Protein AF-Q4TBR8-F1 (afdb_monomer_lite)

Radius of gyration: 23.03 Å; chains: 1; bounding box: 50×69×60 Å

Sequence (410 aa):
MCPSKKSAEATKNDPPMAAENFTAQVIILNHPGQISQGYAPVLDCHTAHIACKFSELKEKIDRRSGKKLEDNPKTLKSGDAAIITMVPGKPMCVESFSQYPPLGRFAVRDMRQTVAVGVIKSVEKKAASGGKVTKSAQNAGRMGKGSFKYAWVLDKLKAERERGITIDIALWKFETSKYYVTIIDAPGHRDFIKNMITGTSQADCAVLIVAAGVGEFEAGISKNGQTREHALLAYTLGVKQLIICVNKMDSTEPPYSEARFNEIVSEVSNFVKKIGYQTKSIPFIPISGWHGDNMLEPSGNMPWFKEWAIERKEGNASGKTLFNALDSIVPPSRPVDKPLRLPLQDVYKIGGIGTVPVGRVESGILKPGTIVTFAPVNLTTEVKSVEMHHESLAEALPGDNVGFNVKNVA

Secondary structure (DSSP, 8-state):
-PPP--------------EEEEEEEEEE-S-SS-EETT--PEEEETTEEEEEEEEEEEEEE-TTT--EEEES-SEE-TT-EEEEEEEESS------TTT-TTTSEEEEEETTEEEEEEEEEEEEEPPP--------------------SSHHHH--SHHHHHHTS--SPEEEEEE-SS-EEEEEE---SGGGHHHHHHHHTT-SEEEEEEE-STTHHHHHHSTT-HHHHHHHHHHHHT--EEEEEEE-GGGSSSTT-HHHHHHHHHHHHHHHHHHT--GGG--EEE-BTTTTBTTSS--TT-TT---EEE--TT--EEESSHHHHHHTPPPP---TTSPPB--EEEEEEETTTEEEEEEE--BS-B-TT-EEEETTTTEEEEEEEEEETTEE-S-B-TT-EEEEEESS--

pLDDT: mean 77.67, std 18.18, range [22.23, 96.44]

Foldseek 3Di:
DDDDDDDPPDFDPDAFEWFQKFKKKKAFADDPDKDFFQDWFWKDFQLDTFTKGQHFFAFWADPPPRHTDDGGDGIDDHGTITITMIGTPDTDTAAACVFFVLRQWIFTDDPLDGGMIIGTHGTDGDDDDFDDDDDDDDDDDDAADDDDPPVVVQDPDPVCVRVVWDQAWGWDWDDAPADTDTDTDQTQDSNRVSRLLNSLLLDLAEEQEAELADPRNCQQCPSPHSSLVSLLSSVRSPHQHYEYEHEPQCRYVVRVDPVSLVVSLVSVLVSNVVSPHDSQAYWYAYAYPVVGDQAPDHDPVHPVQDWTWHDDPVDIDIDHHPSRVVVVRDGDDFAQSHDWDWDFPDWDQDPPQGIKTKTFTQHHKDAQQDWHADPHNRDIWGWHFKDAPNDTDRMDTGSGTIIIGTPPDD

Structure (mmCIF, N/CA/C/O backbone):
data_AF-Q4TBR8-F1
#
_entry.id   AF-Q4TBR8-F1
#
loop_
_atom_site.group_PDB
_atom_site.id
_atom_site.type_symbol
_atom_site.label_atom_id
_atom_site.label_alt_id
_atom_site.label_comp_id
_atom_site.label_asym_id
_atom_site.label_entity_id
_atom_site.label_seq_id
_atom_site.pdbx_PDB_ins_code
_atom_site.Cartn_x
_atom_site.Cartn_y
_atom_site.Cartn_z
_atom_site.occupancy
_atom_site.B_iso_or_equiv
_atom_site.auth_seq_id
_atom_site.auth_comp_id
_atom_site.auth_asym_id
_atom_site.auth_atom_id
_atom_site.pdbx_PDB_model_num
ATOM 1 N N . MET A 1 1 ? -8.278 -42.042 -21.294 1.00 33.03 1 MET A N 1
ATOM 2 C CA . MET A 1 1 ? -8.174 -41.022 -22.360 1.00 33.03 1 MET A CA 1
ATOM 3 C C . MET A 1 1 ? -8.089 -39.659 -21.692 1.00 33.03 1 MET A C 1
ATOM 5 O O . MET A 1 1 ? -9.108 -39.112 -21.301 1.00 33.03 1 MET A O 1
ATOM 9 N N . CYS A 1 2 ? -6.871 -39.173 -21.454 1.00 25.38 2 CYS A N 1
ATOM 10 C CA . CYS A 1 2 ? -6.634 -37.848 -20.879 1.00 25.38 2 CYS A CA 1
ATOM 11 C C . CYS A 1 2 ? -6.713 -36.800 -21.997 1.00 25.38 2 CYS A C 1
ATOM 13 O O . CYS A 1 2 ? -6.077 -37.012 -23.033 1.00 25.38 2 CYS A O 1
ATOM 15 N N . PRO A 1 3 ? -7.450 -35.690 -21.832 1.00 32.31 3 PRO A N 1
ATOM 16 C CA . PRO A 1 3 ? -7.462 -34.642 -22.835 1.00 32.31 3 PRO A CA 1
ATOM 17 C C . PRO A 1 3 ? -6.104 -33.929 -22.857 1.00 32.31 3 PRO A C 1
ATOM 19 O O . PRO A 1 3 ? -5.542 -33.537 -21.836 1.00 32.31 3 PRO A O 1
ATOM 22 N N . SER A 1 4 ? -5.577 -33.833 -24.070 1.00 31.31 4 SER A N 1
ATOM 23 C CA . SER A 1 4 ? -4.297 -33.270 -24.479 1.00 31.31 4 SER A CA 1
ATOM 24 C C . SER A 1 4 ? -4.034 -31.861 -23.941 1.00 31.31 4 SER A C 1
ATOM 26 O O . SER A 1 4 ? -4.869 -30.965 -24.084 1.00 31.31 4 SER A O 1
ATOM 28 N N . LYS A 1 5 ? -2.813 -31.668 -23.425 1.00 33.28 5 LYS A N 1
ATOM 29 C CA . LYS A 1 5 ? -2.148 -30.377 -23.203 1.00 33.28 5 LYS A CA 1
ATOM 30 C C . LYS A 1 5 ? -2.352 -29.465 -24.420 1.00 33.28 5 LYS A C 1
ATOM 32 O O . LYS A 1 5 ? -1.756 -29.709 -25.467 1.00 33.28 5 LYS A O 1
ATOM 37 N N . LYS A 1 6 ? -3.160 -28.411 -24.281 1.00 28.64 6 LYS A N 1
ATOM 38 C CA . LYS A 1 6 ? -3.080 -27.258 -25.182 1.00 28.64 6 LYS A CA 1
ATOM 39 C C . LYS A 1 6 ? -1.822 -26.477 -24.820 1.00 28.64 6 LYS A C 1
ATOM 41 O O . LYS A 1 6 ? -1.645 -26.057 -23.679 1.00 28.64 6 LYS A O 1
ATOM 46 N N . SER A 1 7 ? -0.938 -26.366 -25.799 1.00 28.98 7 SER A N 1
ATOM 47 C CA . SER A 1 7 ? 0.202 -25.463 -25.844 1.00 28.98 7 SER A CA 1
ATOM 48 C C . SER A 1 7 ? -0.204 -24.053 -25.417 1.00 28.98 7 SER A C 1
ATOM 50 O O . SER A 1 7 ? -1.178 -23.504 -25.928 1.00 28.98 7 SER A O 1
ATOM 52 N N . ALA A 1 8 ? 0.558 -23.468 -24.494 1.00 31.42 8 ALA A N 1
ATOM 53 C CA . ALA A 1 8 ? 0.527 -22.039 -24.219 1.00 31.42 8 ALA A CA 1
ATOM 54 C C . ALA A 1 8 ? 1.067 -21.304 -25.458 1.00 31.42 8 ALA A C 1
ATOM 56 O O . ALA A 1 8 ? 2.273 -21.128 -25.621 1.00 31.42 8 ALA A O 1
ATOM 57 N N . GLU A 1 9 ? 0.174 -20.971 -26.386 1.00 29.67 9 GLU A N 1
ATOM 58 C CA . GLU A 1 9 ? 0.479 -20.168 -27.566 1.00 29.67 9 GLU A CA 1
ATOM 59 C C . GLU A 1 9 ? 0.687 -18.699 -27.170 1.00 29.67 9 GLU A C 1
ATOM 61 O O . GLU A 1 9 ? -0.199 -18.052 -26.618 1.00 29.67 9 GLU A O 1
ATOM 66 N N . ALA A 1 10 ? 1.893 -18.210 -27.470 1.00 31.55 10 ALA A N 1
ATOM 67 C CA . ALA A 1 10 ? 2.285 -16.817 -27.683 1.00 31.55 10 ALA A CA 1
ATOM 68 C C . ALA A 1 10 ? 1.662 -15.758 -26.751 1.00 31.55 10 ALA A C 1
ATOM 70 O O . ALA A 1 10 ? 0.772 -14.993 -27.133 1.00 31.55 10 ALA A O 1
ATOM 71 N N . THR A 1 11 ? 2.251 -15.596 -25.563 1.00 37.09 11 THR A N 1
ATOM 72 C CA . THR A 1 11 ? 2.203 -14.323 -24.833 1.00 37.09 11 THR A CA 1
ATOM 73 C C . THR A 1 11 ? 2.667 -13.219 -25.789 1.00 37.09 11 THR A C 1
ATOM 75 O O . THR A 1 11 ? 3.762 -13.313 -26.344 1.00 37.09 11 THR A O 1
ATOM 78 N N . LYS A 1 12 ? 1.832 -12.197 -26.035 1.00 42.09 12 LYS A N 1
ATOM 79 C CA . LYS A 1 12 ? 2.181 -11.057 -26.904 1.00 42.09 12 LYS A CA 1
ATOM 80 C C . LYS A 1 12 ? 3.580 -10.552 -26.534 1.00 42.09 12 LYS A C 1
ATOM 82 O O . LYS A 1 12 ? 3.813 -10.194 -25.381 1.00 42.09 12 LYS A O 1
ATOM 87 N N . ASN A 1 13 ? 4.493 -10.568 -27.503 1.00 46.19 13 ASN A N 1
ATOM 88 C CA . ASN A 1 13 ? 5.900 -10.217 -27.326 1.00 46.19 13 ASN A CA 1
ATOM 89 C C . ASN A 1 13 ? 6.031 -8.699 -27.069 1.00 46.19 13 ASN A C 1
ATOM 91 O O . ASN A 1 13 ? 6.240 -7.922 -27.996 1.00 46.19 13 ASN A O 1
ATOM 95 N N . ASP A 1 14 ? 5.809 -8.277 -25.821 1.00 58.59 14 ASP A N 1
ATOM 96 C CA . ASP A 1 14 ? 5.849 -6.883 -25.354 1.00 58.59 14 ASP A CA 1
ATOM 97 C C . ASP A 1 14 ? 6.898 -6.732 -24.236 1.00 58.59 14 ASP A C 1
ATOM 99 O O . ASP A 1 14 ? 6.564 -6.761 -23.038 1.00 58.59 14 ASP A O 1
ATOM 103 N N . PRO A 1 15 ? 8.190 -6.630 -24.599 1.00 57.16 15 PRO A N 1
ATOM 104 C CA . PRO A 1 15 ? 9.250 -6.412 -23.627 1.00 57.16 15 PRO A CA 1
ATOM 105 C C . PRO A 1 15 ? 9.105 -5.031 -22.956 1.00 57.16 15 PRO A C 1
ATOM 107 O O . PRO A 1 15 ? 8.657 -4.064 -23.589 1.00 57.16 15 PRO A O 1
ATOM 110 N N . PRO A 1 16 ? 9.481 -4.900 -21.670 1.00 59.47 16 PRO A N 1
ATOM 111 C CA . PRO A 1 16 ? 9.572 -3.593 -21.034 1.00 59.47 16 PRO A CA 1
ATOM 112 C C . PRO A 1 16 ? 10.642 -2.755 -21.748 1.00 59.47 16 PRO A C 1
ATOM 114 O O . PRO A 1 16 ? 11.696 -3.266 -22.122 1.00 59.47 16 PRO A O 1
ATOM 117 N N . MET A 1 17 ? 10.384 -1.463 -21.945 1.00 65.12 17 MET A N 1
ATOM 118 C CA . MET A 1 17 ? 11.313 -0.542 -22.610 1.00 65.12 17 MET A CA 1
ATOM 119 C C . MET A 1 17 ? 11.440 0.747 -21.802 1.00 65.12 17 MET A C 1
ATOM 121 O O . MET A 1 17 ? 10.536 1.110 -21.047 1.00 65.12 17 MET A O 1
ATOM 125 N N . ALA A 1 18 ? 12.559 1.450 -21.975 1.00 69.69 18 ALA A N 1
ATOM 126 C CA . ALA A 1 18 ? 12.734 2.766 -21.377 1.00 69.69 18 ALA A CA 1
ATOM 127 C C . ALA A 1 18 ? 11.693 3.746 -21.941 1.00 69.69 18 ALA A C 1
ATOM 129 O O . ALA A 1 18 ? 11.499 3.817 -23.157 1.00 69.69 18 ALA A O 1
ATOM 130 N N . ALA A 1 19 ? 11.049 4.514 -21.067 1.00 72.81 19 ALA A N 1
ATOM 131 C CA . ALA A 1 19 ? 10.163 5.593 -21.480 1.00 72.81 19 ALA A CA 1
ATOM 132 C C . ALA A 1 19 ? 10.992 6.790 -21.968 1.00 72.81 19 ALA A C 1
ATOM 134 O O . ALA A 1 19 ? 11.872 7.272 -21.251 1.00 72.81 19 ALA A O 1
ATOM 135 N N . GLU A 1 20 ? 10.716 7.268 -23.181 1.00 77.38 20 GLU A N 1
ATOM 136 C CA . GLU A 1 20 ? 11.236 8.539 -23.694 1.00 77.38 20 GLU A CA 1
ATOM 137 C C . GLU A 1 20 ? 10.479 9.709 -23.071 1.00 77.38 20 GLU A C 1
ATOM 139 O O . GLU A 1 20 ? 11.070 10.657 -22.556 1.00 77.38 20 GLU A O 1
ATOM 144 N N . ASN A 1 21 ? 9.157 9.594 -23.076 1.00 83.31 21 ASN A N 1
ATOM 145 C CA . ASN A 1 21 ? 8.242 10.463 -22.367 1.00 83.31 21 ASN A CA 1
ATOM 146 C C . ASN A 1 21 ? 6.980 9.664 -22.006 1.00 83.31 21 ASN A C 1
ATOM 148 O O . ASN A 1 21 ? 6.741 8.563 -22.509 1.00 83.31 21 ASN A O 1
ATOM 152 N N . PHE A 1 22 ? 6.175 10.193 -21.095 1.00 87.31 22 PHE A N 1
ATOM 153 C CA . PHE A 1 22 ? 4.883 9.603 -20.771 1.00 87.31 22 PHE A CA 1
ATOM 154 C C . PHE A 1 22 ? 3.868 10.682 -20.417 1.00 87.31 22 PHE A C 1
ATOM 156 O O . PHE A 1 22 ? 4.201 11.714 -19.835 1.00 87.31 22 PHE A O 1
ATOM 163 N N . THR A 1 23 ? 2.609 10.439 -20.771 1.00 88.50 23 THR A N 1
ATOM 164 C CA . THR A 1 23 ? 1.494 11.309 -20.401 1.00 88.50 23 THR A CA 1
ATOM 165 C C . THR A 1 23 ? 0.812 10.733 -19.169 1.00 88.50 23 THR A C 1
ATOM 167 O O . THR A 1 23 ? 0.348 9.589 -19.172 1.00 88.50 23 THR A O 1
ATOM 170 N N . ALA A 1 24 ? 0.719 11.531 -18.112 1.00 89.00 24 ALA A N 1
ATOM 171 C CA . ALA A 1 24 ? 0.126 11.130 -16.849 1.00 89.00 24 ALA A CA 1
ATOM 172 C C . ALA A 1 24 ? -0.939 12.117 -16.381 1.00 89.00 24 ALA A C 1
ATOM 174 O O . ALA A 1 24 ? -0.846 13.321 -16.593 1.00 89.00 24 ALA A O 1
ATOM 175 N N . GLN A 1 25 ? -1.949 11.590 -15.702 1.00 88.50 25 GLN A N 1
ATOM 176 C CA . GLN A 1 25 ? -2.863 12.384 -14.901 1.00 88.50 25 GLN A CA 1
ATOM 177 C C . GLN A 1 25 ? -2.250 12.581 -13.521 1.00 88.50 25 GLN A C 1
ATOM 179 O O . GLN A 1 25 ? -2.013 11.605 -12.816 1.00 88.50 25 GLN A O 1
ATOM 184 N N . VAL A 1 26 ? -2.020 13.829 -13.133 1.00 88.75 26 VAL A N 1
ATOM 185 C CA . VAL A 1 26 ? -1.359 14.213 -11.888 1.00 88.75 26 VAL A CA 1
ATOM 186 C C . VAL A 1 26 ? -2.313 15.061 -11.056 1.00 88.75 26 VAL A C 1
ATOM 188 O O . VAL A 1 26 ? -2.949 15.980 -11.567 1.00 88.75 26 VAL A O 1
ATOM 191 N N . ILE A 1 27 ? -2.426 14.746 -9.770 1.00 87.94 27 ILE A N 1
ATOM 192 C CA . ILE A 1 27 ? -3.216 15.489 -8.789 1.00 87.94 27 ILE A CA 1
ATOM 193 C C . ILE A 1 27 ? -2.245 16.167 -7.831 1.00 87.94 27 ILE A C 1
ATOM 195 O O . ILE A 1 27 ? -1.520 15.487 -7.103 1.00 87.94 27 ILE A O 1
ATOM 199 N N . ILE A 1 28 ? -2.247 17.499 -7.820 1.00 88.00 28 ILE A N 1
ATOM 200 C CA . ILE A 1 28 ? -1.400 18.295 -6.934 1.00 88.00 28 ILE A CA 1
ATOM 201 C C . ILE A 1 28 ? -2.032 18.307 -5.546 1.00 88.00 28 ILE A C 1
ATOM 203 O O . ILE A 1 28 ? -3.203 18.654 -5.380 1.00 88.00 28 ILE A O 1
ATOM 207 N N . LEU A 1 29 ? -1.264 17.909 -4.539 1.00 83.12 29 LEU A N 1
ATOM 208 C CA . LEU A 1 29 ? -1.736 17.767 -3.167 1.00 83.12 29 LEU A CA 1
ATOM 209 C C . LEU A 1 29 ? -1.347 18.985 -2.332 1.00 83.12 29 LEU A C 1
ATOM 211 O O . LEU A 1 29 ? -2.212 19.788 -1.994 1.00 83.12 29 LEU A O 1
ATOM 215 N N . ASN A 1 30 ? -0.056 19.111 -2.023 1.00 73.94 30 ASN A N 1
ATOM 216 C CA . ASN A 1 30 ? 0.470 20.034 -1.017 1.00 73.94 30 ASN A CA 1
ATOM 217 C C . ASN A 1 30 ? 1.735 20.741 -1.529 1.00 73.94 30 ASN A C 1
ATOM 219 O O . ASN A 1 30 ? 2.790 20.681 -0.906 1.00 73.94 30 ASN A O 1
ATOM 223 N N . HIS A 1 31 ? 1.650 21.387 -2.689 1.00 77.88 31 HIS A N 1
ATOM 224 C CA . HIS A 1 31 ? 2.744 22.207 -3.200 1.00 77.88 31 HIS A CA 1
ATOM 225 C C . HIS A 1 31 ? 2.673 23.631 -2.596 1.00 77.88 31 HIS A C 1
ATOM 227 O O . HIS A 1 31 ? 1.595 24.238 -2.624 1.00 77.88 31 HIS A O 1
ATOM 233 N N . PRO A 1 32 ? 3.777 24.179 -2.044 1.00 71.25 32 PRO A N 1
ATOM 234 C CA . PRO A 1 32 ? 3.776 25.471 -1.344 1.00 71.25 32 PRO A CA 1
ATOM 235 C C . PRO A 1 32 ? 3.640 26.681 -2.282 1.00 71.25 32 PRO A C 1
ATOM 237 O O . PRO A 1 32 ? 3.227 27.753 -1.850 1.00 71.25 32 PRO A O 1
ATOM 240 N N . GLY A 1 33 ? 3.972 26.512 -3.564 1.00 81.81 33 GLY A N 1
ATOM 241 C CA . GLY A 1 33 ? 3.853 27.541 -4.598 1.00 81.81 33 GLY A CA 1
ATOM 242 C C . GLY A 1 33 ? 3.002 27.089 -5.783 1.00 81.81 33 GLY A C 1
ATOM 243 O O . GLY A 1 33 ? 2.133 26.226 -5.657 1.00 81.81 33 GLY A O 1
ATOM 244 N N . GLN A 1 34 ? 3.303 27.624 -6.961 1.00 83.69 34 GLN A N 1
ATOM 245 C CA . GLN A 1 34 ? 2.686 27.211 -8.221 1.00 83.69 34 GLN A CA 1
ATOM 246 C C . GLN A 1 34 ? 3.650 26.334 -9.023 1.00 83.69 34 GLN A C 1
ATOM 248 O O . GLN A 1 34 ? 4.851 26.589 -9.038 1.00 83.69 34 GLN A O 1
ATOM 253 N N . ILE A 1 35 ? 3.118 25.311 -9.687 1.00 86.56 35 ILE A N 1
ATOM 254 C CA . ILE A 1 35 ? 3.871 24.446 -10.597 1.00 86.56 35 ILE A CA 1
ATOM 255 C C . ILE A 1 35 ? 3.692 24.982 -12.013 1.00 86.56 35 ILE A C 1
ATOM 257 O O . ILE A 1 35 ? 2.563 25.153 -12.470 1.00 86.56 35 ILE A O 1
ATOM 261 N N . SER A 1 36 ? 4.795 25.226 -12.709 1.00 86.19 36 SER A N 1
ATOM 262 C CA . SER A 1 36 ? 4.817 25.667 -14.104 1.00 86.19 36 SER A CA 1
ATOM 263 C C . SER A 1 36 ? 5.550 24.661 -14.991 1.00 86.19 36 SER A C 1
ATOM 265 O O . SER A 1 36 ? 6.207 23.727 -14.520 1.00 86.19 36 SER A O 1
ATOM 267 N N . GLN A 1 37 ? 5.423 24.842 -16.305 1.00 86.75 37 GLN A N 1
ATOM 268 C CA . GLN A 1 37 ? 6.171 24.063 -17.284 1.00 86.75 37 GLN A CA 1
ATOM 269 C C . GLN A 1 37 ? 7.682 24.151 -17.011 1.00 86.75 37 GLN A C 1
ATOM 271 O O . GLN A 1 37 ? 8.225 25.224 -16.755 1.00 86.75 37 GLN A O 1
ATOM 276 N N . GLY A 1 38 ? 8.368 23.011 -17.073 1.00 81.69 38 GLY A N 1
ATOM 277 C CA . GLY A 1 38 ? 9.795 22.904 -16.775 1.00 81.69 38 GLY A CA 1
ATOM 278 C C . GLY A 1 38 ? 10.129 22.549 -15.325 1.00 81.69 38 GLY A C 1
ATOM 279 O O . GLY A 1 38 ? 11.294 22.267 -15.051 1.00 81.69 38 GLY A O 1
ATOM 280 N N . TYR A 1 39 ? 9.137 22.484 -14.431 1.00 86.62 39 TYR A N 1
ATOM 281 C CA . TYR A 1 39 ? 9.300 21.961 -13.074 1.00 86.62 39 TYR A CA 1
ATOM 282 C C . TYR A 1 39 ? 9.852 20.525 -13.095 1.00 86.62 39 TYR A C 1
ATOM 284 O O . TYR A 1 39 ? 9.361 19.683 -13.847 1.00 86.62 39 TYR A O 1
ATOM 292 N N . ALA A 1 40 ? 10.889 20.241 -12.303 1.00 86.69 40 ALA A N 1
ATOM 293 C CA . ALA A 1 40 ? 11.622 18.971 -12.345 1.00 86.69 40 ALA A CA 1
ATOM 294 C C . ALA A 1 40 ? 11.699 18.290 -10.964 1.00 86.69 40 ALA A C 1
ATOM 296 O O . ALA A 1 40 ? 12.776 18.224 -10.368 1.00 86.69 40 ALA A O 1
ATOM 297 N N . PRO A 1 41 ? 10.566 17.800 -10.434 1.00 87.25 41 PRO A N 1
ATOM 298 C CA . PRO A 1 41 ? 10.530 17.080 -9.169 1.00 87.25 41 PRO A CA 1
ATOM 299 C C . PRO A 1 41 ? 11.049 15.646 -9.320 1.00 87.25 41 PRO A C 1
ATOM 301 O O . PRO A 1 41 ? 11.263 15.136 -10.426 1.00 87.25 41 PRO A O 1
ATOM 304 N N . VAL A 1 42 ? 11.216 14.963 -8.189 1.00 85.75 42 VAL A N 1
ATOM 305 C CA . VAL A 1 42 ? 11.587 13.548 -8.169 1.00 85.75 42 VAL A CA 1
ATOM 306 C C . VAL A 1 42 ? 10.340 12.677 -8.197 1.00 85.75 42 VAL A C 1
ATOM 308 O O . VAL A 1 42 ? 9.396 12.909 -7.445 1.00 85.75 42 VAL A O 1
ATOM 311 N N . LEU A 1 43 ? 10.328 11.678 -9.075 1.00 84.50 43 LEU A N 1
ATOM 312 C CA . LEU A 1 43 ? 9.255 10.701 -9.169 1.00 84.50 43 LEU A CA 1
ATOM 313 C C . LEU A 1 43 ? 9.675 9.400 -8.504 1.00 84.50 43 LEU A C 1
ATOM 315 O O . LEU A 1 43 ? 10.718 8.832 -8.833 1.00 84.50 43 LEU A O 1
ATOM 319 N N . ASP A 1 44 ? 8.807 8.939 -7.615 1.00 78.31 44 ASP A N 1
ATOM 320 C CA . ASP A 1 44 ? 8.814 7.607 -7.034 1.00 78.31 44 ASP A CA 1
ATOM 321 C C . ASP A 1 44 ? 7.809 6.743 -7.798 1.00 78.31 44 ASP A C 1
ATOM 323 O O . ASP A 1 44 ? 6.595 6.922 -7.672 1.00 78.31 44 ASP A O 1
ATOM 327 N N . CYS A 1 45 ? 8.311 5.818 -8.611 1.00 71.44 45 CYS A N 1
ATOM 328 C CA . CYS A 1 45 ? 7.505 4.859 -9.359 1.00 71.44 45 CYS A CA 1
ATOM 329 C C . CYS A 1 45 ? 8.031 3.448 -9.083 1.00 71.44 45 CYS A C 1
ATOM 331 O O . CYS A 1 45 ? 9.062 3.049 -9.625 1.00 71.44 45 CYS A O 1
ATOM 333 N N . HIS A 1 46 ? 7.324 2.694 -8.237 1.00 71.38 46 HIS A N 1
ATOM 334 C CA . HIS A 1 46 ? 7.762 1.380 -7.743 1.00 71.38 46 HIS A CA 1
ATOM 335 C C . HIS A 1 46 ? 9.156 1.469 -7.079 1.00 71.38 46 HIS A C 1
ATOM 337 O O . HIS A 1 46 ? 9.295 2.200 -6.101 1.00 71.38 46 HIS A O 1
ATOM 343 N N . THR A 1 47 ? 10.189 0.789 -7.589 1.00 63.50 47 THR A N 1
ATOM 344 C CA . THR A 1 47 ? 11.576 0.904 -7.090 1.00 63.50 47 THR A CA 1
ATOM 345 C C . THR A 1 47 ? 12.367 2.078 -7.683 1.00 63.50 47 THR A C 1
ATOM 347 O O . THR A 1 47 ? 13.466 2.383 -7.211 1.00 63.50 47 THR A O 1
ATOM 350 N N . ALA A 1 48 ? 11.846 2.759 -8.710 1.00 67.19 48 ALA A N 1
ATOM 351 C CA . ALA A 1 48 ? 12.561 3.828 -9.401 1.00 67.19 48 ALA A CA 1
ATOM 352 C C . ALA A 1 48 ? 12.375 5.187 -8.707 1.00 67.19 48 ALA A C 1
ATOM 354 O O . ALA A 1 48 ? 11.251 5.636 -8.498 1.00 67.19 48 ALA A O 1
ATOM 355 N N . HIS A 1 49 ? 13.495 5.864 -8.429 1.00 76.31 49 HIS A N 1
ATOM 356 C CA . HIS A 1 49 ? 13.553 7.213 -7.852 1.00 76.31 49 HIS A CA 1
ATOM 357 C C . HIS A 1 49 ? 14.315 8.148 -8.801 1.00 76.31 49 HIS A C 1
ATOM 359 O O . HIS A 1 49 ? 15.551 8.193 -8.786 1.00 76.31 49 HIS A O 1
ATOM 365 N N . ILE A 1 50 ? 13.597 8.831 -9.700 1.00 81.19 50 ILE A N 1
ATOM 366 C CA . ILE A 1 50 ? 14.196 9.562 -10.830 1.00 81.19 50 ILE A CA 1
ATOM 367 C C . ILE A 1 50 ? 13.571 10.952 -10.973 1.00 81.19 50 ILE A C 1
ATOM 369 O O . ILE A 1 50 ? 12.354 11.107 -10.991 1.00 81.19 50 ILE A O 1
ATOM 373 N N . ALA A 1 51 ? 14.415 11.978 -11.113 1.00 85.12 51 ALA A N 1
ATOM 374 C CA . ALA A 1 51 ? 13.970 13.330 -11.445 1.00 85.12 51 ALA A CA 1
ATOM 375 C C . ALA A 1 51 ? 13.312 13.345 -12.831 1.00 85.12 51 ALA A C 1
ATOM 377 O O . ALA A 1 51 ? 13.940 12.926 -13.806 1.00 85.12 51 ALA A O 1
ATOM 378 N N . CYS A 1 52 ? 12.070 13.824 -12.927 1.00 86.69 52 CYS A N 1
ATOM 379 C CA . CYS A 1 52 ? 11.355 13.933 -14.199 1.00 86.69 52 CYS A CA 1
ATOM 380 C C . CYS A 1 52 ? 10.888 15.365 -14.422 1.00 86.69 52 CYS A C 1
ATOM 382 O O . CYS A 1 52 ? 10.303 15.989 -13.542 1.00 86.69 52 CYS A O 1
ATOM 384 N N . LYS A 1 53 ? 11.124 15.877 -15.627 1.00 89.81 53 LYS A N 1
ATOM 385 C CA . LYS A 1 53 ? 10.724 17.218 -16.033 1.00 89.81 53 LYS A CA 1
ATOM 386 C C . LYS A 1 53 ? 9.272 17.208 -16.500 1.00 89.81 53 LYS A C 1
ATOM 388 O O . LYS A 1 53 ? 8.891 16.396 -17.343 1.00 89.81 53 LYS A O 1
ATOM 393 N N . PHE A 1 54 ? 8.480 18.145 -15.993 1.00 89.88 54 PHE A N 1
ATOM 394 C CA . PHE A 1 54 ? 7.132 18.445 -16.460 1.00 89.88 54 PHE A CA 1
ATOM 395 C C . PHE A 1 54 ? 7.282 19.199 -17.782 1.00 89.88 54 PHE A C 1
ATOM 397 O O . PHE A 1 54 ? 7.483 20.413 -17.801 1.00 89.88 54 PHE A O 1
ATOM 404 N N . SER A 1 55 ? 7.301 18.455 -18.886 1.00 87.12 55 SER A N 1
ATOM 405 C CA . SER A 1 55 ? 7.625 18.991 -20.206 1.00 87.12 55 SER A CA 1
ATOM 406 C C . SER A 1 55 ? 6.499 19.856 -20.745 1.00 87.12 55 SER A C 1
ATOM 408 O O . SER A 1 55 ? 6.769 20.911 -21.302 1.00 87.12 55 SER A O 1
ATOM 410 N N . GLU A 1 56 ? 5.252 19.434 -20.555 1.00 88.19 56 GLU A N 1
ATOM 411 C CA . GLU A 1 56 ? 4.071 20.118 -21.079 1.00 88.19 56 GLU A CA 1
ATOM 412 C C . GLU A 1 56 ? 2.877 19.877 -20.151 1.00 88.19 56 GLU A C 1
ATOM 414 O O . GLU A 1 56 ? 2.589 18.736 -19.779 1.00 88.19 56 GLU A O 1
ATOM 419 N N . LEU A 1 57 ? 2.182 20.949 -19.772 1.00 89.06 57 LEU A N 1
ATOM 420 C CA . LEU A 1 57 ? 0.922 20.877 -19.039 1.00 89.06 57 LEU A CA 1
ATOM 421 C C . LEU A 1 57 ? -0.205 20.887 -20.075 1.00 89.06 57 LEU A C 1
ATOM 423 O O . LEU A 1 57 ? -0.575 21.955 -20.539 1.00 89.06 57 LEU A O 1
ATOM 427 N N . LYS A 1 58 ? -0.716 19.717 -20.471 1.00 85.94 58 LYS A N 1
ATOM 428 C CA . LYS A 1 58 ? -1.675 19.610 -21.583 1.00 85.94 58 LYS A CA 1
ATOM 429 C C . LYS A 1 58 ? -3.037 20.183 -21.224 1.00 85.94 58 LYS A C 1
ATOM 431 O O . LYS A 1 58 ? -3.576 21.019 -21.935 1.00 85.94 58 LYS A O 1
ATOM 436 N N . GLU A 1 59 ? -3.614 19.716 -20.123 1.00 90.00 59 GLU A N 1
ATOM 437 C CA . GLU A 1 59 ? -4.993 20.056 -19.772 1.00 90.00 59 GLU A CA 1
ATOM 438 C C . GLU A 1 59 ? -5.183 20.049 -18.262 1.00 90.00 59 GLU A C 1
ATOM 440 O O . GLU A 1 59 ? -4.686 19.161 -17.569 1.00 90.00 59 GLU A O 1
ATOM 445 N N . LYS A 1 60 ? -5.962 20.994 -17.743 1.00 87.75 60 LYS A N 1
ATOM 446 C CA . LYS A 1 60 ? -6.494 20.941 -16.385 1.00 87.75 60 LYS A CA 1
ATOM 447 C C . LYS A 1 60 ? -7.804 20.167 -16.396 1.00 87.75 60 LYS A C 1
ATOM 449 O O . LYS A 1 60 ? -8.662 20.401 -17.246 1.00 87.75 60 LYS A O 1
ATOM 454 N N . ILE A 1 61 ? -7.984 19.272 -15.435 1.00 87.44 61 ILE A N 1
ATOM 455 C CA . ILE A 1 61 ? -9.163 18.414 -15.333 1.00 87.44 61 ILE A CA 1
ATOM 456 C C . ILE A 1 61 ? -9.796 18.514 -13.948 1.00 87.44 61 ILE A C 1
ATOM 458 O O . ILE A 1 61 ? -9.134 18.779 -12.943 1.00 87.44 61 ILE A O 1
ATOM 462 N N . ASP A 1 62 ? -11.095 18.261 -13.884 1.00 81.88 62 ASP A N 1
ATOM 463 C CA . ASP A 1 62 ? -11.806 18.126 -12.624 1.00 81.88 62 ASP A CA 1
ATOM 464 C C . ASP A 1 62 ? -11.435 16.806 -11.932 1.00 81.88 62 ASP A C 1
ATOM 466 O O . ASP A 1 62 ? -11.464 15.725 -12.527 1.00 81.88 62 ASP A O 1
ATOM 470 N N . ARG A 1 63 ? -11.116 16.886 -10.637 1.00 71.88 63 ARG A N 1
ATOM 471 C CA . ARG A 1 63 ? -10.601 15.757 -9.850 1.00 71.88 63 ARG A CA 1
ATOM 472 C C . ARG A 1 63 ? -11.587 14.589 -9.736 1.00 71.88 63 ARG A C 1
ATOM 474 O O . ARG A 1 63 ? -11.145 13.454 -9.578 1.00 71.88 63 ARG A O 1
ATOM 481 N N . ARG A 1 64 ? -12.900 14.852 -9.742 1.00 70.88 64 ARG A N 1
ATOM 482 C CA . ARG A 1 64 ? -13.932 13.825 -9.507 1.00 70.88 64 ARG A CA 1
ATOM 483 C C . ARG A 1 64 ? -14.516 13.281 -10.800 1.00 70.88 64 ARG A C 1
ATOM 485 O O . ARG A 1 64 ? -14.732 12.081 -10.907 1.00 70.88 64 ARG A O 1
ATOM 492 N N . SER A 1 65 ? -14.795 14.160 -11.754 1.00 69.94 65 SER A N 1
ATOM 493 C CA . SER A 1 65 ? -15.467 13.810 -13.005 1.00 69.94 65 SER A CA 1
ATOM 494 C C . SER A 1 65 ? -14.503 13.527 -14.155 1.00 69.94 65 SER A C 1
ATOM 496 O O . SER A 1 65 ? -14.927 12.981 -15.170 1.00 69.94 65 SER A O 1
ATOM 498 N N . GLY A 1 66 ? -13.226 13.909 -14.028 1.00 68.81 66 GLY A N 1
ATOM 499 C CA . GLY A 1 66 ? -12.237 13.790 -15.100 1.00 68.81 66 GLY A CA 1
ATOM 500 C C . GLY A 1 66 ? -12.530 14.682 -16.309 1.00 68.81 66 GLY A C 1
ATOM 501 O O . GLY A 1 66 ? -11.853 14.554 -17.327 1.00 68.81 66 GLY A O 1
ATOM 502 N N . LYS A 1 67 ? -13.531 15.570 -16.216 1.00 76.94 67 LYS A N 1
ATOM 503 C CA . LYS A 1 67 ? -13.886 16.500 -17.286 1.00 76.94 67 LYS A CA 1
ATOM 504 C C . LYS A 1 67 ? -12.826 17.583 -17.409 1.00 76.94 67 LYS A C 1
ATOM 506 O O . LYS A 1 67 ? -12.328 18.101 -16.411 1.00 76.94 67 LYS A O 1
ATOM 511 N N . LYS A 1 68 ? -12.513 17.922 -18.650 1.00 82.62 68 LYS A N 1
ATOM 512 C CA . LYS A 1 68 ? -11.586 18.987 -19.007 1.00 82.62 68 LYS A CA 1
ATOM 513 C C . LYS A 1 68 ? -12.134 20.343 -18.556 1.00 82.62 68 LYS A C 1
ATOM 515 O O . LYS A 1 68 ? -13.299 20.645 -18.802 1.00 82.62 68 LYS A O 1
ATOM 520 N N . LEU A 1 69 ? -11.301 21.114 -17.866 1.00 82.81 69 LEU A N 1
ATOM 521 C CA . LEU A 1 69 ? -11.616 22.450 -17.357 1.00 82.81 69 LEU A CA 1
ATOM 522 C C . LEU A 1 69 ? -10.898 23.535 -18.159 1.00 82.81 69 LEU A C 1
ATOM 524 O O . LEU A 1 69 ? -11.500 24.555 -18.471 1.00 82.81 69 LEU A O 1
ATOM 528 N N . GLU A 1 70 ? -9.624 23.317 -18.485 1.00 86.44 70 GLU A N 1
ATOM 529 C CA . GLU A 1 70 ? -8.782 24.305 -19.162 1.00 86.44 70 GLU A CA 1
ATOM 530 C C . GLU A 1 70 ? -7.763 23.604 -20.062 1.00 86.44 70 GLU A C 1
ATOM 532 O O . GLU A 1 70 ? -7.214 22.562 -19.695 1.00 86.44 70 GLU A O 1
ATOM 537 N N . ASP A 1 71 ? -7.510 24.188 -21.229 1.00 83.50 71 ASP A N 1
ATOM 538 C CA . ASP A 1 71 ? -6.460 23.782 -22.159 1.00 83.50 71 ASP A CA 1
ATOM 539 C C . ASP A 1 71 ? -5.160 24.532 -21.879 1.00 83.50 71 ASP A C 1
ATOM 541 O O . ASP A 1 71 ? -5.168 25.754 -21.766 1.00 83.50 71 ASP A O 1
ATOM 545 N N . ASN A 1 72 ? -4.041 23.808 -21.822 1.00 82.94 72 ASN A N 1
ATOM 546 C CA . ASN A 1 72 ? -2.691 24.346 -21.644 1.00 82.94 72 ASN A CA 1
ATOM 547 C C . ASN A 1 72 ? -2.551 25.348 -20.478 1.00 82.94 72 ASN A C 1
ATOM 549 O O . ASN A 1 72 ? -2.164 26.504 -20.692 1.00 82.94 72 ASN A O 1
ATOM 553 N N . PRO A 1 73 ? -2.854 24.935 -19.230 1.00 87.00 73 PRO A N 1
ATOM 554 C CA . PRO A 1 73 ? -2.762 25.828 -18.082 1.00 87.00 73 PRO A CA 1
ATOM 555 C C . PRO A 1 73 ? -1.319 26.309 -17.879 1.00 87.00 73 PRO A C 1
ATOM 557 O O . PRO A 1 73 ? -0.377 25.515 -17.861 1.00 87.00 73 PRO A O 1
ATOM 560 N N . LYS A 1 74 ? -1.136 27.618 -17.663 1.00 83.06 74 LYS A N 1
ATOM 561 C CA . LYS A 1 74 ? 0.198 28.205 -17.421 1.00 83.06 74 LYS A CA 1
ATOM 562 C C . LYS A 1 74 ? 0.783 27.803 -16.068 1.00 83.06 74 LYS A C 1
ATOM 564 O O . LYS A 1 74 ? 1.997 27.637 -15.946 1.00 83.06 74 LYS A O 1
ATOM 569 N N . THR A 1 75 ? -0.071 27.667 -15.054 1.00 86.50 75 THR A N 1
ATOM 570 C CA . THR A 1 75 ? 0.324 27.269 -13.703 1.00 86.50 75 THR A CA 1
ATOM 571 C C . THR A 1 75 ? -0.707 26.344 -13.060 1.00 86.50 75 THR A C 1
ATOM 573 O O . THR A 1 75 ? -1.908 26.449 -13.305 1.00 86.50 75 THR A O 1
ATOM 576 N N . LEU A 1 76 ? -0.233 25.425 -12.219 1.00 87.12 76 LEU A N 1
ATOM 577 C CA . LEU A 1 76 ? -1.048 24.528 -11.401 1.00 87.12 76 LEU A CA 1
ATOM 578 C C . LEU A 1 76 ? -0.835 24.833 -9.920 1.00 87.12 76 LEU A C 1
ATOM 580 O O . LEU A 1 76 ? 0.283 25.127 -9.489 1.00 87.12 76 LEU A O 1
ATOM 584 N N . LYS A 1 77 ? -1.901 24.733 -9.126 1.00 86.50 77 LYS A N 1
ATOM 585 C CA . LYS A 1 77 ? -1.864 24.930 -7.668 1.00 86.50 77 LYS A CA 1
ATOM 586 C C . LYS A 1 77 ? -2.351 23.692 -6.920 1.00 86.50 77 LYS A C 1
ATOM 588 O O . LYS A 1 77 ? -2.972 22.798 -7.490 1.00 86.50 77 LYS A O 1
ATOM 593 N N . SER A 1 78 ? -2.087 23.657 -5.617 1.00 84.81 78 SER A N 1
ATOM 594 C CA . SER A 1 78 ? -2.577 22.606 -4.719 1.00 84.81 78 SER A CA 1
ATOM 595 C C . SER A 1 78 ? -4.090 22.404 -4.841 1.00 84.81 78 SER A C 1
ATOM 597 O O . SER A 1 78 ? -4.864 23.360 -4.789 1.00 84.81 78 SER A O 1
ATOM 599 N N . GLY A 1 79 ? -4.502 21.147 -5.006 1.00 81.94 79 GLY A N 1
ATOM 600 C CA . GLY A 1 79 ? -5.884 20.737 -5.247 1.00 81.94 79 GLY A CA 1
ATOM 601 C C . GLY A 1 79 ? -6.257 20.566 -6.722 1.00 81.94 79 GLY A C 1
ATOM 602 O O . GLY A 1 79 ? -7.265 19.911 -6.996 1.00 81.94 79 GLY A O 1
ATOM 603 N N . ASP A 1 80 ? -5.460 21.091 -7.658 1.00 86.25 80 ASP A N 1
ATOM 604 C CA . ASP A 1 80 ? -5.707 20.924 -9.089 1.00 86.25 80 ASP A CA 1
ATOM 605 C C . ASP A 1 80 ? -5.347 19.508 -9.562 1.00 86.25 80 ASP A C 1
ATOM 607 O O . ASP A 1 80 ? -4.403 18.881 -9.076 1.00 86.25 80 ASP A O 1
ATOM 611 N N . ALA A 1 81 ? -6.085 19.017 -10.556 1.00 86.69 81 ALA A N 1
ATOM 612 C CA . ALA A 1 81 ? -5.717 17.837 -11.322 1.00 86.69 81 ALA A CA 1
ATOM 613 C C . ALA A 1 81 ? -5.428 18.250 -12.769 1.00 86.69 81 ALA A C 1
ATOM 615 O O . ALA A 1 81 ? -6.116 19.104 -13.325 1.00 86.69 81 ALA A O 1
ATOM 616 N N . ALA A 1 82 ? -4.407 17.659 -13.379 1.00 90.44 82 ALA A N 1
ATOM 617 C CA . ALA A 1 82 ? -4.001 17.976 -14.742 1.00 90.44 82 ALA A CA 1
ATOM 618 C C . ALA A 1 82 ? -3.454 16.749 -15.473 1.00 90.44 82 ALA A C 1
ATOM 620 O O . ALA A 1 82 ? -2.986 15.795 -14.855 1.00 90.44 82 ALA A O 1
ATOM 621 N N . ILE A 1 83 ? -3.509 16.782 -16.799 1.00 90.00 83 ILE A N 1
ATOM 622 C CA . ILE A 1 83 ? -2.817 15.853 -17.685 1.00 90.00 83 ILE A CA 1
ATOM 623 C C . ILE A 1 83 ? -1.499 16.508 -18.093 1.00 90.00 83 ILE A C 1
ATOM 625 O O . ILE A 1 83 ? -1.487 17.617 -18.621 1.00 90.00 83 ILE A O 1
ATOM 629 N N . ILE A 1 84 ? -0.391 15.826 -17.821 1.00 90.19 84 ILE A N 1
ATOM 630 C CA . ILE A 1 84 ? 0.965 16.356 -17.955 1.00 90.19 84 ILE A CA 1
ATOM 631 C C . ILE A 1 84 ? 1.801 15.376 -18.776 1.00 90.19 84 ILE A C 1
ATOM 633 O O . ILE A 1 84 ? 1.797 14.174 -18.502 1.00 90.19 84 ILE A O 1
ATOM 637 N N . THR A 1 85 ? 2.535 15.890 -19.762 1.00 89.06 85 THR A N 1
ATOM 638 C CA . THR A 1 85 ? 3.591 15.146 -20.457 1.00 89.06 85 THR A CA 1
ATOM 639 C C . THR A 1 85 ? 4.888 15.293 -19.671 1.00 89.06 85 THR A C 1
ATOM 641 O O . THR A 1 85 ? 5.347 16.407 -19.399 1.00 89.06 85 THR A O 1
ATOM 644 N N . MET A 1 86 ? 5.491 14.170 -19.301 1.00 88.25 86 MET A N 1
ATOM 645 C CA . MET A 1 86 ? 6.665 14.109 -18.438 1.00 88.25 86 MET A CA 1
ATOM 646 C C . MET A 1 86 ? 7.833 13.444 -19.160 1.00 88.25 86 MET A C 1
ATOM 648 O O . MET A 1 86 ? 7.642 12.477 -19.895 1.00 88.25 86 MET A O 1
ATOM 652 N N . VAL A 1 87 ? 9.043 13.959 -18.931 1.00 86.88 87 VAL A N 1
ATOM 653 C CA . VAL A 1 87 ? 10.288 13.433 -19.509 1.00 86.88 87 VAL A CA 1
ATOM 654 C C . VAL A 1 87 ? 11.241 13.053 -18.374 1.00 86.88 87 VAL A C 1
ATOM 656 O O . VAL A 1 87 ? 11.611 13.925 -17.579 1.00 86.88 87 VAL A O 1
ATOM 659 N N . PRO A 1 88 ? 11.645 11.780 -18.254 1.00 83.06 88 PRO A N 1
ATOM 660 C CA . PRO A 1 88 ? 12.543 11.351 -17.195 1.00 83.06 88 PRO A CA 1
ATOM 661 C C . PRO A 1 88 ? 13.987 11.788 -17.472 1.00 83.06 88 PRO A C 1
ATOM 663 O O . PRO A 1 88 ? 14.501 11.652 -18.578 1.00 83.06 88 PRO A O 1
ATOM 666 N N . GLY A 1 89 ? 14.669 12.312 -16.450 1.00 77.56 89 GLY A N 1
ATOM 667 C CA . GLY A 1 89 ? 16.064 12.759 -16.553 1.00 77.56 89 GLY A CA 1
ATOM 668 C C . GLY A 1 89 ? 17.081 11.612 -16.588 1.00 77.56 89 GLY A C 1
ATOM 669 O O . GLY A 1 89 ? 18.232 11.814 -16.968 1.00 77.56 89 GLY A O 1
ATOM 670 N N . LYS A 1 90 ? 16.667 10.401 -16.198 1.00 78.25 90 LYS A N 1
ATOM 671 C CA . LYS A 1 90 ? 17.426 9.150 -16.343 1.00 78.25 90 LYS A CA 1
ATOM 672 C C . LYS A 1 90 ? 16.525 8.080 -16.965 1.00 78.25 90 LYS A C 1
ATOM 674 O O . LYS A 1 90 ? 15.317 8.146 -16.751 1.00 78.25 90 LYS A O 1
ATOM 679 N N . PRO A 1 91 ? 17.075 7.080 -17.681 1.00 71.69 91 PRO A N 1
ATOM 680 C CA . PRO A 1 91 ? 16.273 5.993 -18.234 1.00 71.69 91 PRO A CA 1
ATOM 681 C C . PRO A 1 91 ? 15.448 5.299 -17.144 1.00 71.69 91 PRO A C 1
ATOM 683 O O . PRO A 1 91 ? 16.001 4.819 -16.156 1.00 71.69 91 PRO A O 1
ATOM 686 N N . MET A 1 92 ? 14.130 5.249 -17.330 1.00 76.50 92 MET A N 1
ATOM 687 C CA . MET A 1 92 ? 13.193 4.599 -16.415 1.00 76.50 92 MET A CA 1
ATOM 688 C C . MET A 1 92 ? 12.199 3.750 -17.201 1.00 76.50 92 MET A C 1
ATOM 690 O O . MET A 1 92 ? 11.868 4.086 -18.338 1.00 76.50 92 MET A O 1
ATOM 694 N N . CYS A 1 93 ? 11.719 2.663 -16.601 1.00 74.25 93 CYS A N 1
ATOM 695 C CA . CYS A 1 93 ? 10.670 1.832 -17.187 1.00 74.25 93 CYS A CA 1
ATOM 696 C C . CYS A 1 93 ? 9.361 2.126 -16.464 1.00 74.25 93 CYS A C 1
ATOM 698 O O . CYS A 1 93 ? 9.267 1.928 -15.255 1.00 74.25 93 CYS A O 1
ATOM 700 N N . VAL A 1 94 ? 8.373 2.605 -17.207 1.00 76.25 94 VAL A N 1
ATOM 701 C CA . VAL A 1 94 ? 7.019 2.854 -16.714 1.00 76.25 94 VAL A CA 1
ATOM 702 C C . VAL A 1 94 ? 6.018 2.332 -17.727 1.00 76.25 94 VAL A C 1
ATOM 704 O O . VAL A 1 94 ? 6.322 2.258 -18.916 1.00 76.25 94 VAL A O 1
ATOM 707 N N . GLU A 1 95 ? 4.831 1.965 -17.261 1.00 77.44 95 GLU A N 1
ATOM 708 C CA . GLU A 1 95 ? 3.789 1.377 -18.101 1.00 77.44 95 GLU A CA 1
ATOM 709 C C . GLU A 1 95 ? 2.472 2.141 -17.939 1.00 77.44 95 GLU A C 1
ATOM 711 O O . GLU A 1 95 ? 2.254 2.846 -16.953 1.00 77.44 95 GLU A O 1
ATOM 716 N N . SER A 1 96 ? 1.558 2.007 -18.902 1.00 77.94 96 SER A N 1
ATOM 717 C CA . SER A 1 96 ? 0.227 2.607 -18.760 1.00 77.94 96 SER A CA 1
ATOM 718 C C . SER A 1 96 ? -0.570 1.915 -17.648 1.00 77.94 96 SER A C 1
ATOM 720 O O . SER A 1 96 ? -0.614 0.686 -17.568 1.00 77.94 96 SER A O 1
ATOM 722 N N . PHE A 1 97 ? -1.264 2.688 -16.809 1.00 74.31 97 PHE A N 1
ATOM 723 C CA . PHE A 1 97 ? -2.077 2.160 -15.708 1.00 74.31 97 PHE A CA 1
ATOM 724 C C . PHE A 1 97 ? -3.174 1.203 -16.181 1.00 74.31 97 PHE A C 1
ATOM 726 O O . PHE A 1 97 ? -3.454 0.205 -15.518 1.00 74.31 97 PHE A O 1
ATOM 733 N N . SER A 1 98 ? -3.776 1.486 -17.339 1.00 69.06 98 SER A N 1
ATOM 734 C CA . SER A 1 98 ? -4.814 0.639 -17.931 1.00 69.06 98 SER A CA 1
ATOM 735 C C . SER A 1 98 ? -4.300 -0.765 -18.254 1.00 69.06 98 SER A C 1
ATOM 737 O O . SER A 1 98 ? -5.048 -1.734 -18.146 1.00 69.06 98 SER A O 1
ATOM 739 N N . GLN A 1 99 ? -3.025 -0.890 -18.634 1.00 64.19 99 GLN A N 1
ATOM 740 C CA . GLN A 1 99 ? -2.415 -2.172 -18.983 1.00 64.19 99 GLN A CA 1
ATOM 741 C C . GLN A 1 99 ? -1.761 -2.831 -17.763 1.00 64.19 99 GLN A C 1
ATOM 743 O O . GLN A 1 99 ? -2.025 -4.004 -17.483 1.00 64.19 99 GLN A O 1
ATOM 748 N N . TYR A 1 100 ? -0.987 -2.071 -16.985 1.00 64.38 100 TYR A N 1
ATOM 749 C CA . TYR A 1 100 ? -0.237 -2.549 -15.823 1.00 64.38 100 TYR A CA 1
ATOM 750 C C . TYR A 1 100 ? -0.462 -1.626 -14.613 1.00 64.38 100 TYR A C 1
ATOM 752 O O . TYR A 1 100 ? 0.324 -0.708 -14.370 1.00 64.38 100 TYR A O 1
ATOM 760 N N . PRO A 1 101 ? -1.520 -1.873 -13.813 1.00 66.31 101 PRO A N 1
ATOM 761 C CA . PRO A 1 101 ? -1.859 -1.035 -12.666 1.00 66.31 101 PRO A CA 1
ATOM 762 C C . PRO A 1 101 ? -0.723 -0.781 -11.657 1.00 66.31 101 PRO A C 1
ATOM 764 O O . PRO A 1 101 ? -0.629 0.362 -11.215 1.00 66.31 101 PRO A O 1
ATOM 767 N N . PRO A 1 102 ? 0.147 -1.757 -11.310 1.00 61.56 102 PRO A N 1
ATOM 768 C CA . PRO A 1 102 ? 1.242 -1.529 -10.357 1.00 61.56 102 PRO A CA 1
ATOM 769 C C . PRO A 1 102 ? 2.357 -0.613 -10.888 1.00 61.56 102 PRO A C 1
ATOM 771 O O . PRO A 1 102 ? 2.965 0.127 -10.125 1.00 61.56 102 PRO A O 1
ATOM 774 N N . LEU A 1 103 ? 2.615 -0.636 -12.202 1.00 69.19 103 LEU A N 1
ATOM 775 C CA . LEU A 1 103 ? 3.707 0.111 -12.852 1.00 69.19 103 LEU A CA 1
ATOM 776 C C . LEU A 1 103 ? 3.259 1.444 -13.468 1.00 69.19 103 LEU A C 1
ATOM 778 O O . LEU A 1 103 ? 4.082 2.202 -13.976 1.00 69.19 103 LEU A O 1
ATOM 782 N N . GLY A 1 104 ? 1.955 1.724 -13.436 1.00 72.62 104 GLY A N 1
ATOM 783 C CA . GLY A 1 104 ? 1.362 2.946 -13.968 1.00 72.62 104 GLY A CA 1
ATOM 784 C C . GLY A 1 104 ? 1.009 3.982 -12.911 1.00 72.62 104 GLY A C 1
ATOM 785 O O . GLY A 1 104 ? 0.240 4.893 -13.207 1.00 72.62 104 GLY A O 1
ATOM 786 N N . ARG A 1 105 ? 1.501 3.852 -11.677 1.00 82.19 105 ARG A N 1
ATOM 787 C CA . ARG A 1 105 ? 1.216 4.788 -10.584 1.00 82.19 105 ARG A CA 1
ATOM 788 C C . ARG A 1 105 ? 2.504 5.284 -9.957 1.00 82.19 105 ARG A C 1
ATOM 790 O O . ARG A 1 105 ? 3.432 4.511 -9.746 1.00 82.19 105 ARG A O 1
ATOM 797 N N . PHE A 1 106 ? 2.541 6.572 -9.651 1.00 82.56 106 PHE A N 1
ATOM 798 C CA . PHE A 1 106 ? 3.730 7.210 -9.108 1.00 82.56 106 PHE A CA 1
ATOM 799 C C . PHE A 1 106 ? 3.370 8.324 -8.131 1.00 82.56 106 PHE A C 1
ATOM 801 O O . PHE A 1 106 ? 2.305 8.945 -8.214 1.00 82.56 106 PHE A O 1
ATOM 808 N N . ALA A 1 107 ? 4.286 8.593 -7.210 1.00 83.25 107 ALA A N 1
ATOM 809 C CA . ALA A 1 107 ? 4.257 9.765 -6.353 1.00 83.25 107 ALA A CA 1
ATOM 810 C C . ALA A 1 107 ? 5.291 10.782 -6.847 1.00 83.25 107 ALA A C 1
ATOM 812 O O . ALA A 1 107 ? 6.379 10.426 -7.294 1.00 83.25 107 ALA A O 1
ATOM 813 N N . VAL A 1 108 ? 4.939 12.061 -6.781 1.00 86.19 108 VAL A N 1
ATOM 814 C CA . VAL A 1 108 ? 5.825 13.178 -7.103 1.00 86.19 108 VAL A CA 1
ATOM 815 C C . VAL A 1 108 ? 6.247 13.825 -5.797 1.00 86.19 108 VAL A C 1
ATOM 817 O O . VAL A 1 108 ? 5.404 14.240 -4.993 1.00 86.19 108 VAL A O 1
ATOM 820 N N . ARG A 1 109 ? 7.556 13.937 -5.599 1.00 83.19 109 ARG A N 1
ATOM 821 C CA . ARG A 1 109 ? 8.156 14.521 -4.408 1.00 83.19 109 ARG A CA 1
ATOM 822 C C . ARG A 1 109 ? 9.047 15.699 -4.749 1.00 83.19 109 ARG A C 1
ATOM 824 O O . ARG A 1 109 ? 9.821 15.665 -5.704 1.00 83.19 109 ARG A O 1
ATOM 831 N N . ASP A 1 110 ? 8.976 16.705 -3.894 1.00 78.62 110 ASP A N 1
ATOM 832 C CA . ASP A 1 110 ? 9.857 17.865 -3.920 1.00 78.62 110 ASP A CA 1
ATOM 833 C C . ASP A 1 110 ? 10.242 18.234 -2.491 1.00 78.62 110 ASP A C 1
ATOM 835 O O . ASP A 1 110 ? 9.431 18.107 -1.575 1.00 78.62 110 ASP A O 1
ATOM 839 N N . MET A 1 111 ? 11.512 18.578 -2.279 1.00 69.25 111 MET A N 1
ATOM 840 C CA . MET A 1 111 ? 12.103 18.830 -0.956 1.00 69.25 111 MET A CA 1
ATOM 841 C C . MET A 1 111 ? 11.673 17.811 0.126 1.00 69.25 111 MET A C 1
ATOM 843 O O . MET A 1 111 ? 11.440 18.166 1.279 1.00 69.25 111 MET A O 1
ATOM 847 N N . ARG A 1 112 ? 11.575 16.523 -0.245 1.00 66.44 112 ARG A N 1
ATOM 848 C CA . ARG A 1 112 ? 11.136 15.396 0.610 1.00 66.44 112 ARG A CA 1
ATOM 849 C C . ARG A 1 112 ? 9.667 15.416 1.050 1.00 66.44 112 ARG A C 1
ATOM 851 O O . ARG A 1 112 ? 9.285 14.586 1.871 1.00 66.44 112 ARG A O 1
ATOM 858 N N . GLN A 1 113 ? 8.819 16.254 0.476 1.00 71.62 113 GLN A N 1
ATOM 859 C CA . GLN A 1 113 ? 7.374 16.221 0.691 1.00 71.62 113 GLN A CA 1
ATOM 860 C C . GLN A 1 113 ? 6.660 15.650 -0.532 1.00 71.62 113 GLN A C 1
ATOM 862 O O . GLN A 1 113 ? 7.086 15.864 -1.667 1.00 71.62 113 GLN A O 1
ATOM 867 N N . THR A 1 114 ? 5.576 14.909 -0.307 1.00 79.19 114 THR A N 1
ATOM 868 C CA . THR A 1 114 ? 4.707 14.430 -1.386 1.00 79.19 114 THR A CA 1
ATOM 869 C C . THR A 1 114 ? 3.886 15.604 -1.916 1.00 79.19 114 THR A C 1
ATOM 871 O O . THR A 1 114 ? 2.921 16.040 -1.286 1.00 79.19 114 THR A O 1
ATOM 874 N N . VAL A 1 115 ? 4.280 16.139 -3.072 1.00 86.00 115 VAL A N 1
ATOM 875 C CA . VAL A 1 115 ? 3.639 17.320 -3.670 1.00 86.00 115 VAL A CA 1
ATOM 876 C C . VAL A 1 115 ? 2.501 16.945 -4.606 1.00 86.00 115 VAL A C 1
ATOM 878 O O . VAL A 1 115 ? 1.534 17.699 -4.714 1.00 86.00 115 VAL A O 1
ATOM 881 N N . ALA A 1 116 ? 2.572 15.778 -5.247 1.00 85.50 116 ALA A N 1
ATOM 882 C CA . ALA A 1 116 ? 1.519 15.284 -6.122 1.00 85.50 116 ALA A CA 1
ATOM 883 C C . ALA A 1 116 ? 1.519 13.754 -6.218 1.00 85.50 116 ALA A C 1
ATOM 885 O O . ALA A 1 116 ? 2.498 13.089 -5.886 1.00 85.50 116 ALA A O 1
ATOM 886 N N . VAL A 1 117 ? 0.416 13.195 -6.702 1.00 86.31 117 VAL A N 1
ATOM 887 C CA . VAL A 1 117 ? 0.294 11.771 -7.049 1.00 86.31 117 VAL A CA 1
ATOM 888 C C . VAL A 1 117 ? -0.235 11.646 -8.464 1.00 86.31 117 VAL A C 1
ATOM 890 O O . VAL A 1 117 ? -1.036 12.477 -8.897 1.00 86.31 117 VAL A O 1
ATOM 893 N N . GLY A 1 118 ? 0.215 10.634 -9.197 1.00 86.06 118 GLY A N 1
ATOM 894 C CA . GLY A 1 118 ? -0.107 10.505 -10.606 1.00 86.06 118 GLY A CA 1
ATOM 895 C C . GLY A 1 118 ? -0.350 9.081 -11.074 1.00 86.06 118 GLY A C 1
ATOM 896 O O . GLY A 1 118 ? 0.109 8.101 -10.486 1.00 86.06 118 GLY A O 1
ATOM 897 N N . VAL A 1 119 ? -1.106 8.994 -12.162 1.00 85.19 119 VAL A N 1
ATOM 898 C CA . VAL A 1 119 ? -1.433 7.761 -12.867 1.00 85.19 119 VAL A CA 1
ATOM 899 C C . VAL A 1 119 ? -1.083 7.944 -14.341 1.00 85.19 119 VAL A C 1
ATOM 901 O O . VAL A 1 119 ? -1.524 8.897 -14.983 1.00 85.19 119 VAL A O 1
ATOM 904 N N . ILE A 1 120 ? -0.281 7.037 -14.883 1.00 85.06 120 ILE A N 1
ATOM 905 C CA . ILE A 1 120 ? 0.220 7.073 -16.256 1.00 85.06 120 ILE A CA 1
ATOM 906 C C . ILE A 1 120 ? -0.886 6.618 -17.204 1.00 85.06 120 ILE A C 1
ATOM 908 O O . ILE A 1 120 ? -1.419 5.516 -17.073 1.00 85.06 120 ILE A O 1
ATOM 912 N N . LYS A 1 121 ? -1.233 7.467 -18.173 1.00 83.50 121 LYS A N 1
ATOM 913 C CA . LYS A 1 121 ? -2.243 7.170 -19.196 1.00 83.50 121 LYS A CA 1
ATOM 914 C C . LYS A 1 121 ? -1.623 6.529 -20.432 1.00 83.50 121 LYS A C 1
ATOM 916 O O . LYS A 1 121 ? -2.172 5.559 -20.943 1.00 83.50 121 LYS A O 1
ATOM 921 N N . SER A 1 122 ? -0.483 7.040 -20.885 1.00 80.88 122 SER A N 1
ATOM 922 C CA . SER A 1 122 ? 0.243 6.521 -22.048 1.00 80.88 122 SER A CA 1
ATOM 923 C C . SER A 1 122 ? 1.746 6.744 -21.904 1.00 80.88 122 SER A C 1
ATOM 925 O O . SER A 1 122 ? 2.179 7.647 -21.188 1.00 80.88 122 SER A O 1
ATOM 927 N N . VAL A 1 123 ? 2.534 5.910 -22.581 1.00 80.50 123 VAL A N 1
ATOM 928 C CA . VAL A 1 123 ? 4.002 5.932 -22.552 1.00 80.50 123 VAL A CA 1
ATOM 929 C C . VAL A 1 123 ? 4.517 5.860 -23.984 1.00 80.50 123 VAL A C 1
ATOM 931 O O . VAL A 1 123 ? 4.092 4.984 -24.736 1.00 80.50 123 VAL A O 1
ATOM 934 N N . GLU A 1 124 ? 5.440 6.748 -24.345 1.00 79.38 124 GLU A N 1
ATOM 935 C CA . GLU A 1 124 ? 6.228 6.642 -25.573 1.00 79.38 124 GLU A CA 1
ATOM 936 C C . GLU A 1 124 ? 7.558 5.954 -25.239 1.00 79.38 124 GLU A C 1
ATOM 938 O O . GLU A 1 124 ? 8.316 6.401 -24.375 1.00 79.38 124 GLU A O 1
ATOM 943 N N . LYS A 1 125 ? 7.816 4.809 -25.877 1.00 75.31 125 LYS A N 1
ATOM 944 C CA . LYS A 1 125 ? 8.982 3.953 -25.611 1.00 75.31 125 LYS A CA 1
ATOM 945 C C . LYS A 1 125 ? 10.158 4.386 -26.499 1.00 75.31 125 LYS A C 1
ATOM 947 O O . LYS A 1 125 ? 9.991 4.522 -27.707 1.00 75.31 125 LYS A O 1
ATOM 952 N N . LYS A 1 126 ? 11.354 4.543 -25.921 1.00 62.47 126 LYS A N 1
ATOM 953 C CA . LYS A 1 126 ? 12.576 4.905 -26.659 1.00 62.47 126 LYS A CA 1
ATOM 954 C C . LYS A 1 126 ? 13.244 3.675 -27.286 1.00 62.47 126 LYS A C 1
ATOM 956 O O . LYS A 1 126 ? 13.417 2.662 -26.606 1.00 62.47 126 LYS A O 1
ATOM 961 N N . ALA A 1 127 ? 13.699 3.773 -28.539 1.00 44.75 127 ALA A N 1
ATOM 962 C CA . ALA A 1 127 ? 14.598 2.784 -29.147 1.00 44.75 127 ALA A CA 1
ATOM 963 C C . ALA A 1 127 ? 16.027 2.914 -28.572 1.00 44.75 127 ALA A C 1
ATOM 965 O O . ALA A 1 127 ? 16.507 4.015 -28.304 1.00 44.75 127 ALA A O 1
ATOM 966 N N . ALA A 1 128 ? 16.692 1.782 -28.325 1.00 38.62 128 ALA A N 1
ATOM 967 C CA . ALA A 1 128 ? 17.862 1.702 -27.449 1.00 38.62 128 ALA A CA 1
ATOM 968 C C . ALA A 1 128 ? 19.121 2.421 -27.986 1.00 38.62 128 ALA A C 1
ATOM 970 O O . ALA A 1 128 ? 19.620 2.102 -29.061 1.00 38.62 128 ALA A O 1
ATOM 971 N N . SER A 1 129 ? 19.713 3.295 -27.165 1.00 30.23 129 SER A N 1
ATOM 972 C CA . SER A 1 129 ? 21.125 3.698 -27.256 1.00 30.23 129 SER A CA 1
ATOM 973 C C . SER A 1 129 ? 21.747 3.641 -25.856 1.00 30.23 129 SER A C 1
ATOM 975 O O . SER A 1 129 ? 21.266 4.309 -24.938 1.00 30.23 129 SER A O 1
ATOM 977 N N . GLY A 1 130 ? 22.767 2.794 -25.694 1.00 39.22 130 GLY A N 1
ATOM 978 C CA . GLY A 1 130 ? 23.330 2.372 -24.408 1.00 39.22 130 GLY A CA 1
ATOM 979 C C . GLY A 1 130 ? 23.987 3.483 -23.581 1.00 39.22 130 GLY A C 1
ATOM 980 O O . GLY A 1 130 ? 24.625 4.388 -24.115 1.00 39.22 130 GLY A O 1
ATOM 981 N N . GLY A 1 131 ? 23.860 3.379 -22.254 1.00 28.44 131 GLY A N 1
ATOM 982 C CA . GLY A 1 131 ? 24.436 4.315 -21.286 1.00 28.44 131 GLY A CA 1
ATOM 983 C C . GLY A 1 131 ? 25.051 3.614 -20.070 1.00 28.44 131 GLY A C 1
ATOM 984 O O . GLY A 1 131 ? 24.452 2.708 -19.496 1.00 28.44 131 GLY A O 1
ATOM 985 N N . LYS A 1 132 ? 26.264 4.061 -19.708 1.00 26.78 132 LYS A N 1
ATOM 986 C CA . LYS A 1 132 ? 27.137 3.608 -18.606 1.00 26.78 132 LYS A CA 1
ATOM 987 C C . LYS A 1 132 ? 26.599 3.976 -17.211 1.00 26.78 132 LYS A C 1
ATOM 989 O O . LYS A 1 132 ? 25.996 5.030 -17.030 1.00 26.78 132 LYS A O 1
ATOM 994 N N . VAL A 1 133 ? 26.917 3.140 -16.217 1.00 26.31 133 VAL A N 1
ATOM 995 C CA . VAL A 1 133 ? 26.551 3.279 -14.792 1.00 26.31 133 VAL A CA 1
ATOM 996 C C . VAL A 1 133 ? 27.712 3.877 -13.983 1.00 26.31 133 VAL A C 1
ATOM 998 O O . VAL A 1 133 ? 28.847 3.422 -14.113 1.00 26.31 133 VAL A O 1
ATOM 1001 N N . THR A 1 134 ? 27.436 4.844 -13.101 1.00 25.55 134 THR A N 1
ATOM 1002 C CA . THR A 1 134 ? 28.365 5.321 -12.058 1.00 25.55 134 THR A CA 1
ATOM 1003 C C . THR A 1 134 ? 27.816 5.027 -10.658 1.00 25.55 134 THR A C 1
ATOM 1005 O O . THR A 1 134 ? 26.629 5.203 -10.386 1.00 25.55 134 THR A O 1
ATOM 1008 N N . LYS A 1 135 ? 28.697 4.538 -9.772 1.00 28.19 135 LYS A N 1
ATOM 1009 C CA . LYS A 1 135 ? 28.433 4.179 -8.366 1.00 28.19 135 LYS A CA 1
ATOM 1010 C C . LYS A 1 135 ? 28.749 5.348 -7.433 1.00 28.19 135 LYS A C 1
ATOM 1012 O O . LYS A 1 135 ? 29.769 6.007 -7.612 1.00 28.19 135 LYS A O 1
ATOM 1017 N N . SER A 1 136 ? 27.955 5.533 -6.380 1.00 22.23 136 SER A N 1
ATOM 1018 C CA . SER A 1 136 ? 28.358 6.267 -5.169 1.00 22.23 136 SER A CA 1
ATOM 1019 C C . SER A 1 136 ? 27.506 5.831 -3.975 1.00 22.23 136 SER A C 1
ATOM 1021 O O . SER A 1 136 ? 26.286 5.735 -4.095 1.00 22.23 136 SER A O 1
ATOM 1023 N N . ALA A 1 137 ? 28.150 5.564 -2.838 1.00 22.97 137 ALA A N 1
ATOM 1024 C CA . ALA A 1 137 ? 27.511 5.286 -1.554 1.00 22.97 137 ALA A CA 1
ATOM 1025 C C . ALA A 1 137 ? 28.391 5.761 -0.383 1.00 22.97 137 ALA A C 1
ATOM 1027 O O . ALA A 1 137 ? 29.611 5.816 -0.527 1.00 22.97 137 ALA A O 1
ATOM 1028 N N . GLN A 1 138 ? 27.714 5.971 0.760 1.00 28.80 138 GLN A N 1
ATOM 1029 C CA . GLN A 1 138 ? 28.191 6.133 2.154 1.00 28.80 138 GLN A CA 1
ATOM 1030 C C . GLN A 1 138 ? 28.677 7.548 2.567 1.00 28.80 138 GLN A C 1
ATOM 1032 O O . GLN A 1 138 ? 29.280 8.243 1.766 1.00 28.80 138 GLN A O 1
ATOM 1037 N N . ASN A 1 139 ? 28.411 8.092 3.775 1.00 26.38 139 ASN A N 1
ATOM 1038 C CA . ASN A 1 139 ? 28.346 7.491 5.127 1.00 26.38 139 ASN A CA 1
ATOM 1039 C C . ASN A 1 139 ? 27.523 8.295 6.187 1.00 26.38 139 ASN A C 1
ATOM 1041 O O . ASN A 1 139 ? 27.076 9.408 5.929 1.00 26.38 139 ASN A O 1
ATOM 1045 N N . ALA A 1 140 ? 27.360 7.708 7.388 1.00 26.06 140 ALA A N 1
ATOM 1046 C CA . ALA A 1 140 ? 26.445 8.062 8.493 1.00 26.06 140 ALA A CA 1
ATOM 1047 C C . ALA A 1 140 ? 27.085 8.766 9.723 1.00 26.06 140 ALA A C 1
ATOM 1049 O O . ALA A 1 140 ? 28.305 8.797 9.860 1.00 26.06 140 ALA A O 1
ATOM 1050 N N . GLY A 1 141 ? 26.252 9.220 10.685 1.00 23.67 141 GLY A N 1
ATOM 1051 C CA . GLY A 1 141 ? 26.687 9.598 12.044 1.00 23.67 141 GLY A CA 1
ATOM 1052 C C . GLY A 1 141 ? 25.585 9.850 13.107 1.00 23.67 141 GLY A C 1
ATOM 1053 O O . GLY A 1 141 ? 24.820 10.796 12.977 1.00 23.67 141 GLY A O 1
ATOM 1054 N N . ARG A 1 142 ? 25.623 9.018 14.172 1.00 26.84 142 ARG A N 1
ATOM 1055 C CA . ARG A 1 142 ? 25.378 9.214 15.638 1.00 26.84 142 ARG A CA 1
ATOM 1056 C C . ARG A 1 142 ? 23.980 9.365 16.321 1.00 26.84 142 ARG A C 1
ATOM 1058 O O . ARG A 1 142 ? 23.228 10.285 16.041 1.00 26.84 142 ARG A O 1
ATOM 1065 N N . MET A 1 143 ? 23.821 8.513 17.365 1.00 25.84 143 MET A N 1
ATOM 1066 C CA . MET A 1 143 ? 23.262 8.671 18.744 1.00 25.84 143 MET A CA 1
ATOM 1067 C C . MET A 1 143 ? 21.737 8.614 19.0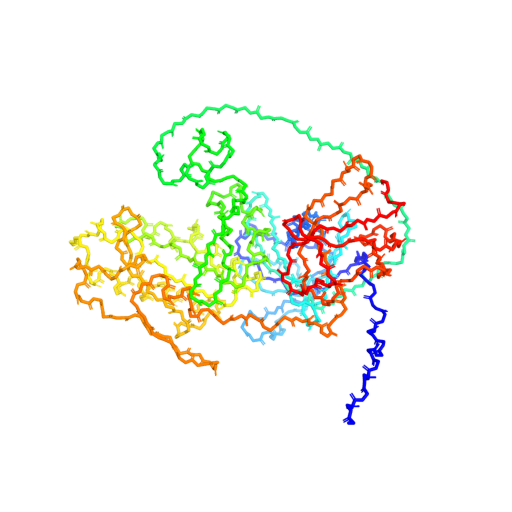52 1.00 25.84 143 MET A C 1
ATOM 1069 O O . MET A 1 143 ? 21.053 9.621 18.978 1.00 25.84 143 MET A O 1
ATOM 1073 N N . GLY A 1 144 ? 21.269 7.455 19.556 1.00 27.41 144 GLY A N 1
ATOM 1074 C CA . GLY A 1 144 ? 20.876 7.177 20.962 1.00 27.41 144 GLY A CA 1
ATOM 1075 C C . GLY A 1 144 ? 19.542 7.675 21.568 1.00 27.41 144 GLY A C 1
ATOM 1076 O O . GLY A 1 144 ? 19.480 8.827 21.983 1.00 27.41 144 GLY A O 1
ATOM 1077 N N . LYS A 1 145 ? 18.591 6.746 21.825 1.00 31.25 145 LYS A N 1
ATOM 1078 C CA . LYS A 1 145 ? 17.935 6.394 23.131 1.00 31.25 145 LYS A CA 1
ATOM 1079 C C . LYS A 1 145 ? 16.498 5.835 22.962 1.00 31.25 145 LYS A C 1
ATOM 1081 O O . LYS A 1 145 ? 15.658 6.495 22.372 1.00 31.25 145 LYS A O 1
ATOM 1086 N N . GLY A 1 146 ? 16.196 4.736 23.674 1.00 31.48 146 GLY A N 1
ATOM 1087 C CA . GLY A 1 146 ? 14.967 4.600 24.485 1.00 31.48 146 GLY A CA 1
ATOM 1088 C C . GLY A 1 146 ? 13.809 3.698 24.010 1.00 31.48 146 GLY A C 1
ATOM 1089 O O . GLY A 1 146 ? 12.991 4.115 23.206 1.00 31.48 146 GLY A O 1
ATOM 1090 N N . SER A 1 147 ? 13.661 2.553 24.698 1.00 35.88 147 SER A N 1
ATOM 1091 C CA . SER A 1 147 ? 12.432 1.764 24.982 1.00 35.88 147 SER A CA 1
ATOM 1092 C C . SER A 1 147 ? 11.839 0.816 23.929 1.00 35.88 147 SER A C 1
ATOM 1094 O O . SER A 1 147 ? 10.886 1.194 23.282 1.00 35.88 147 SER A O 1
ATOM 1096 N N . PHE A 1 148 ? 12.248 -0.464 23.849 1.00 40.19 148 PHE A N 1
ATOM 1097 C CA . PHE A 1 148 ? 11.489 -1.461 23.063 1.00 40.19 148 PHE A CA 1
ATOM 1098 C C . PHE A 1 148 ? 11.713 -2.910 23.522 1.00 40.19 148 PHE A C 1
ATOM 1100 O O . PHE A 1 148 ? 12.816 -3.429 23.397 1.00 40.19 148 PHE A O 1
ATOM 1107 N N . LYS A 1 149 ? 10.663 -3.595 24.005 1.00 39.28 149 LYS A N 1
ATOM 1108 C CA . LYS A 1 149 ? 10.675 -5.064 24.187 1.00 39.28 149 LYS A CA 1
ATOM 1109 C C . LYS A 1 149 ? 10.118 -5.796 22.956 1.00 39.28 149 LYS A C 1
ATOM 1111 O O . LYS A 1 149 ? 10.655 -6.832 22.587 1.00 39.28 149 LYS A O 1
ATOM 1116 N N . TYR A 1 150 ? 9.107 -5.224 22.287 1.00 44.38 150 TYR A N 1
ATOM 1117 C CA . TYR A 1 150 ? 8.470 -5.821 21.101 1.00 44.38 150 TYR A CA 1
ATOM 1118 C C . TYR A 1 150 ? 8.992 -5.282 19.761 1.00 44.38 150 TYR A C 1
ATOM 1120 O O . TYR A 1 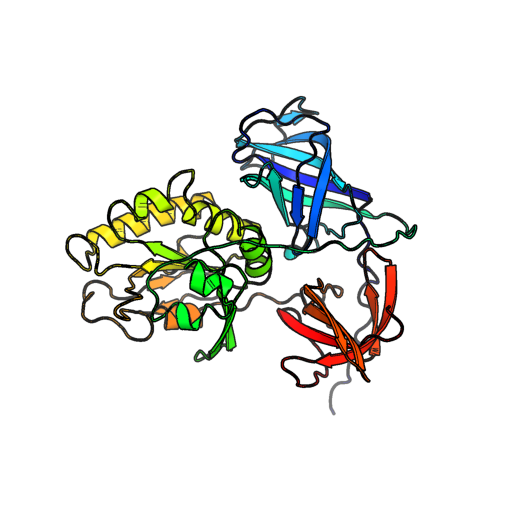150 ? 9.193 -6.080 18.855 1.00 44.38 150 TYR A O 1
ATOM 1128 N N . ALA A 1 151 ? 9.324 -3.988 19.626 1.00 43.28 151 ALA A N 1
ATOM 1129 C CA . ALA A 1 151 ? 9.971 -3.523 18.385 1.00 43.28 151 ALA A CA 1
ATOM 1130 C C . ALA A 1 151 ? 11.389 -4.088 18.222 1.00 43.28 151 ALA A C 1
ATOM 1132 O O . ALA A 1 151 ? 11.854 -4.255 17.108 1.00 43.28 151 ALA A O 1
ATOM 1133 N N . TRP A 1 152 ? 12.038 -4.514 19.314 1.00 43.97 152 TRP A N 1
ATOM 1134 C CA . TRP A 1 152 ? 13.330 -5.209 19.256 1.00 43.97 152 TRP A CA 1
ATOM 1135 C C . TRP A 1 152 ? 13.266 -6.546 18.504 1.00 43.97 152 TRP A C 1
ATOM 1137 O O . TRP A 1 152 ? 14.286 -7.015 17.997 1.00 43.97 152 TRP A O 1
ATOM 1147 N N . VAL A 1 153 ? 12.072 -7.152 18.441 1.00 47.31 153 VAL A N 1
ATOM 1148 C CA . VAL A 1 153 ? 11.810 -8.325 17.606 1.00 47.31 153 VAL A CA 1
ATOM 1149 C C . VAL A 1 153 ? 11.884 -7.916 16.141 1.00 47.31 153 VAL A C 1
ATOM 1151 O O . VAL A 1 153 ? 12.580 -8.593 15.402 1.00 47.31 153 VAL A O 1
ATOM 1154 N N . LEU A 1 154 ? 11.246 -6.809 15.741 1.00 48.34 154 LEU A N 1
ATOM 1155 C CA . LEU A 1 154 ? 11.139 -6.370 14.345 1.00 48.34 154 LEU A CA 1
ATOM 1156 C C . LEU A 1 154 ? 12.408 -5.677 13.817 1.00 48.34 154 LEU A C 1
ATOM 1158 O O . LEU A 1 154 ? 12.833 -5.965 12.698 1.00 48.34 154 LEU A O 1
ATOM 1162 N N . ASP A 1 155 ? 13.046 -4.848 14.642 1.00 46.09 155 ASP A N 1
ATOM 1163 C CA . ASP A 1 155 ? 14.229 -4.057 14.305 1.00 46.09 155 ASP A CA 1
ATOM 1164 C C . ASP A 1 155 ? 15.481 -4.942 14.310 1.00 46.09 155 ASP A C 1
ATOM 1166 O O . ASP A 1 155 ? 16.015 -5.310 15.368 1.00 46.09 155 ASP A O 1
ATOM 1170 N N . LYS A 1 156 ? 15.987 -5.300 13.126 1.00 49.09 156 LYS A N 1
ATOM 1171 C CA . LYS A 1 156 ? 17.211 -6.114 12.990 1.00 49.09 156 LYS A CA 1
ATOM 1172 C C . LYS A 1 156 ? 18.466 -5.264 12.830 1.00 49.09 156 LYS A C 1
ATOM 1174 O O . LYS A 1 156 ? 19.548 -5.710 13.221 1.00 49.09 156 LYS A O 1
ATOM 1179 N N . LEU A 1 157 ? 18.357 -4.047 12.298 1.00 47.00 157 LEU A N 1
ATOM 1180 C CA . LEU A 1 157 ? 19.517 -3.187 12.090 1.00 47.00 157 LEU A CA 1
ATOM 1181 C C . LEU A 1 157 ? 19.910 -2.481 13.391 1.00 47.00 157 LEU A C 1
ATOM 1183 O O . LEU A 1 157 ? 19.091 -1.897 14.098 1.00 47.00 157 LEU A O 1
ATOM 1187 N N . LYS A 1 158 ? 21.214 -2.451 13.685 1.00 46.16 158 LYS A N 1
ATOM 1188 C CA . LYS A 1 158 ? 21.752 -1.714 14.843 1.00 46.16 158 LYS A CA 1
ATOM 1189 C C . LYS A 1 158 ? 21.366 -0.225 14.807 1.00 46.16 158 LYS A C 1
ATOM 1191 O O . LYS A 1 158 ? 21.103 0.361 15.850 1.00 46.16 158 LYS A O 1
ATOM 1196 N N . ALA A 1 159 ? 21.269 0.356 13.608 1.00 50.91 159 ALA A N 1
ATOM 1197 C CA . ALA A 1 159 ? 20.841 1.738 13.399 1.00 50.91 159 ALA A CA 1
ATOM 1198 C C . ALA A 1 159 ? 19.354 1.987 13.729 1.00 50.91 159 ALA A C 1
ATOM 1200 O O . ALA A 1 159 ? 19.030 3.080 14.189 1.00 50.91 159 ALA A O 1
ATOM 1201 N N . GLU A 1 160 ? 18.475 0.997 13.532 1.00 54.00 160 GLU A N 1
ATOM 1202 C CA . GLU A 1 160 ? 17.050 1.063 13.911 1.00 54.00 160 GLU A CA 1
ATOM 1203 C C . GLU A 1 160 ? 16.916 1.035 15.431 1.00 54.00 160 GLU A C 1
ATOM 1205 O O . GLU A 1 160 ? 16.340 1.939 16.034 1.00 54.00 160 GLU A O 1
ATOM 1210 N N . ARG A 1 161 ? 17.600 0.074 16.064 1.00 51.16 161 ARG A N 1
ATOM 1211 C CA . ARG A 1 161 ? 17.618 -0.109 17.524 1.00 51.16 161 ARG A CA 1
ATOM 1212 C C . ARG A 1 161 ? 18.167 1.099 18.280 1.00 51.16 161 ARG A C 1
ATOM 1214 O O . ARG A 1 161 ? 17.709 1.401 19.377 1.00 51.16 161 ARG A O 1
ATOM 1221 N N . GLU A 1 162 ? 19.168 1.779 17.722 1.00 46.91 162 GLU A N 1
ATOM 1222 C CA . GLU A 1 162 ? 19.769 2.967 18.343 1.00 46.91 162 GLU A CA 1
ATOM 1223 C C . GLU A 1 162 ? 18.879 4.213 18.244 1.00 46.91 162 GLU A C 1
ATOM 1225 O O . GLU A 1 162 ? 18.967 5.087 19.113 1.00 46.91 162 GLU A O 1
ATOM 1230 N N . ARG A 1 163 ? 18.040 4.298 17.202 1.00 49.88 163 ARG A N 1
ATOM 1231 C CA . ARG A 1 163 ? 17.169 5.448 16.918 1.00 49.88 163 ARG A CA 1
ATOM 1232 C C . ARG A 1 163 ? 15.712 5.244 17.343 1.00 49.88 163 ARG A C 1
ATOM 1234 O O . ARG A 1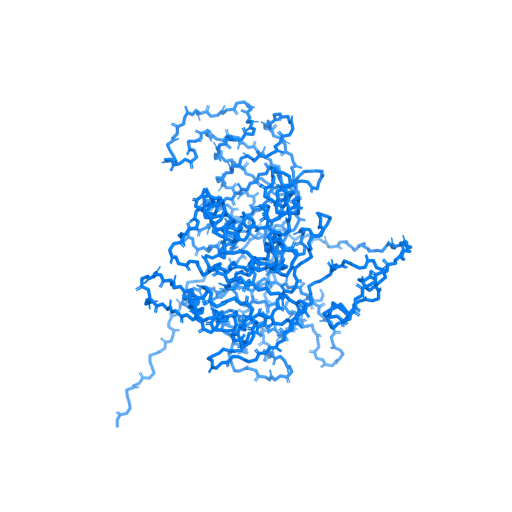 163 ? 14.984 6.227 17.389 1.00 49.88 163 ARG A O 1
ATOM 1241 N N . GLY A 1 164 ? 15.296 4.012 17.647 1.00 51.34 164 GLY A N 1
ATOM 1242 C CA . GLY A 1 164 ? 13.915 3.691 18.028 1.00 51.34 164 GLY A CA 1
ATOM 1243 C C . GLY A 1 164 ? 12.903 3.941 16.906 1.00 51.34 164 GLY A C 1
ATOM 1244 O O . GLY A 1 164 ? 11.738 4.218 17.179 1.00 51.34 164 GLY A O 1
ATOM 1245 N N . ILE A 1 165 ? 13.365 3.915 15.654 1.00 52.06 165 ILE A N 1
ATOM 1246 C CA . ILE A 1 165 ? 12.555 4.091 14.448 1.00 52.06 165 ILE A CA 1
ATOM 1247 C C . ILE A 1 165 ? 12.941 2.992 13.460 1.00 52.06 165 ILE A C 1
ATOM 1249 O O . ILE A 1 165 ? 14.134 2.775 13.230 1.00 52.06 165 ILE A O 1
ATOM 1253 N N . THR A 1 166 ? 11.951 2.348 12.846 1.00 46.22 166 THR A N 1
ATOM 1254 C CA . THR A 1 166 ? 12.165 1.459 11.700 1.00 46.22 166 THR A CA 1
ATOM 1255 C C . THR A 1 166 ? 12.785 2.284 10.567 1.00 46.22 166 THR A C 1
ATOM 1257 O O . THR A 1 166 ? 12.357 3.419 10.314 1.00 46.22 166 THR A O 1
ATOM 1260 N N . ILE A 1 167 ? 13.826 1.766 9.916 1.00 54.97 167 ILE A N 1
ATOM 1261 C CA . ILE A 1 167 ? 14.556 2.461 8.847 1.00 54.97 167 ILE A CA 1
ATOM 1262 C C . ILE A 1 167 ? 14.375 1.689 7.553 1.00 54.97 167 ILE A C 1
ATOM 1264 O O . ILE A 1 167 ? 14.019 2.297 6.549 1.00 54.97 167 ILE A O 1
ATOM 1268 N N . ASP A 1 168 ? 14.608 0.381 7.573 1.00 52.41 168 ASP A N 1
ATOM 1269 C CA . ASP A 1 168 ? 14.475 -0.510 6.430 1.00 52.41 168 ASP A CA 1
ATOM 1270 C C . ASP A 1 168 ? 13.267 -1.434 6.601 1.00 52.41 168 ASP A C 1
ATOM 1272 O O . ASP A 1 168 ? 12.695 -1.556 7.681 1.00 52.41 168 ASP A O 1
ATOM 1276 N N . ILE A 1 169 ? 12.842 -2.070 5.517 1.00 57.53 169 ILE A N 1
ATOM 1277 C CA . ILE A 1 169 ? 11.702 -2.980 5.573 1.00 57.53 169 ILE A CA 1
ATOM 1278 C C . ILE A 1 169 ? 12.122 -4.253 6.309 1.00 57.53 169 ILE A C 1
ATOM 1280 O O . ILE A 1 169 ? 12.950 -5.025 5.820 1.00 57.53 169 ILE A O 1
ATOM 1284 N N . ALA A 1 170 ? 11.495 -4.526 7.451 1.00 58.31 170 ALA A N 1
ATOM 1285 C CA . ALA A 1 170 ? 11.627 -5.817 8.108 1.00 58.31 170 ALA A CA 1
ATOM 1286 C C . ALA A 1 170 ? 10.582 -6.795 7.553 1.00 58.31 170 ALA A C 1
ATOM 1288 O O . ALA A 1 170 ? 9.379 -6.538 7.616 1.00 58.31 170 ALA A O 1
ATOM 1289 N N . LEU A 1 171 ? 11.052 -7.928 7.023 1.00 64.38 171 LEU A N 1
ATOM 1290 C CA . LEU A 1 171 ? 10.197 -9.014 6.549 1.00 64.38 171 LEU A CA 1
ATOM 1291 C C . LEU A 1 171 ? 10.029 -10.064 7.646 1.00 64.38 171 LEU A C 1
ATOM 1293 O O . LEU A 1 171 ? 10.990 -10.738 8.029 1.00 64.38 171 LEU A O 1
ATOM 1297 N N . TRP A 1 172 ? 8.795 -10.228 8.113 1.00 64.94 172 TRP A N 1
ATOM 1298 C CA . TRP A 1 172 ? 8.422 -11.257 9.085 1.00 64.94 172 TRP A CA 1
ATOM 1299 C C . TRP A 1 172 ? 7.368 -12.164 8.505 1.00 64.94 172 TRP A C 1
ATOM 1301 O O . TRP A 1 172 ? 6.502 -11.711 7.769 1.00 64.94 172 TRP A O 1
ATOM 1311 N N . LYS A 1 173 ? 7.436 -13.448 8.833 1.00 70.62 173 LYS A N 1
ATOM 1312 C CA . LYS A 1 173 ? 6.491 -14.429 8.317 1.00 70.62 173 LYS A CA 1
ATOM 1313 C C . LYS A 1 173 ? 5.760 -15.087 9.459 1.00 70.62 173 LYS A C 1
ATOM 1315 O O . LYS A 1 173 ? 6.371 -15.420 10.472 1.00 70.62 173 LYS A O 1
ATOM 1320 N N . PHE A 1 174 ? 4.474 -15.288 9.260 1.00 76.88 174 PHE A N 1
ATOM 1321 C CA . PHE A 1 174 ? 3.660 -16.129 10.111 1.00 76.88 174 PHE A CA 1
ATOM 1322 C C . PHE A 1 174 ? 2.570 -16.776 9.266 1.00 76.88 174 PHE A C 1
ATOM 1324 O O . PHE A 1 174 ? 2.244 -16.320 8.168 1.00 76.88 174 PHE A O 1
ATOM 1331 N N . GLU A 1 175 ? 2.032 -17.863 9.787 1.00 75.38 175 GLU A N 1
ATOM 1332 C CA . GLU A 1 175 ? 0.957 -18.603 9.152 1.00 75.38 175 GLU A CA 1
ATOM 1333 C C . GLU A 1 175 ? -0.351 -18.245 9.839 1.00 75.38 175 GLU A C 1
ATOM 1335 O O . GLU A 1 175 ? -0.438 -18.173 11.068 1.00 75.38 175 GLU A O 1
ATOM 1340 N N . THR A 1 176 ? -1.367 -17.989 9.030 1.00 80.50 176 THR A N 1
ATOM 1341 C CA . THR A 1 176 ? -2.750 -17.990 9.477 1.00 80.50 176 THR A CA 1
ATOM 1342 C C . THR A 1 176 ? -3.404 -19.313 9.091 1.00 80.50 176 THR A C 1
ATOM 1344 O O . THR A 1 176 ? -2.774 -20.176 8.481 1.00 80.50 176 THR A O 1
ATOM 1347 N N . SER A 1 177 ? -4.687 -19.490 9.405 1.00 79.94 177 SER A N 1
ATOM 1348 C CA . SER A 1 177 ? -5.397 -20.730 9.063 1.00 79.94 177 SER A CA 1
ATOM 1349 C C . SER A 1 177 ? -5.463 -20.968 7.549 1.00 79.94 177 SER A C 1
ATOM 1351 O O . SER A 1 177 ? -5.638 -22.103 7.108 1.00 79.94 177 SER A O 1
ATOM 1353 N N . LYS A 1 178 ? -5.378 -19.895 6.749 1.00 80.75 178 LYS A N 1
ATOM 1354 C CA . LYS A 1 178 ? -5.529 -19.934 5.286 1.00 80.75 178 LYS A CA 1
ATOM 1355 C C . LYS A 1 178 ? -4.309 -19.458 4.506 1.00 80.75 178 LYS A C 1
ATOM 1357 O O . LYS A 1 178 ? -4.187 -19.814 3.335 1.00 80.75 178 LYS A O 1
ATOM 1362 N N . TYR A 1 179 ? -3.453 -18.626 5.097 1.00 81.56 179 TYR A N 1
ATOM 1363 C CA . TYR A 1 179 ? -2.437 -17.889 4.353 1.00 81.56 179 TYR A CA 1
ATOM 1364 C C . TYR A 1 179 ? -1.066 -17.935 5.020 1.00 81.56 179 TYR A C 1
ATOM 1366 O O . TYR A 1 179 ? -0.930 -17.848 6.236 1.00 81.56 179 TYR A O 1
ATOM 1374 N N . TYR A 1 180 ? -0.034 -17.956 4.182 1.00 77.12 180 TYR A N 1
ATOM 1375 C CA . TYR A 1 180 ? 1.314 -17.566 4.572 1.00 77.12 180 TYR A CA 1
ATOM 1376 C C . TYR A 1 180 ? 1.416 -16.047 4.455 1.00 77.12 180 TYR A C 1
ATOM 1378 O O . TYR A 1 180 ? 1.440 -15.502 3.350 1.00 77.12 180 TYR A O 1
ATOM 1386 N N . VAL A 1 181 ? 1.446 -15.352 5.589 1.00 82.44 181 VAL A N 1
ATOM 1387 C CA . VAL A 1 181 ? 1.479 -13.890 5.622 1.00 82.44 181 VAL A CA 1
ATOM 1388 C C . VAL A 1 181 ? 2.912 -13.424 5.818 1.00 82.44 181 VAL A C 1
ATOM 1390 O O . VAL A 1 181 ? 3.597 -13.828 6.757 1.00 82.44 181 VAL A O 1
ATOM 1393 N N . THR A 1 182 ? 3.362 -12.536 4.931 1.00 78.75 182 THR A N 1
ATOM 1394 C CA . THR A 1 182 ? 4.608 -11.787 5.114 1.00 78.75 182 THR A CA 1
ATOM 1395 C C . THR A 1 182 ? 4.270 -10.360 5.535 1.00 78.75 182 THR A C 1
ATOM 1397 O O . THR A 1 182 ? 3.646 -9.621 4.777 1.00 78.75 182 THR A O 1
ATOM 1400 N N . ILE A 1 183 ? 4.668 -9.976 6.745 1.00 81.69 183 ILE A N 1
ATOM 1401 C CA . ILE A 1 183 ? 4.597 -8.603 7.241 1.00 81.69 183 ILE A CA 1
ATOM 1402 C C . ILE A 1 183 ? 5.750 -7.820 6.638 1.00 81.69 183 ILE A C 1
ATOM 1404 O O . ILE A 1 183 ? 6.904 -8.240 6.711 1.00 81.69 183 ILE A O 1
ATOM 1408 N N . ILE A 1 184 ? 5.401 -6.667 6.086 1.00 80.12 184 ILE A N 1
ATOM 1409 C CA . ILE A 1 184 ? 6.314 -5.624 5.645 1.00 80.12 184 ILE A CA 1
ATOM 1410 C C . ILE A 1 184 ? 6.177 -4.516 6.683 1.00 80.12 184 ILE A C 1
ATOM 1412 O O . ILE A 1 184 ? 5.195 -3.771 6.648 1.00 80.12 184 ILE A O 1
ATOM 1416 N N . ASP A 1 185 ? 7.109 -4.438 7.634 1.00 75.06 185 ASP A N 1
ATOM 1417 C CA . ASP A 1 185 ? 7.106 -3.313 8.570 1.00 75.06 185 ASP A CA 1
ATOM 1418 C C . ASP A 1 185 ? 7.627 -2.069 7.845 1.00 75.06 185 ASP A C 1
ATOM 1420 O O . ASP A 1 185 ? 8.767 -2.033 7.375 1.00 75.06 185 ASP A O 1
ATOM 1424 N N . ALA A 1 186 ? 6.748 -1.084 7.666 1.00 67.81 186 ALA A N 1
ATOM 1425 C CA . ALA A 1 186 ? 7.035 0.119 6.906 1.00 67.81 186 ALA A CA 1
ATOM 1426 C C . ALA A 1 186 ? 7.377 1.266 7.865 1.00 67.81 186 ALA A C 1
ATOM 1428 O O . ALA A 1 186 ? 6.629 1.532 8.809 1.00 67.81 186 ALA A O 1
ATOM 1429 N N . PRO A 1 187 ? 8.467 2.002 7.616 1.00 67.38 187 PRO A N 1
ATOM 1430 C CA . PRO A 1 187 ? 8.932 3.005 8.552 1.00 67.38 187 PRO A CA 1
ATOM 1431 C C . PRO A 1 187 ? 7.976 4.193 8.632 1.00 67.38 187 PRO A C 1
ATOM 1433 O O . PRO A 1 187 ? 7.576 4.772 7.622 1.00 67.38 187 PRO A O 1
ATOM 1436 N N . GLY A 1 188 ? 7.632 4.572 9.864 1.00 63.28 188 GLY A N 1
ATOM 1437 C CA . GLY A 1 188 ? 6.655 5.625 10.126 1.00 63.28 188 GLY A CA 1
ATOM 1438 C C . GLY A 1 188 ? 7.189 7.047 9.947 1.00 63.28 188 GLY A C 1
ATOM 1439 O O . GLY A 1 188 ? 6.406 7.977 9.814 1.00 63.28 188 GLY A O 1
ATOM 1440 N N . HIS A 1 189 ? 8.510 7.253 9.948 1.00 67.69 189 HIS A N 1
ATOM 1441 C CA . HIS A 1 189 ? 9.107 8.590 9.919 1.00 67.69 189 HIS A CA 1
ATOM 1442 C C . HIS A 1 189 ? 9.123 9.196 8.503 1.00 67.69 189 HIS A C 1
ATOM 1444 O O . HIS A 1 189 ? 9.415 8.518 7.520 1.00 67.69 189 HIS A O 1
ATOM 1450 N N . ARG A 1 190 ? 8.894 10.514 8.395 1.00 65.75 190 ARG A N 1
ATOM 1451 C CA . ARG A 1 190 ? 8.776 11.238 7.107 1.00 65.75 190 ARG A CA 1
ATOM 1452 C C . ARG A 1 190 ? 9.981 11.072 6.178 1.00 65.75 190 ARG A C 1
ATOM 1454 O O . ARG A 1 190 ? 9.831 11.011 4.958 1.00 65.75 190 ARG A O 1
ATOM 1461 N N . ASP A 1 191 ? 11.179 10.984 6.747 1.00 63.88 191 ASP A N 1
ATOM 1462 C CA . ASP A 1 191 ? 12.403 10.787 5.963 1.00 63.88 191 ASP A CA 1
ATOM 1463 C C . ASP A 1 191 ? 12.478 9.403 5.288 1.00 63.88 191 ASP A C 1
ATOM 1465 O O . ASP A 1 191 ? 13.189 9.257 4.293 1.00 63.88 191 ASP A O 1
ATOM 1469 N N . PHE A 1 192 ? 11.710 8.411 5.756 1.00 64.88 192 PHE A N 1
ATOM 1470 C CA . PHE A 1 192 ? 11.737 7.032 5.253 1.00 64.88 192 PHE A CA 1
ATOM 1471 C C . PHE A 1 192 ? 10.494 6.638 4.442 1.00 64.88 192 PHE A C 1
ATOM 1473 O O . PHE A 1 192 ? 10.330 5.473 4.092 1.00 64.88 192 PHE A O 1
ATOM 1480 N N . ILE A 1 193 ? 9.673 7.609 4.022 1.00 69.56 193 ILE A N 1
ATOM 1481 C CA . ILE A 1 193 ? 8.522 7.376 3.125 1.00 69.56 193 ILE A CA 1
ATOM 1482 C C . ILE A 1 193 ? 8.923 6.633 1.841 1.00 69.56 193 ILE A C 1
ATOM 1484 O O . ILE A 1 193 ? 8.136 5.859 1.308 1.00 69.56 193 ILE A O 1
ATOM 1488 N N . LYS A 1 194 ? 10.166 6.799 1.364 1.00 69.81 194 LYS A N 1
ATOM 1489 C CA . LYS A 1 194 ? 10.695 6.028 0.225 1.00 69.81 194 LYS A CA 1
ATOM 1490 C C . LYS A 1 194 ? 10.582 4.518 0.466 1.00 69.81 194 LYS A C 1
ATOM 1492 O O . LYS A 1 194 ? 10.116 3.794 -0.406 1.00 69.81 194 LYS A O 1
ATOM 1497 N N . ASN A 1 195 ? 10.978 4.069 1.651 1.00 70.56 195 ASN A N 1
ATOM 1498 C CA . ASN A 1 195 ? 10.984 2.655 2.010 1.00 70.56 195 ASN A CA 1
ATOM 1499 C C . ASN A 1 195 ? 9.549 2.161 2.247 1.00 70.56 195 ASN A C 1
ATOM 1501 O O . ASN A 1 195 ? 9.196 1.045 1.873 1.00 70.56 195 ASN A O 1
ATOM 1505 N N . MET A 1 196 ? 8.674 3.034 2.759 1.00 73.12 196 MET A N 1
ATOM 1506 C CA . MET A 1 196 ? 7.238 2.763 2.815 1.00 73.12 196 MET A CA 1
ATOM 1507 C C . MET A 1 196 ? 6.642 2.556 1.412 1.00 73.12 196 MET A C 1
ATOM 1509 O O . MET A 1 196 ? 5.883 1.609 1.221 1.00 73.12 196 MET A O 1
ATOM 1513 N N . ILE A 1 197 ? 7.010 3.370 0.414 1.00 75.12 197 ILE A N 1
ATOM 1514 C CA . ILE A 1 197 ? 6.532 3.229 -0.974 1.00 75.12 197 ILE A CA 1
ATOM 1515 C C . ILE A 1 197 ? 6.967 1.889 -1.576 1.00 75.12 197 ILE A C 1
ATOM 1517 O O . ILE A 1 197 ? 6.133 1.181 -2.139 1.00 75.12 197 ILE A O 1
ATOM 1521 N N . THR A 1 198 ? 8.240 1.514 -1.425 1.00 73.88 198 THR A N 1
ATOM 1522 C CA . THR A 1 198 ? 8.770 0.256 -1.976 1.00 73.88 198 THR A CA 1
ATOM 1523 C C . THR A 1 198 ? 8.187 -0.988 -1.311 1.00 73.88 198 THR A C 1
ATOM 1525 O O . THR A 1 198 ? 8.032 -2.011 -1.972 1.00 73.88 198 THR A O 1
ATOM 1528 N N . GLY A 1 199 ? 7.862 -0.919 -0.016 1.00 74.25 199 GLY A N 1
ATOM 1529 C CA . GLY A 1 199 ? 7.200 -2.017 0.692 1.00 74.25 199 GLY A CA 1
ATOM 1530 C C . GLY A 1 199 ? 5.712 -2.100 0.360 1.00 74.25 199 GLY A C 1
ATOM 1531 O O . GLY A 1 199 ? 5.183 -3.168 0.064 1.00 74.25 199 GLY A O 1
ATOM 1532 N N . THR A 1 200 ? 5.034 -0.953 0.337 1.00 77.00 200 THR A N 1
ATOM 1533 C CA . THR A 1 200 ? 3.587 -0.881 0.095 1.00 77.00 200 THR A CA 1
ATOM 1534 C C . THR A 1 200 ? 3.223 -1.231 -1.347 1.00 77.00 200 THR A C 1
ATOM 1536 O O . THR A 1 200 ? 2.150 -1.781 -1.573 1.00 77.00 200 THR A O 1
ATOM 1539 N N . SER A 1 201 ? 4.105 -0.986 -2.326 1.00 73.31 201 SER A N 1
ATOM 1540 C CA . SER A 1 201 ? 3.880 -1.422 -3.714 1.00 73.31 201 SER A CA 1
ATOM 1541 C C . SER A 1 201 ? 3.774 -2.943 -3.858 1.00 73.31 201 SER A C 1
ATOM 1543 O O . SER A 1 201 ? 3.189 -3.423 -4.825 1.00 73.31 201 SER A O 1
ATOM 1545 N N . GLN A 1 202 ? 4.299 -3.696 -2.888 1.00 70.31 202 GLN A N 1
ATOM 1546 C CA . GLN A 1 202 ? 4.257 -5.154 -2.863 1.00 70.31 202 GLN A CA 1
ATOM 1547 C C . GLN A 1 202 ? 3.148 -5.712 -1.962 1.00 70.31 202 GLN A C 1
ATOM 1549 O O . GLN A 1 202 ? 2.959 -6.925 -1.888 1.00 70.31 202 GLN A O 1
ATOM 1554 N N . ALA A 1 203 ? 2.420 -4.855 -1.250 1.00 83.31 203 ALA A N 1
ATOM 1555 C CA . ALA A 1 203 ? 1.433 -5.297 -0.280 1.00 83.31 203 ALA A CA 1
ATOM 1556 C C . ALA A 1 203 ? 0.095 -5.635 -0.956 1.00 83.31 203 ALA A C 1
ATOM 1558 O O . ALA A 1 203 ? -0.460 -4.843 -1.717 1.00 83.31 203 ALA A O 1
ATOM 1559 N N . ASP A 1 204 ? -0.464 -6.800 -0.627 1.00 86.31 204 ASP A N 1
ATOM 1560 C CA . ASP A 1 204 ? -1.801 -7.204 -1.088 1.00 86.31 204 ASP A CA 1
ATOM 1561 C C . ASP A 1 204 ? -2.917 -6.584 -0.211 1.00 86.31 204 ASP A C 1
ATOM 1563 O O . ASP A 1 204 ? -4.050 -6.371 -0.659 1.00 86.31 204 ASP A O 1
ATOM 1567 N N . CYS A 1 205 ? -2.581 -6.258 1.042 1.00 90.44 205 CYS A N 1
ATOM 1568 C CA . CYS A 1 205 ? -3.428 -5.599 2.033 1.00 90.44 205 CYS A CA 1
ATOM 1569 C C . CYS A 1 205 ? -2.573 -4.673 2.910 1.00 90.44 205 CYS A C 1
ATOM 1571 O O . CYS A 1 205 ? -1.418 -4.982 3.193 1.00 90.44 205 CYS A O 1
ATOM 1573 N N . ALA A 1 206 ? -3.144 -3.559 3.370 1.00 92.25 206 ALA A N 1
ATOM 1574 C CA . ALA A 1 206 ? -2.513 -2.664 4.336 1.00 92.25 206 ALA A CA 1
ATOM 1575 C C . ALA A 1 206 ? -3.195 -2.790 5.703 1.00 92.25 206 ALA A C 1
ATOM 1577 O O . ALA A 1 206 ? -4.422 -2.838 5.787 1.00 92.25 206 ALA A O 1
ATOM 1578 N N . VAL A 1 207 ? -2.401 -2.800 6.774 1.00 92.94 207 VAL A N 1
ATOM 1579 C CA . VAL A 1 207 ? -2.893 -2.676 8.151 1.00 92.94 207 VAL A CA 1
ATOM 1580 C C . VAL A 1 207 ? -2.538 -1.278 8.641 1.00 92.94 207 VAL A C 1
ATOM 1582 O O . VAL A 1 207 ? -1.366 -0.936 8.775 1.00 92.94 207 VAL A O 1
ATOM 1585 N N . LEU A 1 208 ? -3.550 -0.445 8.865 1.00 92.62 208 LEU A N 1
ATOM 1586 C CA . LEU A 1 208 ? -3.384 0.923 9.334 1.00 92.62 208 LEU A CA 1
ATOM 1587 C C . LEU A 1 208 ? -3.610 0.980 10.841 1.00 92.62 208 LEU A C 1
ATOM 1589 O O . LEU A 1 208 ? -4.724 0.771 11.321 1.00 92.62 208 LEU A O 1
ATOM 1593 N N . ILE A 1 209 ? -2.550 1.300 11.576 1.00 92.12 209 ILE A N 1
ATOM 1594 C CA . ILE A 1 209 ? -2.604 1.489 13.024 1.00 92.12 209 ILE A CA 1
ATOM 1595 C C . ILE A 1 209 ? -2.953 2.948 13.330 1.00 92.12 209 ILE A C 1
ATOM 1597 O O . ILE A 1 209 ? -2.285 3.873 12.864 1.00 92.12 209 ILE A O 1
ATOM 1601 N N . VAL A 1 210 ? -4.002 3.152 14.123 1.00 93.19 210 VAL A N 1
ATOM 1602 C CA . VAL A 1 210 ? -4.498 4.463 14.554 1.00 93.19 210 VAL A CA 1
ATOM 1603 C C . VAL A 1 210 ? -4.469 4.504 16.075 1.00 93.19 210 VAL A C 1
ATOM 1605 O O . VAL A 1 210 ? -5.033 3.625 16.711 1.00 93.19 210 VAL A O 1
ATOM 1608 N N . ALA A 1 211 ? -3.808 5.491 16.675 1.00 92.94 211 ALA A N 1
ATOM 1609 C CA . ALA A 1 211 ? -3.794 5.633 18.129 1.00 92.94 211 ALA A CA 1
ATOM 1610 C C . ALA A 1 211 ? -5.142 6.159 18.647 1.00 92.94 211 ALA A C 1
ATOM 1612 O O . ALA A 1 211 ? -5.713 7.064 18.043 1.00 92.94 211 ALA A O 1
ATOM 1613 N N . ALA A 1 212 ? -5.625 5.611 19.765 1.00 94.06 212 ALA A N 1
ATOM 1614 C CA . ALA A 1 212 ? -6.883 6.009 20.399 1.00 94.06 212 ALA A CA 1
ATOM 1615 C C . ALA A 1 212 ? -6.737 7.131 21.440 1.00 94.06 212 ALA A C 1
ATOM 1617 O O . ALA A 1 212 ? -7.727 7.783 21.788 1.00 94.06 212 ALA A O 1
ATOM 1618 N N . GLY A 1 213 ? -5.509 7.356 21.921 1.00 90.56 213 GLY A N 1
ATOM 1619 C CA . GLY A 1 213 ? -5.193 8.364 22.928 1.00 90.56 213 GLY A CA 1
ATOM 1620 C C . GLY A 1 213 ? -5.610 9.773 22.500 1.00 90.56 213 GLY A C 1
ATOM 1621 O O . GLY A 1 213 ? -5.548 10.132 21.318 1.00 90.56 213 GLY A O 1
ATOM 1622 N N . VAL A 1 214 ? -6.047 10.571 23.473 1.00 87.12 214 VAL A N 1
ATOM 1623 C CA . VAL A 1 214 ? -6.427 11.973 23.260 1.00 87.12 214 VAL A CA 1
ATOM 1624 C C . VAL A 1 214 ? -5.182 12.777 22.871 1.00 87.12 214 VAL A C 1
ATOM 1626 O O . VAL A 1 214 ? -4.135 12.669 23.504 1.00 87.12 214 VAL A O 1
ATOM 1629 N N . GLY A 1 215 ? -5.263 13.552 21.792 1.00 86.88 215 GLY A N 1
ATOM 1630 C CA . GLY A 1 215 ? -4.152 14.308 21.210 1.00 86.88 215 GLY A CA 1
ATOM 1631 C C . GLY A 1 215 ? -3.320 13.505 20.204 1.00 86.88 215 GLY A C 1
ATOM 1632 O O . GLY A 1 215 ? -2.909 14.052 19.177 1.00 86.88 215 GLY A O 1
ATOM 1633 N N . GLU A 1 216 ? -3.096 12.209 20.445 1.00 88.19 216 GLU A N 1
ATOM 1634 C CA . GLU A 1 216 ? -2.365 11.341 19.508 1.00 88.19 216 GLU A CA 1
ATOM 1635 C C . GLU A 1 216 ? -3.165 11.087 18.224 1.00 88.19 216 GLU A C 1
ATOM 1637 O O . GLU A 1 216 ? -2.624 11.173 17.116 1.00 88.19 216 GLU A O 1
ATOM 1642 N N . PHE A 1 217 ? -4.462 10.806 18.373 1.00 91.06 217 PHE A N 1
ATOM 1643 C CA . PHE A 1 217 ? -5.370 10.586 17.252 1.00 91.06 217 PHE A CA 1
ATOM 1644 C C . PHE A 1 217 ? -5.454 11.823 16.345 1.00 91.06 217 PHE A C 1
ATOM 1646 O O . PHE A 1 217 ? -5.250 11.745 15.128 1.00 91.06 217 PHE A O 1
ATOM 1653 N N . GLU A 1 218 ? -5.683 12.986 16.953 1.00 90.19 218 GLU A N 1
ATOM 1654 C CA . GLU A 1 218 ? -5.858 14.265 16.271 1.00 90.19 218 GLU A CA 1
ATOM 1655 C C . GLU A 1 218 ? -4.573 14.674 15.534 1.00 90.19 218 GLU A C 1
ATOM 1657 O O . GLU A 1 218 ? -4.624 15.154 14.395 1.00 90.19 218 GLU A O 1
ATOM 1662 N N . ALA A 1 219 ? -3.401 14.415 16.128 1.00 87.44 219 ALA A N 1
ATOM 1663 C CA . ALA A 1 219 ? -2.112 14.627 15.475 1.00 87.44 219 ALA A CA 1
ATOM 1664 C C . ALA A 1 219 ? -1.943 13.731 14.232 1.00 87.44 219 ALA A C 1
ATOM 1666 O O . ALA A 1 219 ? -1.518 14.214 13.173 1.00 87.44 219 ALA A O 1
ATOM 1667 N N . GLY A 1 220 ? -2.323 12.452 14.333 1.00 84.69 220 GLY A N 1
ATOM 1668 C CA . GLY A 1 220 ? -2.211 11.460 13.259 1.00 84.69 220 GLY A CA 1
ATOM 1669 C C . GLY A 1 220 ? -3.127 11.720 12.058 1.00 84.69 220 GLY A C 1
ATOM 1670 O O . GLY A 1 220 ? -2.713 11.504 10.914 1.00 84.69 220 GLY A O 1
ATOM 1671 N N . ILE A 1 221 ? -4.343 12.230 12.290 1.00 86.81 221 ILE A N 1
ATOM 1672 C CA . ILE A 1 221 ? -5.335 12.512 11.233 1.00 86.81 221 ILE A CA 1
ATOM 1673 C C . ILE A 1 221 ? -5.262 13.946 10.677 1.00 86.81 221 ILE A C 1
ATOM 1675 O O . ILE A 1 221 ? -5.903 14.274 9.666 1.00 86.81 221 ILE A O 1
ATOM 1679 N N . SER A 1 222 ? -4.455 14.807 11.304 1.00 85.88 222 SER A N 1
ATOM 1680 C CA . SER A 1 222 ? -4.223 16.185 10.867 1.00 85.88 222 SER A CA 1
ATOM 1681 C C . SER A 1 222 ? -3.767 16.270 9.398 1.00 85.88 222 SER A C 1
ATOM 1683 O O . SER A 1 222 ? -3.334 15.294 8.782 1.00 85.88 222 SER A O 1
ATOM 1685 N N . LYS A 1 223 ? -3.830 17.463 8.784 1.00 77.88 223 LYS A N 1
ATOM 1686 C CA . LYS A 1 223 ? -3.392 17.667 7.380 1.00 77.88 223 LYS A CA 1
ATOM 1687 C C . LYS A 1 223 ? -1.948 17.215 7.121 1.00 77.88 223 LYS A C 1
ATOM 1689 O O . LYS A 1 223 ? -1.637 16.818 6.005 1.00 77.88 223 LYS A O 1
ATOM 1694 N N . ASN A 1 224 ? -1.117 17.279 8.157 1.00 78.31 224 ASN A N 1
ATOM 1695 C CA . ASN A 1 224 ? 0.295 16.918 8.153 1.00 78.31 224 ASN A CA 1
ATOM 1696 C C . ASN A 1 224 ? 0.555 15.564 8.841 1.00 78.31 224 ASN A C 1
ATOM 1698 O O . ASN A 1 224 ? 1.715 15.186 9.015 1.00 78.31 224 ASN A O 1
ATOM 1702 N N . GLY A 1 225 ? -0.498 14.859 9.254 1.00 80.88 225 GLY A N 1
ATOM 1703 C CA . GLY A 1 225 ? -0.415 13.610 9.992 1.00 80.88 225 GLY A CA 1
ATOM 1704 C C . GLY A 1 225 ? -0.011 12.431 9.107 1.00 80.88 225 GLY A C 1
ATOM 1705 O O . GLY A 1 225 ? -0.412 12.324 7.945 1.00 80.88 225 GLY A O 1
ATOM 1706 N N . GLN A 1 226 ? 0.799 11.537 9.670 1.00 81.31 226 GLN A N 1
ATOM 1707 C CA . GLN A 1 226 ? 1.374 10.398 8.950 1.00 81.31 226 GLN A CA 1
ATOM 1708 C C . GLN A 1 226 ? 0.331 9.336 8.606 1.00 81.31 226 GLN A C 1
ATOM 1710 O O . GLN A 1 226 ? 0.339 8.819 7.495 1.00 81.31 226 GLN A O 1
ATOM 1715 N N . THR A 1 227 ? -0.622 9.061 9.500 1.00 84.38 227 THR A N 1
ATOM 1716 C CA . THR A 1 227 ? -1.723 8.112 9.257 1.00 84.38 227 THR A CA 1
ATOM 1717 C C . THR A 1 227 ? -2.482 8.469 7.979 1.00 84.38 227 THR A C 1
ATOM 1719 O O . THR A 1 227 ? -2.818 7.606 7.165 1.00 84.38 227 THR A O 1
ATOM 1722 N N . ARG A 1 228 ? -2.693 9.772 7.764 1.00 83.50 228 ARG A N 1
ATOM 1723 C CA . ARG A 1 228 ? -3.344 10.309 6.572 1.00 83.50 228 ARG A CA 1
ATOM 1724 C C . ARG A 1 228 ? -2.491 10.168 5.312 1.00 83.50 228 ARG A C 1
ATOM 1726 O O . ARG A 1 228 ? -3.018 9.776 4.269 1.00 83.50 228 ARG A O 1
ATOM 1733 N N . GLU A 1 229 ? -1.204 10.484 5.393 1.00 84.31 229 GLU A N 1
ATOM 1734 C CA . GLU A 1 229 ? -0.279 10.332 4.265 1.00 84.31 229 GLU A CA 1
ATOM 1735 C C . GLU A 1 229 ? -0.137 8.858 3.856 1.00 84.31 229 GLU A C 1
ATOM 1737 O O . GLU A 1 229 ? -0.297 8.526 2.682 1.00 84.31 229 GLU A O 1
ATOM 1742 N N . HIS A 1 230 ? 0.033 7.953 4.820 1.00 85.81 230 HIS A N 1
ATOM 1743 C CA . HIS A 1 230 ? 0.191 6.521 4.578 1.00 85.81 230 HIS A CA 1
ATOM 1744 C C . HIS A 1 230 ? -1.049 5.879 3.952 1.00 85.81 230 HIS A C 1
ATOM 1746 O O . HIS A 1 230 ? -0.926 5.126 2.988 1.00 85.81 230 HIS A O 1
ATOM 1752 N N . ALA A 1 231 ? -2.252 6.206 4.433 1.00 87.94 231 ALA A N 1
ATOM 1753 C CA . ALA A 1 231 ? -3.485 5.674 3.852 1.00 87.94 231 ALA A CA 1
ATOM 1754 C C . ALA A 1 231 ? -3.677 6.118 2.389 1.00 87.94 231 ALA A C 1
ATOM 1756 O O . ALA A 1 231 ? -4.135 5.335 1.549 1.00 87.94 231 ALA A O 1
ATOM 1757 N N . LEU A 1 232 ? -3.305 7.366 2.077 1.00 87.25 232 LEU A N 1
ATOM 1758 C CA . LEU A 1 232 ? -3.340 7.900 0.717 1.00 87.25 232 LEU A CA 1
ATOM 1759 C C . LEU A 1 232 ? -2.298 7.223 -0.180 1.00 87.25 232 LEU A C 1
ATOM 1761 O O . LEU A 1 232 ? -2.624 6.857 -1.311 1.00 87.25 232 LEU A O 1
ATOM 1765 N N . LEU A 1 233 ? -1.072 7.037 0.315 1.00 85.25 233 LEU A N 1
ATOM 1766 C CA . LEU A 1 233 ? -0.008 6.347 -0.412 1.00 85.25 233 LEU A CA 1
ATOM 1767 C C . LEU A 1 233 ? -0.381 4.889 -0.685 1.00 85.25 233 LEU A C 1
ATOM 1769 O O . LEU A 1 233 ? -0.295 4.467 -1.831 1.00 85.25 233 LEU A O 1
ATOM 1773 N N . ALA A 1 234 ? -0.898 4.155 0.302 1.00 87.69 234 ALA A N 1
ATOM 1774 C CA . ALA A 1 234 ? -1.338 2.771 0.121 1.00 87.69 234 ALA A CA 1
ATOM 1775 C C . ALA A 1 234 ? -2.412 2.638 -0.969 1.00 87.69 234 ALA A C 1
ATOM 1777 O O . ALA A 1 234 ? -2.274 1.828 -1.890 1.00 87.69 234 ALA A O 1
ATOM 1778 N N . TYR A 1 235 ? -3.424 3.512 -0.945 1.00 88.06 235 TYR A N 1
ATOM 1779 C CA . TYR A 1 235 ? -4.471 3.509 -1.968 1.00 88.06 235 TYR A CA 1
ATOM 1780 C C . TYR A 1 235 ? -3.906 3.829 -3.352 1.00 88.06 235 TYR A C 1
ATOM 1782 O O . TYR A 1 235 ? -4.235 3.182 -4.354 1.00 88.06 235 TYR A O 1
ATOM 1790 N N . THR A 1 236 ? -3.023 4.830 -3.396 1.00 82.50 236 THR A N 1
ATOM 1791 C CA . THR A 1 236 ? -2.345 5.262 -4.616 1.00 82.50 236 THR A CA 1
ATOM 1792 C C . THR A 1 236 ? -1.440 4.163 -5.144 1.00 82.50 236 THR A C 1
ATOM 1794 O O . THR A 1 236 ? -1.394 3.989 -6.344 1.00 82.50 236 THR A O 1
ATOM 1797 N N . LEU A 1 237 ? -0.803 3.341 -4.319 1.00 82.25 237 LEU A N 1
ATOM 1798 C CA . LEU A 1 237 ? 0.088 2.273 -4.786 1.00 82.25 237 LEU A CA 1
ATOM 1799 C C . LEU A 1 237 ? -0.642 0.999 -5.227 1.00 82.25 237 LEU A C 1
ATOM 1801 O O . LEU A 1 237 ? -0.031 0.135 -5.840 1.00 82.25 237 LEU A O 1
ATOM 1805 N N . GLY A 1 238 ? -1.959 0.910 -5.022 1.00 80.19 238 GLY A N 1
ATOM 1806 C CA . GLY A 1 238 ? -2.765 -0.213 -5.523 1.00 80.19 238 GLY A CA 1
ATOM 1807 C C . GLY A 1 238 ? -3.357 -1.088 -4.437 1.00 80.19 238 GLY A C 1
ATOM 1808 O O . GLY A 1 238 ? -4.154 -1.969 -4.758 1.00 80.19 238 GLY A O 1
ATOM 1809 N N . VAL A 1 239 ? -3.049 -0.803 -3.173 1.00 87.81 239 VAL A N 1
ATOM 1810 C CA . VAL A 1 239 ? -3.560 -1.554 -2.034 1.00 87.81 239 VAL A CA 1
ATOM 1811 C C . VAL A 1 239 ? -5.015 -1.163 -1.800 1.00 87.81 239 VAL A C 1
ATOM 1813 O O . VAL A 1 239 ? -5.325 -0.091 -1.287 1.00 87.81 239 VAL A O 1
ATOM 1816 N N . LYS A 1 240 ? -5.935 -2.014 -2.259 1.00 86.75 240 LYS A N 1
ATOM 1817 C CA . LYS A 1 240 ? -7.386 -1.773 -2.154 1.00 86.75 240 LYS A CA 1
ATOM 1818 C C . LYS A 1 240 ? -7.994 -2.324 -0.868 1.00 86.75 240 LYS A C 1
ATOM 1820 O O . LYS A 1 240 ? -9.067 -1.871 -0.478 1.00 86.75 240 LYS A O 1
ATOM 1825 N N . GLN A 1 241 ? -7.332 -3.296 -0.245 1.00 90.44 241 GLN A N 1
ATOM 1826 C CA . GLN A 1 241 ? -7.763 -3.904 1.009 1.00 90.44 241 GLN A CA 1
ATOM 1827 C C . GLN A 1 241 ? -7.048 -3.226 2.171 1.00 90.44 241 GLN A C 1
ATOM 1829 O O . GLN A 1 241 ? -5.822 -3.116 2.175 1.00 90.44 241 GLN A O 1
ATOM 1834 N N . LEU A 1 242 ? -7.831 -2.750 3.132 1.00 94.00 242 LEU A N 1
ATOM 1835 C CA . LEU A 1 242 ? -7.352 -2.004 4.283 1.00 94.00 242 LEU A CA 1
ATOM 1836 C C . LEU A 1 242 ? -8.006 -2.578 5.537 1.00 94.00 242 LEU A C 1
ATOM 1838 O O . LEU A 1 242 ? -9.223 -2.738 5.570 1.00 94.00 242 LEU A O 1
ATOM 1842 N N . ILE A 1 243 ? -7.199 -2.854 6.554 1.00 95.19 243 ILE A N 1
ATOM 1843 C CA . ILE A 1 243 ? -7.628 -3.212 7.909 1.00 95.19 243 ILE A CA 1
ATOM 1844 C C . ILE A 1 243 ? -7.246 -2.047 8.814 1.00 95.19 243 ILE A C 1
ATOM 1846 O O . ILE A 1 243 ? -6.127 -1.544 8.712 1.00 95.19 243 ILE A O 1
ATOM 1850 N N . ILE A 1 244 ? -8.155 -1.599 9.679 1.00 95.50 244 ILE A N 1
ATOM 1851 C CA . ILE A 1 244 ? -7.894 -0.474 10.580 1.00 95.50 244 ILE A CA 1
ATOM 1852 C C . ILE A 1 244 ? -7.908 -0.967 12.020 1.00 95.50 244 ILE A C 1
ATOM 1854 O O . ILE A 1 244 ? -8.929 -1.434 12.524 1.00 95.50 244 ILE A O 1
ATOM 1858 N N . CYS A 1 245 ? -6.770 -0.819 12.689 1.00 95.62 245 CYS A N 1
ATOM 1859 C CA . CYS A 1 245 ? -6.624 -1.159 14.095 1.00 95.62 245 CYS A CA 1
ATOM 1860 C C . CYS A 1 245 ? -6.573 0.119 14.925 1.00 95.62 245 CYS A C 1
ATOM 1862 O O . CYS A 1 245 ? -5.642 0.916 14.788 1.00 95.62 245 CYS A O 1
ATOM 1864 N N . VAL A 1 246 ? -7.552 0.295 15.805 1.00 95.75 246 VAL A N 1
ATOM 1865 C CA . VAL A 1 246 ? -7.578 1.382 16.783 1.00 95.75 246 VAL A CA 1
ATOM 1866 C C . VAL A 1 246 ? -6.797 0.905 18.004 1.00 95.75 246 VAL A C 1
ATOM 1868 O O . VAL A 1 246 ? -7.296 0.119 18.800 1.00 95.75 246 VAL A O 1
ATOM 1871 N N . ASN A 1 247 ? -5.531 1.300 18.080 1.00 93.12 247 ASN A N 1
ATOM 1872 C CA . ASN A 1 247 ? -4.556 0.852 19.068 1.00 93.12 247 ASN A CA 1
ATOM 1873 C C . ASN A 1 247 ? -4.500 1.779 20.289 1.00 93.12 247 ASN A C 1
ATOM 1875 O O . ASN A 1 247 ? -4.908 2.936 20.217 1.00 93.12 247 ASN A O 1
ATOM 1879 N N . LYS A 1 248 ? -3.919 1.290 21.389 1.00 92.94 248 LYS A N 1
ATOM 1880 C CA . LYS A 1 248 ? -3.857 1.969 22.694 1.00 92.94 248 LYS A CA 1
ATOM 1881 C C . LYS A 1 248 ? -5.238 2.224 23.306 1.00 92.94 248 LYS A C 1
ATOM 1883 O O . LYS A 1 248 ? -5.471 3.270 23.908 1.00 92.94 248 LYS A O 1
ATOM 1888 N N . MET A 1 249 ? -6.166 1.279 23.147 1.00 94.12 249 MET A N 1
ATOM 1889 C CA . MET A 1 249 ? -7.489 1.370 23.780 1.00 94.12 249 MET A CA 1
ATOM 1890 C C . MET A 1 249 ? -7.411 1.413 25.312 1.00 94.12 249 MET A C 1
ATOM 1892 O O . MET A 1 249 ? -8.272 2.003 25.949 1.00 94.12 249 MET A O 1
ATOM 1896 N N . ASP A 1 250 ? -6.352 0.864 25.904 1.00 91.06 250 ASP A N 1
ATOM 1897 C CA . ASP A 1 250 ? -6.028 0.991 27.330 1.00 91.06 250 ASP A CA 1
ATOM 1898 C C . ASP A 1 250 ? -5.787 2.443 27.778 1.00 91.06 250 ASP A C 1
ATOM 1900 O O . ASP A 1 250 ? -6.039 2.782 28.930 1.00 91.06 250 ASP A O 1
ATOM 1904 N N . SER A 1 251 ? -5.333 3.302 26.862 1.00 90.69 251 SER A N 1
ATOM 1905 C CA . SER A 1 251 ? -4.949 4.691 27.130 1.00 90.69 251 SER A CA 1
ATOM 1906 C C . SER A 1 251 ? -6.073 5.694 26.838 1.00 90.69 251 SER A C 1
ATOM 1908 O O . SER A 1 251 ? -5.835 6.902 26.832 1.00 90.69 251 SER A O 1
ATOM 1910 N N . THR A 1 252 ? -7.289 5.232 26.532 1.00 92.44 252 THR A N 1
ATOM 1911 C CA . THR A 1 252 ? -8.444 6.129 26.398 1.00 92.44 252 THR A CA 1
ATOM 1912 C C . THR A 1 252 ? -8.924 6.599 27.770 1.00 92.44 252 THR A C 1
ATOM 1914 O O . THR A 1 252 ? -8.649 5.967 28.786 1.00 92.44 252 THR A O 1
ATOM 1917 N N . GLU A 1 253 ? -9.697 7.682 27.805 1.00 89.12 253 GLU A N 1
ATOM 1918 C CA . GLU A 1 253 ? -10.314 8.190 29.032 1.00 89.12 253 GLU A CA 1
ATOM 1919 C C . GLU A 1 253 ? -11.849 8.127 28.901 1.00 89.12 253 GLU A C 1
ATOM 1921 O O . GLU A 1 253 ? -12.419 8.889 28.116 1.00 89.12 253 GLU A O 1
ATOM 1926 N N . PRO A 1 254 ? -12.548 7.215 29.611 1.00 92.12 254 PRO A N 1
ATOM 1927 C CA . PRO A 1 254 ? -12.022 6.119 30.442 1.00 92.12 254 PRO A CA 1
ATOM 1928 C C . PRO A 1 254 ? -11.331 5.011 29.611 1.00 92.12 254 PRO A C 1
ATOM 1930 O O . PRO A 1 254 ? -11.560 4.942 28.399 1.00 92.12 254 PRO A O 1
ATOM 1933 N N . PRO A 1 255 ? -10.508 4.131 30.220 1.00 92.31 255 PRO A N 1
ATOM 1934 C CA . PRO A 1 255 ? -9.859 3.027 29.508 1.00 92.31 255 PRO A CA 1
ATOM 1935 C C . PRO A 1 255 ? -10.868 2.128 28.792 1.00 92.31 255 PRO A C 1
ATOM 1937 O O . PRO A 1 255 ? -11.933 1.831 29.333 1.00 92.31 255 PRO A O 1
ATOM 1940 N N . TYR A 1 256 ? -10.530 1.690 27.580 1.00 93.75 256 TYR A N 1
ATOM 1941 C CA . TYR A 1 256 ? -11.372 0.860 26.714 1.00 93.75 256 TYR A CA 1
ATOM 1942 C C . TYR A 1 256 ? -12.746 1.481 26.396 1.00 93.75 256 TYR A C 1
ATOM 1944 O O . TYR A 1 256 ? -13.758 0.781 26.322 1.00 93.75 256 TYR A O 1
ATOM 1952 N N . SER A 1 257 ? -12.792 2.801 26.193 1.00 95.00 257 SER A N 1
ATOM 1953 C CA . SER A 1 257 ? -14.031 3.551 25.946 1.00 95.00 257 SER A CA 1
ATOM 1954 C C . SER A 1 257 ? -14.647 3.253 24.573 1.00 95.00 257 SER A C 1
ATOM 1956 O O . SER A 1 257 ? -14.063 3.556 23.529 1.00 95.00 257 SER A O 1
ATOM 1958 N N . GLU A 1 258 ? -15.881 2.741 24.577 1.00 95.56 258 GLU A N 1
ATOM 1959 C CA . GLU A 1 258 ? -16.696 2.536 23.370 1.00 95.56 258 GLU A CA 1
ATOM 1960 C C . GLU A 1 258 ? -16.985 3.855 22.641 1.00 95.56 258 GLU A C 1
ATOM 1962 O O . GLU A 1 258 ? -16.911 3.931 21.414 1.00 95.56 258 GLU A O 1
ATOM 1967 N N . ALA A 1 259 ? -17.283 4.920 23.391 1.00 95.69 259 ALA A N 1
ATOM 1968 C CA . ALA A 1 259 ? -17.605 6.224 22.817 1.00 95.69 259 ALA A CA 1
ATOM 1969 C C . ALA A 1 259 ? -16.425 6.785 22.010 1.00 95.69 259 ALA A C 1
ATOM 1971 O O . ALA A 1 259 ? -16.613 7.234 20.878 1.00 95.69 259 ALA A O 1
ATOM 1972 N N . ARG A 1 260 ? -15.204 6.679 22.557 1.00 94.75 260 ARG A N 1
ATOM 1973 C CA . ARG A 1 260 ? -13.978 7.111 21.872 1.00 94.75 260 ARG A CA 1
ATOM 1974 C C . ARG A 1 260 ? -13.689 6.260 20.639 1.00 94.75 260 ARG A C 1
ATOM 1976 O O . ARG A 1 260 ? -13.317 6.792 19.597 1.00 94.75 260 ARG A O 1
ATOM 1983 N N . PHE A 1 261 ? -13.893 4.946 20.725 1.00 96.25 261 PHE A N 1
ATOM 1984 C CA . PHE A 1 261 ? -13.750 4.070 19.565 1.00 96.25 261 PHE A CA 1
ATOM 1985 C C . PHE A 1 261 ? -14.713 4.463 18.435 1.00 96.25 261 PHE A C 1
ATOM 1987 O O . PHE A 1 261 ? -14.283 4.642 17.297 1.00 96.25 261 PHE A O 1
ATOM 1994 N N . ASN A 1 262 ? -15.996 4.666 18.744 1.00 95.56 262 ASN A N 1
ATOM 1995 C CA . ASN A 1 262 ? -17.012 5.031 17.754 1.00 95.56 262 ASN A CA 1
ATOM 1996 C C . ASN A 1 262 ? -16.750 6.404 17.107 1.00 95.56 262 ASN A C 1
ATOM 1998 O O . ASN A 1 262 ? -16.966 6.570 15.903 1.00 95.56 262 ASN A O 1
ATOM 2002 N N . GLU A 1 263 ? -16.241 7.370 17.875 1.00 95.12 263 GLU A N 1
ATOM 2003 C CA . GLU A 1 263 ? -15.771 8.663 17.364 1.00 95.12 263 GLU A CA 1
ATOM 2004 C C . GLU A 1 263 ? -14.658 8.474 16.318 1.00 95.12 263 GLU A C 1
ATOM 2006 O O . GLU A 1 263 ? -14.793 8.918 15.173 1.00 95.12 263 GLU A O 1
ATOM 2011 N N . ILE A 1 264 ? -13.603 7.732 16.675 1.00 95.00 264 ILE A N 1
ATOM 2012 C CA . ILE A 1 264 ? -12.465 7.442 15.791 1.00 95.00 264 ILE A CA 1
ATOM 2013 C C . ILE A 1 264 ? -12.931 6.719 14.525 1.00 95.00 264 ILE A C 1
ATOM 2015 O O . ILE A 1 264 ? -12.537 7.088 13.417 1.00 95.00 264 ILE A O 1
ATOM 2019 N N . VAL A 1 265 ? -13.797 5.709 14.660 1.00 94.88 265 VAL A N 1
ATOM 2020 C CA . VAL A 1 265 ? -14.353 4.965 13.521 1.00 94.88 265 VAL A CA 1
ATOM 2021 C C . VAL A 1 265 ? -15.082 5.906 12.566 1.00 94.88 265 VAL A C 1
ATOM 2023 O O . VAL A 1 265 ? -14.876 5.815 11.354 1.00 94.88 265 VAL A O 1
ATOM 2026 N N . SER A 1 266 ? -15.893 6.834 13.079 1.00 94.81 266 SER A N 1
ATOM 2027 C CA . SER A 1 266 ? -16.626 7.808 12.263 1.00 94.81 266 SER A CA 1
ATOM 2028 C C . SER A 1 266 ? -15.684 8.744 11.497 1.00 94.81 266 SER A C 1
ATOM 2030 O O . SER A 1 266 ? -15.798 8.904 10.274 1.00 94.81 266 SER A O 1
ATOM 2032 N N . GLU A 1 267 ? -14.701 9.328 12.182 1.00 92.81 267 GLU A N 1
ATOM 2033 C CA . GLU A 1 267 ? -13.749 10.254 11.567 1.00 92.81 267 GLU A CA 1
ATOM 2034 C C . GLU A 1 267 ? -12.852 9.577 10.529 1.00 92.81 267 GLU A C 1
ATOM 2036 O O . GLU A 1 267 ? -12.721 10.056 9.393 1.00 92.81 267 GLU A O 1
ATOM 2041 N N . VAL A 1 268 ? -12.278 8.425 10.882 1.00 93.81 268 VAL A N 1
ATOM 2042 C CA . VAL A 1 268 ? -11.406 7.662 9.989 1.00 93.81 268 VAL A CA 1
ATOM 2043 C C . VAL A 1 268 ? -12.202 7.132 8.797 1.00 93.81 268 VAL A C 1
ATOM 2045 O O . VAL A 1 268 ? -11.719 7.231 7.669 1.00 93.81 268 VAL A O 1
ATOM 2048 N N . SER A 1 269 ? -13.445 6.675 8.990 1.00 94.12 269 SER A N 1
ATOM 2049 C CA . SER A 1 269 ? -14.342 6.271 7.894 1.00 94.12 269 SER A CA 1
ATOM 2050 C C . SER A 1 269 ? -14.572 7.405 6.896 1.00 94.12 269 SER A C 1
ATOM 2052 O O . SER A 1 269 ? -14.439 7.215 5.684 1.00 94.12 269 SER A O 1
ATOM 2054 N N . ASN A 1 270 ? -14.864 8.612 7.386 1.00 92.62 270 ASN A N 1
ATOM 2055 C CA . ASN A 1 270 ? -15.036 9.791 6.538 1.00 92.62 270 ASN A CA 1
ATOM 2056 C C . ASN A 1 270 ? -13.759 10.135 5.765 1.00 92.62 270 ASN A C 1
ATOM 2058 O O . ASN A 1 270 ? -13.816 10.572 4.610 1.00 92.62 270 ASN A O 1
ATOM 2062 N N . PHE A 1 271 ? -12.602 9.937 6.388 1.00 90.06 271 PHE A N 1
ATOM 2063 C CA . PHE A 1 271 ? -11.310 10.175 5.773 1.00 90.06 271 PHE A CA 1
ATOM 2064 C C . PHE A 1 271 ? -10.974 9.145 4.679 1.00 90.06 271 PHE A C 1
ATOM 2066 O O . PHE A 1 271 ? -10.704 9.537 3.540 1.00 90.06 271 PHE A O 1
ATOM 2073 N N . VAL A 1 272 ? -11.060 7.843 4.962 1.00 92.44 272 VAL A N 1
ATOM 2074 C CA . VAL A 1 272 ? -10.747 6.789 3.977 1.00 92.44 272 VAL A CA 1
ATOM 2075 C C . VAL A 1 272 ? -11.744 6.771 2.815 1.00 92.44 272 VAL A C 1
ATOM 2077 O O . VAL A 1 272 ? -11.356 6.523 1.670 1.00 92.44 272 VAL A O 1
ATOM 2080 N N . LYS A 1 273 ? -13.001 7.166 3.063 1.00 92.94 273 LYS A N 1
ATOM 2081 C CA . LYS A 1 273 ? -14.004 7.394 2.012 1.00 92.94 273 LYS A CA 1
ATOM 2082 C C . LYS A 1 273 ? -13.601 8.517 1.052 1.00 92.94 273 LYS A C 1
ATOM 2084 O O . LYS A 1 273 ? -13.837 8.403 -0.147 1.00 92.94 273 LYS A O 1
ATOM 2089 N N . LYS A 1 274 ? -12.970 9.593 1.547 1.00 89.50 274 LYS A N 1
ATOM 2090 C CA . LYS A 1 274 ? -12.445 10.690 0.704 1.00 89.50 274 LYS A CA 1
ATOM 2091 C C . LYS A 1 274 ? -11.229 10.268 -0.123 1.00 89.50 274 LYS A C 1
ATOM 2093 O O . LYS A 1 274 ? -11.014 10.846 -1.186 1.00 89.50 274 LYS A O 1
ATOM 2098 N N . ILE A 1 275 ? -10.437 9.310 0.362 1.00 89.62 275 ILE A N 1
ATOM 2099 C CA . ILE A 1 275 ? -9.322 8.730 -0.401 1.00 89.62 275 ILE A CA 1
ATOM 2100 C C . ILE A 1 275 ? -9.854 7.862 -1.550 1.00 89.62 275 ILE A C 1
ATOM 2102 O O . ILE A 1 275 ? -9.334 7.944 -2.659 1.00 89.62 275 ILE A O 1
ATOM 2106 N N . GLY A 1 276 ? -10.912 7.086 -1.295 1.00 89.81 276 GLY A N 1
ATOM 2107 C CA . GLY A 1 276 ? -11.564 6.228 -2.289 1.00 89.81 276 GLY A CA 1
ATOM 2108 C C . GLY A 1 276 ? -11.754 4.774 -1.850 1.00 89.81 276 GLY A C 1
ATOM 2109 O O . GLY A 1 276 ? -12.137 3.942 -2.676 1.00 89.81 276 GLY A O 1
ATOM 2110 N N . TYR A 1 277 ? -11.490 4.446 -0.581 1.00 92.75 277 TYR A N 1
ATOM 2111 C CA . TYR A 1 277 ? -11.806 3.130 -0.029 1.00 92.75 277 TYR A CA 1
ATOM 2112 C C . TYR A 1 277 ? -13.311 2.965 0.216 1.00 92.75 277 TYR A C 1
ATOM 2114 O O . TYR A 1 277 ? -14.031 3.929 0.494 1.00 92.75 277 TYR A O 1
ATOM 2122 N N . GLN A 1 278 ? -13.784 1.720 0.160 1.00 88.94 278 GLN A N 1
ATOM 2123 C CA . GLN A 1 278 ? -15.150 1.366 0.536 1.00 88.94 278 GLN A CA 1
ATOM 2124 C C . GLN A 1 278 ? -15.202 1.113 2.045 1.00 88.94 278 GLN A C 1
ATOM 2126 O O . GLN A 1 278 ? -14.649 0.139 2.537 1.00 88.94 278 GLN A O 1
ATOM 2131 N N . THR A 1 279 ? -15.874 1.985 2.796 1.00 88.81 279 THR A N 1
ATOM 2132 C CA . THR A 1 279 ? -15.912 1.902 4.270 1.00 88.81 279 THR A CA 1
ATOM 2133 C C . THR A 1 279 ? -16.535 0.605 4.779 1.00 88.81 279 THR A C 1
ATOM 2135 O O . THR A 1 279 ? -16.129 0.103 5.814 1.00 88.81 279 THR A O 1
ATOM 2138 N N . LYS A 1 280 ? -17.487 0.037 4.031 1.00 90.62 280 LYS A N 1
ATOM 2139 C CA . LYS A 1 280 ? -18.146 -1.228 4.375 1.00 90.62 280 LYS A CA 1
ATOM 2140 C C . LYS A 1 280 ? -17.243 -2.455 4.241 1.00 90.62 280 LYS A C 1
ATOM 2142 O O . LYS A 1 280 ? -17.537 -3.472 4.850 1.00 90.62 280 LYS A O 1
ATOM 2147 N N . SER A 1 281 ? -16.171 -2.378 3.453 1.00 90.56 281 SER A N 1
ATOM 2148 C CA . SER A 1 281 ? -15.246 -3.498 3.256 1.00 90.56 281 SER A CA 1
ATOM 2149 C C . SER A 1 281 ? -14.045 -3.448 4.205 1.00 90.56 281 SER A C 1
ATOM 2151 O O . SER A 1 281 ? -13.129 -4.252 4.054 1.00 90.56 281 SER A O 1
ATOM 2153 N N . ILE A 1 282 ? -14.002 -2.472 5.119 1.00 93.81 282 ILE A N 1
ATOM 2154 C CA . ILE A 1 282 ? -12.883 -2.240 6.033 1.00 93.81 282 ILE A CA 1
ATOM 2155 C C . ILE A 1 282 ? -13.295 -2.686 7.437 1.00 93.81 282 ILE A C 1
ATOM 2157 O O . ILE A 1 282 ? -14.230 -2.109 7.996 1.00 93.81 282 ILE A O 1
ATOM 2161 N N . PRO A 1 283 ? -12.600 -3.664 8.038 1.00 95.31 283 PRO A N 1
ATOM 2162 C CA . PRO A 1 283 ? -12.806 -3.994 9.436 1.00 95.31 283 PRO A CA 1
ATOM 2163 C C . PRO A 1 283 ? -12.116 -2.953 10.326 1.00 95.31 283 PRO A C 1
ATOM 2165 O O . PRO A 1 283 ? -10.954 -2.598 10.106 1.00 95.31 283 PRO A O 1
ATOM 2168 N N . PHE A 1 284 ? -12.841 -2.489 11.343 1.00 96.25 284 PHE A N 1
ATOM 2169 C CA . PHE A 1 284 ? -12.318 -1.653 12.422 1.00 96.25 284 PHE A CA 1
ATOM 2170 C C . PHE A 1 284 ? -12.203 -2.492 13.688 1.00 96.25 284 PHE A C 1
ATOM 2172 O O . PHE A 1 284 ? -13.193 -3.069 14.137 1.00 96.25 284 PHE A O 1
ATOM 2179 N N . ILE A 1 285 ? -11.001 -2.562 14.256 1.00 96.06 285 ILE A N 1
ATOM 2180 C CA . ILE A 1 285 ? -10.694 -3.475 15.360 1.00 96.06 285 ILE A CA 1
ATOM 2181 C C . ILE A 1 285 ? -10.076 -2.667 16.501 1.00 96.06 285 ILE A C 1
ATOM 2183 O O . ILE A 1 285 ? -9.003 -2.090 16.306 1.00 96.06 285 ILE A O 1
ATOM 2187 N N . PRO A 1 286 ? -10.717 -2.592 17.678 1.00 96.44 286 PRO A N 1
ATOM 2188 C CA . PRO A 1 286 ? -10.106 -1.993 18.852 1.00 96.44 286 PRO A CA 1
ATOM 2189 C C . PRO A 1 286 ? -9.084 -2.975 19.426 1.00 96.44 286 PRO A C 1
ATOM 2191 O O . PRO A 1 286 ? -9.432 -4.115 19.729 1.00 96.44 286 PRO A O 1
ATOM 2194 N N . ILE A 1 287 ? -7.831 -2.551 19.559 1.00 95.00 287 ILE A N 1
ATOM 2195 C CA . ILE A 1 287 ? -6.734 -3.380 20.064 1.00 95.00 287 ILE A CA 1
ATOM 2196 C C . ILE A 1 287 ? -5.930 -2.640 21.139 1.00 95.00 287 ILE A C 1
ATOM 2198 O O . ILE A 1 287 ? -5.883 -1.408 21.187 1.00 95.00 287 ILE A O 1
ATOM 2202 N N . SER A 1 288 ? -5.221 -3.406 21.962 1.00 90.44 288 SER A N 1
ATOM 2203 C CA . SER A 1 288 ? -4.056 -2.910 22.695 1.00 90.44 288 SER A CA 1
ATOM 2204 C C . SER A 1 288 ? -2.862 -3.777 22.335 1.00 90.44 288 SER A C 1
ATOM 2206 O O . SER A 1 288 ? -2.740 -4.912 22.785 1.00 90.44 288 SER A O 1
ATOM 2208 N N . GLY A 1 289 ? -1.955 -3.248 21.514 1.00 82.50 289 GLY A N 1
ATOM 2209 C CA . GLY A 1 289 ? -0.748 -3.979 21.127 1.00 82.50 289 GLY A CA 1
ATOM 2210 C C . GLY A 1 289 ? 0.186 -4.276 22.306 1.00 82.50 289 GLY A C 1
ATOM 2211 O O . GLY A 1 289 ? 0.986 -5.202 22.223 1.00 82.50 289 GLY A O 1
ATOM 2212 N N . TRP A 1 290 ? 0.086 -3.515 23.403 1.00 78.62 290 TRP A N 1
ATOM 2213 C CA . TRP A 1 290 ? 0.908 -3.721 24.597 1.00 78.62 290 TRP A CA 1
ATOM 2214 C C . TRP A 1 290 ? 0.384 -4.854 25.481 1.00 78.62 290 TRP A C 1
ATOM 2216 O O . TRP A 1 290 ? 1.163 -5.685 25.949 1.00 78.62 290 TRP A O 1
ATOM 2226 N N . HIS A 1 291 ? -0.933 -4.891 25.687 1.00 79.44 291 HIS A N 1
ATOM 2227 C CA . HIS A 1 291 ? -1.603 -5.882 26.529 1.00 79.44 291 HIS A CA 1
ATOM 2228 C C . HIS A 1 291 ? -2.058 -7.130 25.755 1.00 79.44 291 HIS A C 1
ATOM 2230 O O . HIS A 1 291 ? -2.353 -8.154 26.364 1.00 79.44 291 HIS A O 1
ATOM 2236 N N . GLY A 1 292 ? -2.049 -7.077 24.420 1.00 80.56 292 GLY A N 1
ATOM 2237 C CA . GLY A 1 292 ? -2.431 -8.182 23.538 1.00 80.56 292 GLY A CA 1
ATOM 2238 C C . GLY A 1 292 ? -3.931 -8.259 23.233 1.00 80.56 292 GLY A C 1
ATOM 2239 O O . GLY A 1 292 ? -4.356 -9.183 22.538 1.00 80.56 292 GLY A O 1
ATOM 2240 N N . ASP A 1 293 ? -4.733 -7.302 23.705 1.00 87.75 293 ASP A N 1
ATOM 2241 C CA . ASP A 1 293 ? -6.187 -7.289 23.537 1.00 87.75 293 ASP A CA 1
ATOM 2242 C C . ASP A 1 293 ? -6.605 -7.311 22.061 1.00 87.75 293 ASP A C 1
ATOM 2244 O O . ASP A 1 293 ? -6.164 -6.471 21.271 1.00 87.75 293 ASP A O 1
ATOM 2248 N N . ASN A 1 294 ? -7.491 -8.252 21.703 1.00 89.75 294 ASN A N 1
ATOM 2249 C CA . ASN A 1 294 ? -8.040 -8.451 20.354 1.00 89.75 294 ASN A CA 1
ATOM 2250 C C . ASN A 1 294 ? -6.988 -8.706 19.253 1.00 89.75 294 ASN A C 1
ATOM 2252 O O . ASN A 1 294 ? -7.305 -8.617 18.064 1.00 89.75 294 ASN A O 1
ATOM 2256 N N . MET A 1 295 ? -5.749 -9.064 19.608 1.00 86.06 295 MET A N 1
ATOM 2257 C CA . MET A 1 295 ? -4.707 -9.411 18.633 1.00 86.06 295 MET A CA 1
ATOM 2258 C C . MET A 1 295 ? -4.915 -10.830 18.087 1.00 86.06 295 MET A C 1
ATOM 2260 O O . MET A 1 295 ? -5.182 -11.010 16.897 1.00 86.06 295 MET A O 1
ATOM 2264 N N . LEU A 1 296 ? -4.839 -11.828 18.972 1.00 86.44 296 LEU A N 1
ATOM 2265 C CA . LEU A 1 296 ? -5.060 -13.248 18.664 1.00 86.44 296 LEU A CA 1
ATOM 2266 C C . LEU A 1 296 ? -6.377 -13.747 19.259 1.00 86.44 296 LEU A C 1
ATOM 2268 O O . LEU A 1 296 ? -7.151 -14.410 18.570 1.00 86.44 296 LEU A O 1
ATOM 2272 N N . GLU A 1 297 ? -6.649 -13.362 20.506 1.00 89.06 297 GLU A N 1
ATOM 2273 C CA . GLU A 1 297 ? -7.828 -13.757 21.274 1.00 89.06 297 GLU A CA 1
ATOM 2274 C C . GLU A 1 297 ? -8.714 -12.541 21.594 1.00 89.06 297 GLU A C 1
ATOM 2276 O O . GLU A 1 297 ? -8.204 -11.418 21.703 1.00 89.06 297 GLU A O 1
ATOM 2281 N N . PRO A 1 298 ? -10.040 -12.728 21.730 1.00 90.12 298 PRO A N 1
ATOM 2282 C CA . PRO A 1 298 ? -10.940 -11.665 22.155 1.00 90.12 298 PRO A CA 1
ATOM 2283 C C . PRO A 1 298 ? -10.595 -11.163 23.561 1.00 90.12 298 PRO A C 1
ATOM 2285 O O . PRO A 1 298 ? -10.343 -11.947 24.472 1.00 90.12 298 PRO A O 1
ATOM 2288 N N . SER A 1 299 ? -10.638 -9.850 23.748 1.00 89.81 299 SER A N 1
ATOM 2289 C CA . SER A 1 299 ? -10.397 -9.212 25.039 1.00 89.81 299 SER A CA 1
ATOM 2290 C C . SER A 1 299 ? -11.627 -9.255 25.947 1.00 89.81 299 SER A C 1
ATOM 2292 O O . SER A 1 299 ? -12.739 -8.944 25.520 1.00 89.81 299 SER A O 1
ATOM 2294 N N . GLY A 1 300 ? -11.412 -9.545 27.233 1.00 90.06 300 GLY A N 1
ATOM 2295 C CA . GLY A 1 300 ? -12.423 -9.360 28.280 1.00 90.06 300 GLY A CA 1
ATOM 2296 C C . GLY A 1 300 ? -12.624 -7.897 28.703 1.00 90.06 300 GLY A C 1
ATOM 2297 O O . GLY A 1 300 ? -13.644 -7.579 29.309 1.00 90.06 300 GLY A O 1
ATOM 2298 N N . ASN A 1 301 ? -11.693 -7.000 28.361 1.00 89.50 301 ASN A N 1
ATOM 2299 C CA . ASN A 1 301 ? -11.739 -5.578 28.729 1.00 89.50 301 ASN A CA 1
ATOM 2300 C C . ASN A 1 301 ? -12.708 -4.766 27.855 1.00 89.50 301 ASN A C 1
ATOM 2302 O O . ASN A 1 301 ? -13.069 -3.644 28.201 1.00 89.50 301 ASN A O 1
ATOM 2306 N N . MET A 1 302 ? -13.146 -5.326 26.724 1.00 90.56 302 MET A N 1
ATOM 2307 C CA . MET A 1 302 ? -14.047 -4.676 25.767 1.00 90.56 302 MET A CA 1
ATOM 2308 C C . MET A 1 302 ? -15.313 -5.514 25.530 1.00 90.56 302 MET A C 1
ATOM 2310 O O . MET A 1 302 ? -15.555 -5.950 24.406 1.00 90.56 302 MET A O 1
ATOM 2314 N N . PRO A 1 303 ? -16.164 -5.736 26.554 1.00 90.62 303 PRO A N 1
ATOM 2315 C CA . PRO A 1 303 ? -17.370 -6.560 26.414 1.00 90.62 303 PRO A CA 1
ATOM 2316 C C . PRO A 1 303 ? -18.407 -5.952 25.456 1.00 90.62 303 PRO A C 1
ATOM 2318 O O . PRO A 1 303 ? -19.253 -6.665 24.917 1.00 90.62 303 PRO A O 1
ATOM 2321 N N . TRP A 1 304 ? -18.339 -4.636 25.235 1.00 93.88 304 TRP A N 1
ATOM 2322 C CA . TRP A 1 304 ? -19.170 -3.912 24.274 1.00 93.88 304 TRP A CA 1
ATOM 2323 C C . TRP A 1 304 ? -18.804 -4.236 22.816 1.00 93.88 304 TRP A C 1
ATOM 2325 O O . TRP A 1 304 ? -19.668 -4.195 21.938 1.00 93.88 304 TRP A O 1
ATOM 2335 N N . PHE A 1 305 ? -17.551 -4.617 22.543 1.00 93.38 305 PHE A N 1
ATOM 2336 C CA . PHE A 1 305 ? -17.105 -4.960 21.198 1.00 93.38 305 PHE A CA 1
ATOM 2337 C C . PHE A 1 305 ? -17.486 -6.405 20.862 1.00 93.38 305 PHE A C 1
ATOM 2339 O O . PHE A 1 305 ? -16.866 -7.366 21.316 1.00 93.38 305 PHE A O 1
ATOM 2346 N N . LYS A 1 306 ? -18.536 -6.567 20.051 1.00 90.50 306 LYS A N 1
ATOM 2347 C CA . LYS A 1 306 ? -19.045 -7.894 19.679 1.00 90.50 306 LYS A CA 1
ATOM 2348 C C . LYS A 1 306 ? -18.204 -8.546 18.594 1.00 90.50 306 LYS A C 1
ATOM 2350 O O . LYS A 1 306 ? -17.666 -9.628 18.813 1.00 90.50 306 LYS A O 1
ATOM 2355 N N . GLU A 1 307 ? -18.141 -7.905 17.435 1.00 91.44 307 GLU A N 1
ATOM 2356 C CA . GLU A 1 307 ? -17.390 -8.330 16.260 1.00 91.44 307 GLU A CA 1
ATOM 2357 C C . GLU A 1 307 ? -17.278 -7.156 15.281 1.00 91.44 307 GLU A C 1
ATOM 2359 O O . GLU A 1 307 ? -18.124 -6.259 15.263 1.00 91.44 307 GLU A O 1
ATOM 2364 N N . TRP A 1 308 ? -16.241 -7.171 14.453 1.00 93.88 308 TRP A N 1
ATOM 2365 C CA . TRP A 1 308 ? -16.211 -6.393 13.225 1.00 93.88 308 TRP A CA 1
ATOM 2366 C C . TRP A 1 308 ? -16.925 -7.187 12.127 1.00 93.88 308 TRP A C 1
ATOM 2368 O O . TRP A 1 308 ? -16.879 -8.417 12.107 1.00 93.88 308 TRP A O 1
ATOM 2378 N N . ALA A 1 309 ? -17.566 -6.487 11.194 1.00 92.56 309 ALA A N 1
ATOM 2379 C CA . ALA A 1 309 ? -18.224 -7.089 10.041 1.00 92.56 309 ALA A CA 1
ATOM 2380 C C . ALA A 1 309 ? -17.908 -6.279 8.784 1.00 92.56 309 ALA A C 1
ATOM 2382 O O . ALA A 1 309 ? -17.882 -5.048 8.823 1.00 92.56 309 ALA A O 1
ATOM 2383 N N . ILE A 1 310 ? -17.668 -6.976 7.675 1.00 92.75 310 ILE A N 1
ATOM 2384 C CA . ILE A 1 310 ? -17.390 -6.371 6.374 1.00 92.75 310 ILE A CA 1
ATOM 2385 C C . ILE A 1 310 ? -18.327 -6.904 5.295 1.00 92.75 310 ILE A C 1
ATOM 2387 O O . ILE A 1 310 ? -18.641 -8.094 5.239 1.00 92.75 310 ILE A O 1
ATOM 2391 N N . GLU A 1 311 ? -18.715 -6.007 4.394 1.00 89.94 311 GLU A N 1
ATOM 2392 C CA . GLU A 1 311 ? -19.472 -6.303 3.183 1.00 89.94 311 GLU A CA 1
ATOM 2393 C C . GLU A 1 311 ? -18.592 -6.065 1.953 1.00 89.94 311 GLU A C 1
ATOM 2395 O O . GLU A 1 311 ? -18.044 -4.975 1.757 1.00 89.94 311 GLU A O 1
ATOM 2400 N N . ARG A 1 312 ? -18.475 -7.082 1.098 1.00 86.69 312 ARG A N 1
ATOM 2401 C CA . ARG A 1 312 ? -17.735 -7.015 -0.171 1.00 86.69 312 ARG A CA 1
ATOM 2402 C C . ARG A 1 312 ? -18.360 -7.945 -1.204 1.00 86.69 312 ARG A C 1
ATOM 2404 O O . ARG A 1 312 ? -19.097 -8.865 -0.858 1.00 86.69 312 ARG A O 1
ATOM 2411 N N . LYS A 1 313 ? -18.056 -7.717 -2.483 1.00 81.50 313 LYS A N 1
ATOM 2412 C CA . LYS A 1 313 ? -18.646 -8.481 -3.597 1.00 81.50 313 LYS A CA 1
ATOM 2413 C C . LYS A 1 313 ? -18.250 -9.957 -3.570 1.00 81.50 313 LYS A C 1
ATOM 2415 O O . LYS A 1 313 ? -19.005 -10.803 -4.025 1.00 81.50 313 LYS A O 1
ATOM 2420 N N . GLU A 1 314 ? -17.074 -10.241 -3.032 1.00 79.06 314 GLU A N 1
ATOM 2421 C CA . GLU A 1 314 ? -16.447 -11.557 -2.962 1.00 79.06 314 GLU A CA 1
ATOM 2422 C C . GLU A 1 314 ? -16.924 -12.385 -1.752 1.00 79.06 314 GLU A C 1
ATOM 2424 O O . GLU A 1 314 ? -16.513 -13.532 -1.598 1.00 79.06 314 GLU A O 1
ATOM 2429 N N . GLY A 1 315 ? -17.788 -11.819 -0.898 1.00 81.75 315 GLY A N 1
ATOM 2430 C CA . GLY A 1 315 ? -18.381 -12.488 0.262 1.00 81.75 315 GLY A CA 1
ATOM 2431 C C . GLY A 1 315 ? -18.106 -11.761 1.577 1.00 81.75 315 GLY A C 1
ATOM 2432 O O . GLY A 1 315 ? -16.980 -11.332 1.839 1.00 81.75 315 GLY A O 1
ATOM 2433 N N . ASN A 1 316 ? -19.142 -11.632 2.405 1.00 89.75 316 ASN A N 1
ATOM 2434 C CA . ASN A 1 316 ? -19.063 -10.975 3.708 1.00 89.75 316 ASN A CA 1
ATOM 2435 C C . ASN A 1 316 ? -18.187 -11.776 4.682 1.00 89.75 316 ASN A C 1
ATOM 2437 O O . ASN A 1 316 ? -18.074 -12.997 4.573 1.00 89.75 316 ASN A O 1
ATOM 2441 N N . ALA A 1 317 ? -17.588 -11.086 5.648 1.00 90.62 317 ALA A N 1
ATOM 2442 C CA . ALA A 1 317 ? -16.842 -11.715 6.733 1.00 90.62 317 ALA A CA 1
ATOM 2443 C C . ALA A 1 317 ? -17.090 -10.966 8.043 1.00 90.62 317 ALA A C 1
ATOM 2445 O O . ALA A 1 317 ? -17.306 -9.755 8.034 1.00 90.62 317 ALA A O 1
ATOM 2446 N N . SER A 1 318 ? -17.036 -11.683 9.158 1.00 92.88 318 SER A N 1
ATOM 2447 C CA . SER A 1 318 ? -17.023 -11.095 10.492 1.00 92.88 318 SER A CA 1
ATOM 2448 C C . SER A 1 318 ? -16.001 -11.802 11.372 1.00 92.88 318 SER A C 1
ATOM 2450 O O . SER A 1 318 ? -15.532 -12.900 11.054 1.00 92.88 318 SER A O 1
ATOM 2452 N N . GLY A 1 319 ? -15.611 -11.150 12.460 1.00 92.19 319 GLY A N 1
ATOM 2453 C CA . GLY A 1 319 ? -14.665 -11.702 13.417 1.00 92.19 319 GLY A CA 1
ATOM 2454 C C . GLY A 1 319 ? -14.429 -10.764 14.587 1.00 92.19 319 GLY A C 1
ATOM 2455 O O . GLY A 1 319 ? -14.971 -9.664 14.643 1.00 92.19 319 GLY A O 1
ATOM 2456 N N . LYS A 1 320 ? -13.611 -11.194 15.547 1.00 91.81 320 LYS A N 1
ATOM 2457 C CA . LYS A 1 320 ? -13.350 -10.401 16.762 1.00 91.81 320 LYS A CA 1
ATOM 2458 C C . LYS A 1 320 ? -11.927 -9.878 16.846 1.00 91.81 320 LYS A C 1
ATOM 2460 O O . LYS A 1 320 ? -11.693 -8.838 17.447 1.00 91.81 320 LYS A O 1
ATOM 2465 N N . THR A 1 321 ? -10.980 -10.583 16.241 1.00 93.06 321 THR A N 1
ATOM 2466 C CA . THR A 1 321 ? -9.555 -10.307 16.430 1.00 93.06 321 THR A CA 1
ATOM 2467 C C . THR A 1 321 ? -8.900 -9.815 15.148 1.00 93.06 321 THR A C 1
ATOM 2469 O O . THR A 1 321 ? -9.437 -9.993 14.047 1.00 93.06 321 THR A O 1
ATOM 2472 N N . LEU A 1 322 ? -7.723 -9.201 15.288 1.00 91.75 322 LEU A N 1
ATOM 2473 C CA . LEU A 1 322 ? -6.867 -8.834 14.161 1.00 91.75 322 LEU A CA 1
ATOM 2474 C C . LEU A 1 322 ? -6.470 -10.069 13.348 1.00 91.75 322 LEU A C 1
ATOM 2476 O O . LEU A 1 322 ? -6.496 -10.029 12.120 1.00 91.75 322 LEU A O 1
ATOM 2480 N N . PHE A 1 323 ? -6.183 -11.185 14.018 1.00 89.50 323 PHE A N 1
ATOM 2481 C CA . PHE A 1 323 ? -5.898 -12.451 13.351 1.00 89.50 323 PHE A CA 1
ATOM 2482 C C . PHE A 1 323 ? -7.043 -12.895 12.431 1.00 89.50 323 PHE A C 1
ATOM 2484 O O . PHE A 1 323 ? -6.804 -13.211 11.267 1.00 89.50 323 PHE A O 1
ATOM 2491 N N . ASN A 1 324 ? -8.300 -12.834 12.896 1.00 90.00 324 ASN A N 1
ATOM 2492 C CA . ASN A 1 324 ? -9.449 -13.164 12.046 1.00 90.00 324 ASN A CA 1
ATOM 2493 C C . ASN A 1 324 ? -9.574 -12.214 10.847 1.00 90.00 324 ASN A C 1
ATOM 2495 O O . ASN A 1 324 ? -9.987 -12.636 9.768 1.00 90.00 324 ASN A O 1
ATOM 2499 N N . ALA A 1 325 ? -9.235 -10.934 11.022 1.00 91.62 325 ALA A N 1
ATOM 2500 C CA . ALA A 1 325 ? -9.317 -9.959 9.940 1.00 91.62 325 ALA A CA 1
ATOM 2501 C C . ALA A 1 325 ? -8.264 -10.227 8.863 1.00 91.62 325 ALA A C 1
ATOM 2503 O O . ALA A 1 325 ? -8.582 -10.164 7.676 1.00 91.62 325 ALA A O 1
ATOM 2504 N N . LEU A 1 326 ? -7.050 -10.608 9.267 1.00 90.69 326 LEU A N 1
ATOM 2505 C CA . LEU A 1 326 ? -5.990 -11.047 8.358 1.00 90.69 326 LEU A CA 1
ATOM 2506 C C . LEU A 1 326 ? -6.393 -12.323 7.602 1.00 90.69 326 LEU A C 1
ATOM 2508 O O . LEU A 1 326 ? -6.246 -12.385 6.385 1.00 90.69 326 LEU A O 1
ATOM 2512 N N . ASP A 1 327 ? -7.003 -13.292 8.290 1.00 89.38 327 ASP A N 1
ATOM 2513 C CA . ASP A 1 327 ? -7.546 -14.515 7.673 1.00 89.38 327 ASP A CA 1
ATOM 2514 C C . ASP A 1 327 ? -8.730 -14.252 6.723 1.00 89.38 327 ASP A C 1
ATOM 2516 O O . ASP A 1 327 ? -9.095 -15.103 5.904 1.00 89.38 327 ASP A O 1
ATOM 2520 N N . SER A 1 328 ? -9.356 -13.077 6.824 1.00 89.94 328 SER A N 1
ATOM 2521 C CA . SER A 1 328 ? -10.455 -12.673 5.952 1.00 89.94 328 SER A CA 1
ATOM 2522 C C . SER A 1 328 ? -9.992 -12.000 4.659 1.00 89.94 328 SER A C 1
ATOM 2524 O O . SER A 1 328 ? -10.834 -11.763 3.796 1.00 89.94 328 SER A O 1
ATOM 2526 N N . ILE A 1 329 ? -8.704 -11.684 4.490 1.00 89.31 329 ILE A N 1
ATOM 2527 C CA . ILE A 1 329 ? -8.181 -11.006 3.291 1.00 89.31 329 ILE A CA 1
ATOM 2528 C C . ILE A 1 329 ? -8.476 -11.843 2.039 1.00 89.31 329 ILE A C 1
ATOM 2530 O O . ILE A 1 329 ? -8.245 -13.048 2.020 1.00 89.31 329 ILE A O 1
ATOM 2534 N N . VAL A 1 330 ? -8.978 -11.210 0.971 1.00 85.69 330 VAL A N 1
ATOM 2535 C CA . VAL A 1 330 ? -9.132 -11.890 -0.324 1.00 85.69 330 VAL A CA 1
ATOM 2536 C C . VAL A 1 330 ? -7.807 -11.810 -1.073 1.00 85.69 330 VAL A C 1
ATOM 2538 O O . VAL A 1 330 ? -7.293 -10.706 -1.264 1.00 85.69 330 VAL A O 1
ATOM 2541 N N . PRO A 1 331 ? -7.238 -12.922 -1.554 1.00 81.31 331 PRO A N 1
ATOM 2542 C CA . PRO A 1 331 ? -6.058 -12.851 -2.398 1.00 81.31 331 PRO A CA 1
ATOM 2543 C C . PRO A 1 331 ? -6.397 -12.086 -3.691 1.00 81.31 331 PRO A C 1
ATOM 2545 O O . PRO A 1 331 ? -7.420 -12.371 -4.324 1.00 81.31 331 PRO A O 1
ATOM 2548 N N . PRO A 1 332 ? -5.581 -11.102 -4.107 1.00 77.62 332 PRO A N 1
ATOM 2549 C CA . PRO A 1 332 ? -5.828 -10.389 -5.349 1.00 77.62 332 PRO A CA 1
ATOM 2550 C C . PRO A 1 332 ? -5.718 -11.344 -6.542 1.00 77.62 332 PRO A C 1
ATOM 2552 O O . PRO A 1 332 ? -4.903 -12.269 -6.545 1.00 77.62 332 PRO A O 1
ATOM 2555 N N . SER A 1 333 ? -6.509 -11.093 -7.590 1.00 73.06 333 SER A N 1
ATOM 2556 C CA . SER A 1 333 ? -6.378 -11.824 -8.854 1.00 73.06 333 SER A CA 1
ATOM 2557 C C . SER A 1 333 ? -5.004 -11.545 -9.461 1.00 73.06 333 SER A C 1
ATOM 2559 O O . SER A 1 333 ? -4.748 -10.457 -9.982 1.00 73.06 333 SER A O 1
ATOM 2561 N N . ARG A 1 334 ? -4.119 -12.537 -9.388 1.00 76.88 334 ARG A N 1
ATOM 2562 C CA . ARG A 1 334 ? -2.742 -12.464 -9.882 1.00 76.88 334 ARG A CA 1
ATOM 2563 C C . ARG A 1 334 ? -2.743 -12.507 -11.417 1.00 76.88 334 ARG A C 1
ATOM 2565 O O . ARG A 1 334 ? -3.340 -13.416 -11.990 1.00 76.88 334 ARG A O 1
ATOM 2572 N N . PRO A 1 335 ? -2.132 -11.530 -12.112 1.00 77.06 335 PRO A N 1
ATOM 2573 C CA . PRO A 1 335 ? -2.201 -11.444 -13.569 1.00 77.06 335 PRO A CA 1
ATOM 2574 C C . PRO A 1 335 ? -1.214 -12.416 -14.235 1.00 77.06 335 PRO A C 1
ATOM 2576 O O . PRO A 1 335 ? -0.167 -12.004 -14.734 1.00 77.06 335 PRO A O 1
ATOM 2579 N N . VAL A 1 336 ? -1.552 -13.707 -14.241 1.00 81.88 336 VAL A N 1
ATOM 2580 C CA . VAL A 1 336 ? -0.761 -14.775 -14.885 1.00 81.88 336 VAL A CA 1
ATOM 2581 C C . VAL A 1 336 ? -0.778 -14.690 -16.411 1.00 81.88 336 VAL A C 1
ATOM 2583 O O . VAL A 1 336 ? 0.244 -14.940 -17.040 1.00 81.88 336 VAL A O 1
ATOM 2586 N N . ASP A 1 337 ? -1.892 -14.252 -17.003 1.00 79.94 337 ASP A N 1
ATOM 2587 C CA . ASP A 1 337 ? -2.053 -14.173 -18.465 1.00 79.94 337 ASP A CA 1
ATOM 2588 C C . ASP A 1 337 ? -1.378 -12.940 -19.096 1.00 79.94 337 ASP A C 1
ATOM 2590 O O . ASP A 1 337 ? -1.386 -12.760 -20.316 1.00 79.94 337 ASP A O 1
ATOM 2594 N N . LYS A 1 338 ? -0.819 -12.045 -18.274 1.00 83.19 338 LYS A N 1
ATOM 2595 C CA . LYS A 1 338 ? -0.110 -10.851 -18.751 1.00 83.19 338 LYS A CA 1
ATOM 2596 C C . LYS A 1 338 ? 1.372 -11.158 -19.010 1.00 83.19 338 LYS A C 1
ATOM 2598 O O . LYS A 1 338 ? 1.912 -12.092 -18.427 1.00 83.19 338 LYS A O 1
ATOM 2603 N N . PRO A 1 339 ? 2.065 -10.364 -19.845 1.00 86.62 339 PRO A N 1
ATOM 2604 C CA . PRO A 1 339 ? 3.510 -10.486 -20.024 1.00 86.62 339 PRO A CA 1
ATOM 2605 C C . PRO A 1 339 ? 4.293 -10.392 -18.708 1.00 86.62 339 PRO A C 1
ATOM 2607 O O . PRO A 1 339 ? 3.869 -9.720 -17.761 1.00 86.62 339 PRO A O 1
ATOM 2610 N N . LEU A 1 340 ? 5.464 -11.037 -18.672 1.00 89.44 340 LEU A N 1
ATOM 2611 C CA . LEU A 1 340 ? 6.333 -11.039 -17.499 1.00 89.44 340 LEU A CA 1
ATOM 2612 C C . LEU A 1 340 ? 6.795 -9.612 -17.161 1.00 89.44 340 LEU A C 1
ATOM 2614 O O . LEU A 1 340 ? 7.361 -8.907 -18.005 1.00 89.44 340 LEU A O 1
ATOM 2618 N N . ARG A 1 341 ? 6.566 -9.192 -15.915 1.00 90.69 341 ARG A N 1
ATOM 2619 C CA . ARG A 1 341 ? 7.146 -7.982 -15.318 1.00 90.69 341 ARG A CA 1
ATOM 2620 C C . ARG A 1 341 ? 7.651 -8.330 -13.925 1.00 90.69 341 ARG A C 1
ATOM 2622 O O . ARG A 1 341 ? 6.877 -8.762 -13.080 1.00 90.69 341 ARG A O 1
ATOM 2629 N N . LEU A 1 342 ? 8.949 -8.146 -13.707 1.00 90.88 342 LEU A N 1
ATOM 2630 C CA . LEU A 1 342 ? 9.626 -8.454 -12.449 1.00 90.88 342 LEU A CA 1
ATOM 2631 C C . LEU A 1 342 ? 10.579 -7.293 -12.122 1.00 90.88 342 LEU A C 1
ATOM 2633 O O . LEU A 1 342 ? 11.709 -7.270 -12.618 1.00 90.88 342 LEU A O 1
ATOM 2637 N N . PRO A 1 343 ? 10.121 -6.279 -11.367 1.00 87.19 343 PRO A N 1
ATOM 2638 C CA . PRO A 1 343 ? 10.979 -5.206 -10.883 1.00 87.19 343 PRO A CA 1
ATOM 2639 C C . PRO A 1 343 ? 12.055 -5.768 -9.953 1.00 87.19 343 PRO A C 1
ATOM 2641 O O . PRO A 1 343 ? 11.752 -6.461 -8.980 1.00 87.19 343 PRO A O 1
ATOM 2644 N N . LEU A 1 344 ? 13.314 -5.459 -10.255 1.00 85.44 344 LEU A N 1
ATOM 2645 C CA . LEU A 1 344 ? 14.439 -5.884 -9.430 1.00 85.44 344 LEU A CA 1
ATOM 2646 C C . LEU A 1 344 ? 14.498 -5.043 -8.154 1.00 85.44 344 LEU A C 1
ATOM 2648 O O . LEU A 1 344 ? 14.442 -3.812 -8.214 1.00 85.44 344 LEU A O 1
ATOM 2652 N N . GLN A 1 345 ? 14.619 -5.727 -7.023 1.00 78.00 345 GLN A N 1
ATOM 2653 C CA . GLN A 1 345 ? 14.886 -5.137 -5.714 1.00 78.00 345 GLN A CA 1
ATOM 2654 C C . GLN A 1 345 ? 16.396 -5.014 -5.513 1.00 78.00 345 GLN A C 1
ATOM 2656 O O . GLN A 1 345 ? 16.900 -3.914 -5.312 1.00 78.00 345 GLN A O 1
ATOM 2661 N N . ASP A 1 346 ? 17.109 -6.131 -5.674 1.00 80.25 346 ASP A N 1
ATOM 2662 C CA . ASP A 1 346 ? 18.551 -6.231 -5.463 1.00 80.25 346 ASP A CA 1
ATOM 2663 C C . ASP A 1 346 ? 19.208 -7.152 -6.493 1.00 80.25 346 ASP A C 1
ATOM 2665 O O . ASP A 1 346 ? 18.558 -7.961 -7.159 1.00 80.25 346 ASP A O 1
ATOM 2669 N N . VAL A 1 347 ? 20.529 -7.028 -6.634 1.00 84.69 347 VAL A N 1
ATOM 2670 C CA . VAL A 1 347 ? 21.337 -7.895 -7.496 1.00 84.69 347 VAL A CA 1
ATOM 2671 C C . VAL A 1 347 ? 22.581 -8.339 -6.743 1.00 84.69 347 VAL A C 1
ATOM 2673 O O . VAL A 1 347 ? 23.425 -7.520 -6.377 1.00 84.69 347 VAL A O 1
ATOM 2676 N N . TYR A 1 348 ? 22.721 -9.650 -6.563 1.00 84.88 348 TYR A N 1
ATOM 2677 C CA . TYR A 1 348 ? 23.865 -10.263 -5.896 1.00 84.88 348 TYR A CA 1
ATOM 2678 C C . TYR A 1 348 ? 24.797 -10.935 -6.904 1.00 84.88 348 TYR A C 1
ATOM 2680 O O . TYR A 1 348 ? 24.368 -11.439 -7.941 1.00 84.88 348 TYR A O 1
ATOM 2688 N N . LYS A 1 349 ? 26.093 -10.973 -6.585 1.00 83.38 349 LYS A N 1
ATOM 2689 C CA . LYS A 1 349 ? 27.074 -11.811 -7.286 1.00 83.38 349 LYS A CA 1
ATOM 2690 C C . LYS A 1 349 ? 27.514 -12.915 -6.341 1.00 83.38 349 LYS A C 1
ATOM 2692 O O . LYS A 1 349 ? 28.165 -12.634 -5.338 1.00 83.38 349 LYS A O 1
ATOM 2697 N N . ILE A 1 350 ? 27.149 -14.150 -6.661 1.00 83.69 350 ILE A N 1
ATOM 2698 C CA . ILE A 1 350 ? 27.447 -15.320 -5.838 1.00 83.69 350 ILE A CA 1
ATOM 2699 C C . ILE A 1 350 ? 28.524 -16.143 -6.545 1.00 83.69 350 ILE A C 1
ATOM 2701 O O . ILE A 1 350 ? 28.363 -16.544 -7.701 1.00 83.69 350 ILE A O 1
ATOM 2705 N N . GLY A 1 351 ? 29.645 -16.377 -5.857 1.00 79.75 351 GLY A N 1
ATOM 2706 C CA . GLY A 1 351 ? 30.757 -17.170 -6.384 1.00 79.75 351 GLY A CA 1
ATOM 2707 C C . GLY A 1 351 ? 30.304 -18.580 -6.772 1.00 79.75 351 GLY A C 1
ATOM 2708 O O . GLY A 1 351 ? 29.609 -19.239 -6.008 1.00 79.75 351 GLY A O 1
ATOM 2709 N N . GLY A 1 352 ? 30.658 -19.029 -7.978 1.00 80.50 352 GLY A N 1
ATOM 2710 C CA . GLY A 1 352 ? 30.267 -20.339 -8.518 1.00 80.50 352 GLY A CA 1
ATOM 2711 C C . GLY A 1 352 ? 28.872 -20.399 -9.159 1.00 80.50 352 GLY A C 1
ATOM 2712 O O . GLY A 1 352 ? 28.651 -21.244 -10.022 1.00 80.50 352 GLY A O 1
ATOM 2713 N N . ILE A 1 353 ? 27.963 -19.481 -8.815 1.00 81.44 353 ILE A N 1
ATOM 2714 C CA . ILE A 1 353 ? 26.589 -19.433 -9.349 1.00 81.44 353 ILE A CA 1
ATOM 2715 C C . ILE A 1 353 ? 26.461 -18.373 -10.452 1.00 81.44 353 ILE A C 1
ATOM 2717 O O . ILE A 1 353 ? 25.891 -18.652 -11.508 1.00 81.44 353 ILE A O 1
ATOM 2721 N N . GLY A 1 354 ? 27.032 -17.182 -10.242 1.00 85.06 354 GLY A N 1
ATOM 2722 C CA . GLY A 1 354 ? 26.959 -16.050 -11.167 1.00 85.06 354 GLY A CA 1
ATOM 2723 C C . GLY A 1 354 ? 26.182 -14.862 -10.593 1.00 85.06 354 GLY A C 1
ATOM 2724 O O . GLY A 1 354 ? 26.242 -14.586 -9.392 1.00 85.06 354 GLY A O 1
ATOM 2725 N N . THR A 1 355 ? 25.489 -14.127 -11.463 1.00 89.88 355 THR A N 1
ATOM 2726 C CA . THR A 1 355 ? 24.668 -12.968 -11.086 1.00 89.88 355 THR A CA 1
ATOM 2727 C C . THR A 1 355 ? 23.251 -13.436 -10.757 1.00 89.88 355 THR A C 1
ATOM 2729 O O . THR A 1 355 ? 22.614 -14.105 -11.570 1.00 89.88 355 THR A O 1
ATOM 2732 N N . VAL A 1 356 ? 22.755 -13.065 -9.577 1.00 90.38 356 VAL A N 1
ATOM 2733 C CA . VAL A 1 356 ? 21.429 -13.437 -9.071 1.00 90.38 356 VAL A CA 1
ATOM 2734 C C . VAL A 1 356 ? 20.642 -12.170 -8.733 1.00 90.38 356 VAL A C 1
ATOM 2736 O O . VAL A 1 356 ? 20.818 -11.601 -7.650 1.00 90.38 356 VAL A O 1
ATOM 2739 N N . PRO A 1 357 ? 19.807 -11.677 -9.661 1.00 90.88 357 PRO A N 1
ATOM 2740 C CA . PRO A 1 357 ? 18.810 -10.666 -9.360 1.00 90.88 357 PRO A CA 1
ATOM 2741 C C . PRO A 1 357 ? 17.702 -11.232 -8.470 1.00 90.88 357 PRO A C 1
ATOM 2743 O O . PRO A 1 357 ? 17.323 -12.398 -8.593 1.00 90.88 357 PRO A O 1
ATOM 2746 N N . VAL A 1 358 ? 17.173 -10.383 -7.594 1.00 87.31 358 VAL A N 1
ATOM 2747 C CA . VAL A 1 358 ? 16.064 -10.689 -6.689 1.00 87.31 358 VAL A CA 1
ATOM 2748 C C . VAL A 1 358 ? 14.960 -9.666 -6.901 1.00 87.31 358 VAL A C 1
ATOM 2750 O O . VAL A 1 358 ? 15.227 -8.468 -7.024 1.00 87.31 358 VAL A O 1
ATOM 2753 N N . GLY A 1 359 ? 13.714 -10.123 -6.953 1.00 86.62 359 GLY A N 1
ATOM 2754 C CA . GLY A 1 359 ? 12.561 -9.238 -7.045 1.00 86.62 359 GLY A CA 1
ATOM 2755 C C . GLY A 1 359 ? 11.231 -9.974 -6.961 1.00 86.62 359 GLY A C 1
ATOM 2756 O O . GLY A 1 359 ? 11.180 -11.202 -6.878 1.00 86.62 359 GLY A O 1
ATOM 2757 N N . ARG A 1 360 ? 10.145 -9.201 -6.996 1.00 84.75 360 ARG A N 1
ATOM 2758 C CA . ARG A 1 360 ? 8.777 -9.724 -6.978 1.00 84.75 360 ARG A CA 1
ATOM 2759 C C . ARG A 1 360 ? 8.250 -9.848 -8.400 1.00 84.75 360 ARG A C 1
ATOM 2761 O O . ARG A 1 360 ? 8.354 -8.901 -9.180 1.00 84.75 360 ARG A O 1
ATOM 2768 N N . VAL A 1 361 ? 7.655 -10.986 -8.741 1.00 87.94 361 VAL A N 1
ATOM 2769 C CA . VAL A 1 361 ? 6.928 -11.127 -10.010 1.00 87.94 361 VAL A CA 1
ATOM 2770 C C . VAL A 1 361 ? 5.639 -10.306 -9.909 1.00 87.94 361 VAL A C 1
ATOM 2772 O O . VAL A 1 361 ? 4.793 -10.595 -9.080 1.00 87.94 361 VAL A O 1
ATOM 2775 N N . GLU A 1 362 ? 5.456 -9.270 -10.721 1.00 82.62 362 GLU A N 1
ATOM 2776 C CA . GLU A 1 362 ? 4.236 -8.438 -10.697 1.00 82.62 362 GLU A CA 1
ATOM 2777 C C . GLU A 1 362 ? 3.174 -8.963 -11.670 1.00 82.62 362 GLU A C 1
ATOM 2779 O O . GLU A 1 362 ? 1.970 -8.892 -11.414 1.00 82.62 362 GLU A O 1
ATOM 2784 N N . SER A 1 363 ? 3.611 -9.511 -12.804 1.00 85.50 363 SER A N 1
ATOM 2785 C CA . SER A 1 363 ? 2.738 -10.134 -13.796 1.00 85.50 363 SER A CA 1
ATOM 2786 C C . SER A 1 363 ? 3.470 -11.188 -14.609 1.00 85.50 363 SER A C 1
ATOM 2788 O O . SER A 1 363 ? 4.695 -11.141 -14.700 1.00 85.50 363 SER A O 1
ATOM 2790 N N . GLY A 1 364 ? 2.715 -12.100 -15.222 1.00 89.69 364 GLY A N 1
ATOM 2791 C CA . GLY A 1 364 ? 3.242 -13.214 -16.007 1.00 89.69 364 GLY A CA 1
ATOM 2792 C C . GLY A 1 364 ? 3.887 -14.309 -15.164 1.00 89.69 364 GLY A C 1
ATOM 2793 O O . GLY A 1 364 ? 3.790 -14.316 -13.942 1.00 89.69 364 GLY A O 1
ATOM 2794 N N . ILE A 1 365 ? 4.529 -15.259 -15.838 1.00 90.75 365 ILE A N 1
ATOM 2795 C CA . ILE A 1 365 ? 5.149 -16.425 -15.205 1.00 90.75 365 ILE A CA 1
ATOM 2796 C C . ILE A 1 365 ? 6.629 -16.439 -15.570 1.00 90.75 365 ILE A C 1
ATOM 2798 O O . ILE A 1 365 ? 6.980 -16.311 -16.747 1.00 90.75 365 ILE A O 1
ATOM 2802 N N . LEU A 1 366 ? 7.495 -16.610 -14.571 1.00 93.38 366 LEU A N 1
ATOM 2803 C CA . LEU A 1 366 ? 8.923 -16.818 -14.786 1.00 93.38 366 LEU A CA 1
ATOM 2804 C C . LEU A 1 366 ? 9.252 -18.306 -14.636 1.00 93.38 366 LEU A C 1
ATOM 2806 O O . LEU A 1 366 ? 8.887 -18.923 -13.641 1.00 93.38 366 LEU A O 1
ATOM 2810 N N . LYS A 1 367 ? 9.965 -18.883 -15.606 1.00 93.19 367 LYS A N 1
ATOM 2811 C CA . LYS A 1 367 ? 10.415 -20.281 -15.570 1.00 93.19 367 LYS A CA 1
ATOM 2812 C C . LYS A 1 367 ? 11.912 -20.368 -15.861 1.00 93.19 367 LYS A C 1
ATOM 2814 O O . LYS A 1 367 ? 12.424 -19.544 -16.626 1.00 93.19 367 LYS A O 1
ATOM 2819 N N . PRO A 1 368 ? 12.616 -21.368 -15.310 1.00 93.12 368 PRO A N 1
ATOM 2820 C CA . PRO A 1 368 ? 13.924 -21.753 -15.822 1.00 93.12 368 PRO A CA 1
ATOM 2821 C C . PRO A 1 368 ? 13.852 -22.032 -17.334 1.00 93.12 368 PRO A C 1
ATOM 2823 O O . PRO A 1 368 ? 12.898 -22.638 -17.820 1.00 93.12 368 PRO A O 1
ATOM 2826 N N . GLY A 1 369 ? 14.846 -21.564 -18.083 1.00 89.81 369 GLY A N 1
ATOM 2827 C CA . GLY A 1 369 ? 14.914 -21.627 -19.544 1.00 89.81 369 GLY A CA 1
ATOM 2828 C C . GLY A 1 369 ? 14.223 -20.467 -20.270 1.00 89.81 369 GLY A C 1
ATOM 2829 O O . GLY A 1 369 ? 14.413 -20.312 -21.476 1.00 89.81 369 GLY A O 1
ATOM 2830 N N . THR A 1 370 ? 13.454 -19.619 -19.575 1.00 89.81 370 THR A N 1
ATOM 2831 C CA . THR A 1 370 ? 12.850 -18.436 -20.201 1.00 89.81 370 THR A CA 1
ATOM 2832 C C . THR A 1 370 ? 13.929 -17.419 -20.568 1.00 89.81 370 THR A C 1
ATOM 2834 O O . THR A 1 370 ? 14.777 -17.055 -19.750 1.00 89.81 370 THR A O 1
ATOM 2837 N N . ILE A 1 371 ? 13.870 -16.923 -21.803 1.00 90.12 371 ILE A N 1
ATOM 2838 C CA . ILE A 1 371 ? 14.684 -15.797 -22.258 1.00 90.12 371 ILE A CA 1
ATOM 2839 C C . ILE A 1 371 ? 14.015 -14.508 -21.777 1.00 90.12 371 ILE A C 1
ATOM 2841 O O . ILE A 1 371 ? 12.871 -14.225 -22.132 1.00 90.12 371 ILE A O 1
ATOM 2845 N N . VAL A 1 372 ? 14.720 -13.740 -20.952 1.00 90.94 372 VAL A N 1
ATOM 2846 C CA . VAL A 1 372 ? 14.232 -12.498 -20.346 1.00 90.94 372 VAL A CA 1
ATOM 2847 C C . VAL A 1 372 ? 15.033 -11.303 -20.838 1.00 90.94 372 VAL A C 1
ATOM 2849 O O . VAL A 1 372 ? 16.237 -11.401 -21.082 1.00 90.94 372 VAL A O 1
ATOM 2852 N N . THR A 1 373 ? 14.368 -10.154 -20.937 1.00 89.56 373 THR A N 1
ATOM 2853 C CA . THR A 1 373 ? 14.993 -8.876 -21.289 1.00 89.56 373 THR A CA 1
ATOM 2854 C C . THR A 1 373 ? 14.968 -7.937 -20.088 1.00 89.56 373 THR A C 1
ATOM 2856 O O . THR A 1 373 ? 13.908 -7.587 -19.571 1.00 89.56 373 THR A O 1
ATOM 2859 N N . PHE A 1 374 ? 16.149 -7.505 -19.655 1.00 89.00 374 PHE A N 1
ATOM 2860 C CA . PHE A 1 374 ? 16.345 -6.507 -18.615 1.00 89.00 374 PHE A CA 1
ATOM 2861 C C . PHE A 1 374 ? 16.235 -5.105 -19.206 1.00 89.00 374 PHE A C 1
ATOM 2863 O O . PHE A 1 374 ? 17.095 -4.662 -19.968 1.00 89.00 374 PHE A O 1
ATOM 2870 N N . ALA A 1 375 ? 15.195 -4.381 -18.812 1.00 83.81 375 ALA A N 1
ATOM 2871 C CA . ALA A 1 375 ? 15.029 -2.966 -19.113 1.00 83.81 375 ALA A CA 1
ATOM 2872 C C . ALA A 1 375 ? 15.464 -2.110 -17.904 1.00 83.81 375 ALA A C 1
ATOM 2874 O O . ALA A 1 375 ? 15.353 -2.574 -16.769 1.00 83.81 375 ALA A O 1
ATOM 2875 N N . PRO A 1 376 ? 15.980 -0.879 -18.103 1.00 80.12 376 PRO A N 1
ATOM 2876 C CA . PRO A 1 376 ? 16.089 -0.132 -19.364 1.00 80.12 376 PRO A CA 1
ATOM 2877 C C . PRO A 1 376 ? 17.347 -0.446 -20.195 1.00 80.12 376 PRO A C 1
ATOM 2879 O O . PRO A 1 376 ? 17.507 0.106 -21.278 1.00 80.12 376 PRO A O 1
ATOM 2882 N N . VAL A 1 377 ? 18.247 -1.307 -19.708 1.00 80.94 377 VAL A N 1
ATOM 2883 C CA . VAL A 1 377 ? 19.538 -1.609 -20.365 1.00 80.94 377 VAL A CA 1
ATOM 2884 C C . VAL A 1 377 ? 19.408 -2.424 -21.658 1.00 80.94 377 VAL A C 1
ATOM 2886 O O . VAL A 1 377 ? 20.371 -2.532 -22.411 1.00 80.94 377 VAL A O 1
ATOM 2889 N N . ASN A 1 378 ? 18.215 -2.961 -21.920 1.00 80.31 378 ASN A N 1
ATOM 2890 C CA . ASN A 1 378 ? 17.859 -3.781 -23.074 1.00 80.31 378 ASN A CA 1
ATOM 2891 C C . ASN A 1 378 ? 18.789 -4.991 -23.270 1.00 80.31 378 ASN A C 1
ATOM 2893 O O . ASN A 1 378 ? 19.170 -5.334 -24.389 1.00 80.31 378 ASN A O 1
ATOM 2897 N N . LEU A 1 379 ? 19.179 -5.625 -22.162 1.00 84.12 379 LEU A N 1
ATOM 2898 C CA . LEU A 1 379 ? 20.021 -6.816 -22.172 1.00 84.12 379 LEU A CA 1
ATOM 2899 C C . LEU A 1 379 ? 19.140 -8.058 -22.125 1.00 84.12 379 LEU A C 1
ATOM 2901 O O . LEU A 1 379 ? 18.289 -8.170 -21.249 1.00 84.12 379 LEU A O 1
ATOM 2905 N N . THR A 1 380 ? 19.364 -9.004 -23.031 1.00 86.31 380 THR A N 1
ATOM 2906 C CA . THR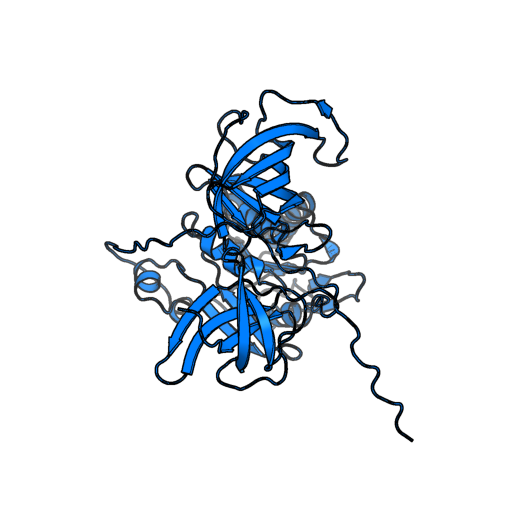 A 1 380 ? 18.596 -10.253 -23.084 1.00 86.31 380 THR A CA 1
ATOM 2907 C C . THR A 1 380 ? 19.468 -11.429 -22.666 1.00 86.31 380 THR A C 1
ATOM 2909 O O . THR A 1 380 ? 20.608 -11.545 -23.109 1.00 86.31 380 THR A O 1
ATOM 2912 N N . THR A 1 381 ? 18.948 -12.291 -21.798 1.00 90.81 381 THR A N 1
ATOM 2913 C CA . THR A 1 381 ? 19.650 -13.487 -21.317 1.00 90.81 381 THR A CA 1
ATOM 2914 C C . THR A 1 381 ? 18.661 -14.584 -20.934 1.00 90.81 381 THR A C 1
ATOM 2916 O O . THR A 1 381 ? 17.465 -14.344 -20.788 1.00 90.81 381 THR A O 1
ATOM 2919 N N . GLU A 1 382 ? 19.163 -15.799 -20.775 1.00 90.81 382 GLU A N 1
ATOM 2920 C CA . GLU A 1 382 ? 18.391 -16.964 -20.362 1.00 90.81 382 GLU A CA 1
ATOM 2921 C C . GLU A 1 382 ? 18.457 -17.138 -18.840 1.00 90.81 382 GLU A C 1
ATOM 2923 O O . GLU A 1 382 ? 19.539 -17.103 -18.241 1.00 90.81 382 GLU A O 1
ATOM 2928 N N . VAL A 1 383 ? 17.303 -17.367 -18.216 1.00 92.50 383 VAL A N 1
ATOM 2929 C CA . VAL A 1 383 ? 17.211 -17.690 -16.788 1.00 92.50 383 VAL A CA 1
ATOM 2930 C C . VAL A 1 383 ? 17.555 -19.159 -16.569 1.00 92.50 383 VAL A C 1
ATOM 2932 O O . VAL A 1 383 ? 16.946 -20.032 -17.176 1.00 92.50 383 VAL A O 1
ATOM 2935 N N . LYS A 1 384 ? 18.527 -19.459 -15.703 1.00 91.62 384 LYS A N 1
ATOM 2936 C CA . LYS A 1 384 ? 18.995 -20.838 -15.464 1.00 91.62 384 LYS A CA 1
ATOM 2937 C C . LYS A 1 384 ? 18.269 -21.543 -14.334 1.00 91.62 384 LYS A C 1
ATOM 2939 O O . LYS A 1 384 ? 17.924 -22.710 -14.474 1.00 91.62 384 LYS A O 1
ATOM 2944 N N . SER A 1 385 ? 18.042 -20.841 -13.237 1.00 91.12 385 SER A N 1
ATOM 2945 C CA . SER A 1 385 ? 17.283 -21.339 -12.096 1.00 91.12 385 SER A CA 1
ATOM 2946 C C . SER A 1 385 ? 16.469 -20.202 -11.504 1.00 91.12 385 SER A C 1
ATOM 2948 O O . SER A 1 385 ? 16.819 -19.030 -11.659 1.00 91.12 385 SER A O 1
ATOM 2950 N N . VAL A 1 386 ? 15.373 -20.564 -10.851 1.00 92.75 386 VAL A N 1
ATOM 2951 C CA . VAL A 1 386 ? 14.530 -19.657 -10.077 1.00 92.75 386 VAL A CA 1
ATOM 2952 C C . VAL A 1 386 ? 14.403 -20.269 -8.693 1.00 92.75 386 VAL A C 1
ATOM 2954 O O . VAL A 1 386 ? 14.159 -21.467 -8.571 1.00 92.75 386 VAL A O 1
ATOM 2957 N N . GLU A 1 387 ? 14.605 -19.462 -7.665 1.00 89.31 387 GLU A N 1
ATOM 2958 C CA . GLU A 1 387 ? 14.639 -19.888 -6.275 1.00 89.31 387 GLU A CA 1
ATOM 2959 C C . GLU A 1 387 ? 13.803 -18.949 -5.408 1.00 89.31 387 GLU A C 1
ATOM 2961 O O . GLU A 1 387 ? 13.817 -17.727 -5.573 1.00 89.31 387 GLU A O 1
ATOM 2966 N N . MET A 1 388 ? 13.105 -19.524 -4.436 1.00 84.31 388 MET A N 1
ATOM 2967 C CA . MET A 1 388 ? 12.414 -18.796 -3.380 1.00 84.31 388 MET A CA 1
ATOM 2968 C C . MET A 1 388 ? 12.793 -19.436 -2.052 1.00 84.31 388 MET A C 1
ATOM 2970 O O . MET A 1 388 ? 12.668 -20.641 -1.884 1.00 84.31 388 MET A O 1
ATOM 2974 N N . HIS A 1 389 ? 13.295 -18.639 -1.110 1.00 74.75 389 HIS A N 1
ATOM 2975 C CA . HIS A 1 389 ? 13.707 -19.123 0.218 1.00 74.75 389 HIS A CA 1
ATOM 2976 C C . HIS A 1 389 ? 14.707 -20.297 0.193 1.00 74.75 389 HIS A C 1
ATOM 2978 O O . HIS A 1 389 ? 14.645 -21.169 1.051 1.00 74.75 389 HIS A O 1
ATOM 2984 N N . HIS A 1 390 ? 15.657 -20.274 -0.752 1.00 74.06 390 HIS A N 1
ATOM 2985 C CA . HIS A 1 390 ? 16.671 -21.321 -0.973 1.00 74.06 390 HIS A CA 1
ATOM 2986 C C . HIS A 1 390 ? 16.132 -22.658 -1.498 1.00 74.06 390 HIS A C 1
ATOM 2988 O O . HIS A 1 390 ? 16.870 -23.639 -1.552 1.00 74.06 390 HIS A O 1
ATOM 2994 N N . GLU A 1 391 ? 14.879 -22.690 -1.944 1.00 80.31 391 GLU A N 1
ATOM 2995 C CA . GLU A 1 391 ? 14.303 -23.828 -2.648 1.00 80.31 391 GLU A CA 1
ATOM 2996 C C . GLU A 1 391 ? 14.138 -23.501 -4.133 1.00 80.31 391 GLU A C 1
ATOM 2998 O O . GLU A 1 391 ? 13.737 -22.396 -4.506 1.00 80.31 391 GLU A O 1
ATOM 3003 N N . SER A 1 392 ? 14.463 -24.466 -4.995 1.00 86.88 392 SER A N 1
ATOM 3004 C CA . SER A 1 392 ? 14.297 -24.325 -6.443 1.00 86.88 392 SER A CA 1
ATOM 3005 C C . SER A 1 392 ? 12.828 -24.426 -6.842 1.00 86.88 392 SER A C 1
ATOM 3007 O O . SER A 1 392 ? 12.129 -25.357 -6.448 1.00 86.88 392 SER A O 1
ATOM 3009 N N . LEU A 1 393 ? 12.383 -23.501 -7.689 1.00 86.31 393 LEU A N 1
ATOM 3010 C CA . LEU A 1 393 ? 11.028 -23.455 -8.223 1.00 86.31 393 LEU A CA 1
ATOM 3011 C C . LEU A 1 393 ? 10.998 -23.868 -9.697 1.00 86.31 393 LEU A C 1
ATOM 3013 O O . LEU A 1 393 ? 11.834 -23.451 -10.502 1.00 86.31 393 LEU A O 1
ATOM 3017 N N . ALA A 1 394 ? 9.986 -24.656 -10.067 1.00 89.31 394 ALA A N 1
ATOM 3018 C CA . ALA A 1 394 ? 9.716 -25.004 -11.464 1.00 89.31 394 ALA A CA 1
ATOM 3019 C C . ALA A 1 394 ? 9.131 -23.818 -12.251 1.00 89.31 394 ALA A C 1
ATOM 3021 O O . ALA A 1 394 ? 9.412 -23.642 -13.436 1.00 89.31 394 ALA A O 1
ATOM 3022 N N . GLU A 1 395 ? 8.323 -22.996 -11.586 1.00 90.94 395 GLU A N 1
ATOM 3023 C CA . GLU A 1 395 ? 7.786 -21.742 -12.099 1.00 90.94 395 GLU A CA 1
ATOM 3024 C C . GLU A 1 395 ? 7.523 -20.782 -10.936 1.00 90.94 395 GLU A C 1
ATOM 3026 O O . GLU A 1 395 ? 7.201 -21.219 -9.834 1.00 90.94 395 GLU A O 1
ATOM 3031 N N . ALA A 1 396 ? 7.678 -19.485 -11.185 1.00 88.88 396 ALA A N 1
ATOM 3032 C CA . ALA A 1 396 ? 7.334 -18.418 -10.258 1.00 88.88 396 ALA A CA 1
ATOM 3033 C C . ALA A 1 396 ? 6.134 -17.642 -10.797 1.00 88.88 396 ALA A C 1
ATOM 3035 O O . ALA A 1 396 ? 6.114 -17.232 -11.966 1.00 88.88 396 ALA A O 1
ATOM 3036 N N . LEU A 1 397 ? 5.137 -17.459 -9.939 1.00 88.56 397 LEU A N 1
ATOM 3037 C CA . LEU A 1 397 ? 3.858 -16.843 -10.263 1.00 88.56 397 LEU A CA 1
ATOM 3038 C C . LEU A 1 397 ? 3.833 -15.380 -9.791 1.00 88.56 397 LEU A C 1
ATOM 3040 O O . LEU A 1 397 ? 4.634 -14.986 -8.938 1.00 88.56 397 LEU A O 1
ATOM 3044 N N . PRO A 1 398 ? 2.913 -14.539 -10.310 1.00 85.56 398 PRO A N 1
ATOM 3045 C CA . PRO A 1 398 ? 2.786 -13.169 -9.836 1.00 85.56 398 PRO A CA 1
ATOM 3046 C C . PRO A 1 398 ? 2.542 -13.138 -8.330 1.00 85.56 398 PRO A C 1
ATOM 3048 O O . PRO A 1 398 ? 1.668 -13.839 -7.835 1.00 85.56 398 PRO A O 1
ATOM 3051 N N . GLY A 1 399 ? 3.293 -12.304 -7.624 1.00 79.62 399 GLY A N 1
ATOM 3052 C CA . GLY A 1 399 ? 3.306 -12.091 -6.186 1.00 79.62 399 GLY A CA 1
ATOM 3053 C C . GLY A 1 399 ? 4.421 -12.835 -5.446 1.00 79.62 399 GLY A C 1
ATOM 3054 O O . GLY A 1 399 ? 4.673 -12.487 -4.291 1.00 79.62 399 GLY A O 1
ATOM 3055 N N . ASP A 1 400 ? 5.109 -13.778 -6.095 1.00 83.50 400 ASP A N 1
ATOM 3056 C CA . ASP A 1 400 ? 6.242 -14.497 -5.510 1.00 83.50 400 ASP A CA 1
ATOM 3057 C C . ASP A 1 400 ? 7.497 -13.615 -5.495 1.00 83.50 400 ASP A C 1
ATOM 3059 O O . ASP A 1 400 ? 7.811 -12.930 -6.475 1.00 83.50 400 ASP A O 1
ATOM 3063 N N . ASN A 1 401 ? 8.222 -13.636 -4.374 1.00 83.19 401 ASN A N 1
ATOM 3064 C CA . ASN A 1 401 ? 9.520 -12.978 -4.231 1.00 83.19 401 ASN A CA 1
ATOM 3065 C C . ASN A 1 401 ? 10.620 -13.994 -4.529 1.00 83.19 401 ASN A C 1
ATOM 3067 O O . ASN A 1 401 ? 10.850 -14.904 -3.732 1.00 83.19 401 ASN A O 1
ATOM 3071 N N . VAL A 1 402 ? 11.296 -13.841 -5.665 1.00 88.88 402 VAL A N 1
ATOM 3072 C CA . VAL A 1 402 ? 12.220 -14.852 -6.187 1.00 88.88 402 VAL A CA 1
ATOM 3073 C C . VAL A 1 402 ? 13.596 -14.274 -6.480 1.00 88.88 402 VAL A C 1
ATOM 3075 O O . VAL A 1 402 ? 13.733 -13.140 -6.943 1.00 88.88 402 VAL A O 1
ATOM 3078 N N . GLY A 1 403 ? 14.621 -15.080 -6.223 1.00 92.12 403 GLY A N 1
ATOM 3079 C CA . GLY A 1 403 ? 15.954 -14.908 -6.784 1.00 92.12 403 GLY A CA 1
ATOM 3080 C C . GLY A 1 403 ? 16.094 -15.792 -8.015 1.00 92.12 403 GLY A C 1
ATOM 3081 O O . GLY A 1 403 ? 15.609 -16.918 -8.022 1.00 92.12 403 GLY A O 1
ATOM 3082 N N . PHE A 1 404 ? 16.728 -15.312 -9.077 1.00 93.12 404 PHE A N 1
ATOM 3083 C CA . PHE A 1 404 ? 16.903 -16.126 -10.280 1.00 93.12 404 PHE A CA 1
ATOM 3084 C C . PHE A 1 404 ? 18.299 -15.964 -10.865 1.00 93.12 404 PHE A C 1
ATOM 3086 O O . PHE A 1 404 ? 18.862 -14.877 -10.871 1.00 93.12 404 PHE A O 1
ATOM 3093 N N . ASN A 1 405 ? 18.890 -17.056 -11.337 1.00 92.31 405 ASN A N 1
ATOM 3094 C CA . ASN A 1 405 ? 20.239 -17.038 -11.890 1.00 92.31 405 ASN A CA 1
ATOM 3095 C C . ASN A 1 405 ? 20.204 -16.652 -13.370 1.00 92.31 405 ASN A C 1
ATOM 3097 O O . ASN A 1 405 ? 19.490 -17.275 -14.161 1.00 92.31 405 ASN A O 1
ATOM 3101 N N . VAL A 1 406 ? 21.027 -15.673 -13.750 1.00 90.19 406 VAL A N 1
ATOM 3102 C CA . VAL A 1 406 ? 21.270 -15.307 -15.146 1.00 90.19 406 VAL A CA 1
ATOM 3103 C C . VAL A 1 406 ? 22.754 -15.369 -15.500 1.00 90.19 406 VAL A C 1
ATOM 3105 O O . VAL A 1 406 ? 23.626 -14.924 -14.750 1.00 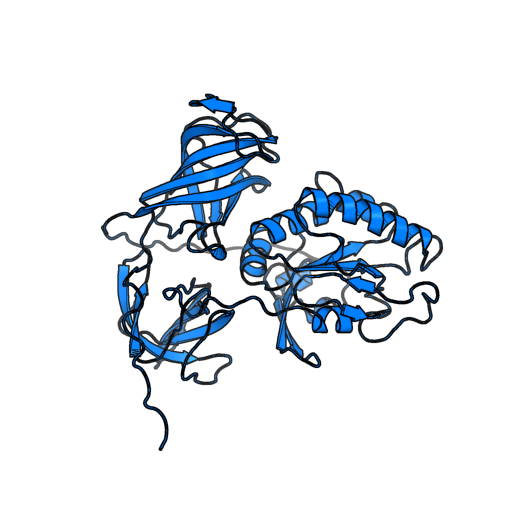90.19 406 VAL A O 1
ATOM 3108 N N . LYS A 1 407 ? 23.054 -15.889 -16.696 1.00 76.12 407 LYS A N 1
ATOM 3109 C CA . LYS A 1 407 ? 24.423 -15.925 -17.233 1.00 76.12 407 LYS A CA 1
ATOM 3110 C C . LYS A 1 407 ? 24.727 -14.687 -18.075 1.00 76.12 407 LYS A C 1
ATOM 3112 O O . LYS A 1 407 ? 23.836 -14.094 -18.676 1.00 76.12 407 LYS A O 1
ATOM 3117 N N . ASN A 1 408 ? 26.011 -14.337 -18.153 1.00 67.31 408 ASN A N 1
ATOM 3118 C CA . ASN A 1 408 ? 26.552 -13.303 -19.047 1.00 67.31 408 ASN A CA 1
ATOM 3119 C C . ASN A 1 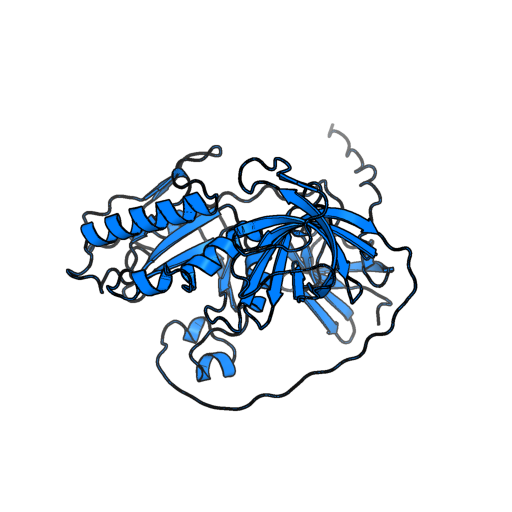408 ? 26.003 -11.879 -18.816 1.00 67.31 408 ASN A C 1
ATOM 3121 O O . ASN A 1 408 ? 25.989 -11.067 -19.738 1.00 67.31 408 ASN A O 1
ATOM 3125 N N . VAL A 1 409 ? 25.587 -11.563 -17.584 1.00 64.50 409 VAL A N 1
ATOM 3126 C CA . VAL A 1 409 ? 25.172 -10.212 -17.169 1.00 64.50 409 VAL A CA 1
ATOM 3127 C C . VAL A 1 409 ? 26.136 -9.723 -16.090 1.00 64.50 409 VAL A C 1
ATOM 3129 O O . VAL A 1 409 ? 26.174 -10.294 -14.996 1.00 64.50 409 VAL A O 1
ATOM 3132 N N . ALA A 1 410 ? 26.961 -8.727 -16.428 1.00 54.72 410 ALA A N 1
ATOM 3133 C CA . ALA A 1 410 ? 28.064 -8.234 -15.597 1.00 54.72 410 ALA A CA 1
ATOM 3134 C C . ALA A 1 410 ? 27.772 -6.894 -14.919 1.00 54.72 410 ALA A C 1
ATOM 3136 O O . ALA A 1 410 ? 27.193 -6.007 -15.582 1.00 54.72 410 ALA A O 1
#

InterPro domains:
  IPR000795 Translational (tr)-type GTP-binding domain [PF00009] (135-331)
  IPR000795 Translational (tr)-type GTP-binding domain [PR00315] (162-170)
  IPR000795 Translational (tr)-type GTP-binding domain [PR00315] (182-192)
  IPR000795 Translational (tr)-type GTP-binding domain [PR00315] (198-209)
  IPR000795 Translational (tr)-type GTP-binding domain [PR00315] (242-251)
  IPR000795 Translational (tr)-type GTP-binding domain [PS51722] (140-336)
  IPR004161 Translation elongation factor EFTu-like, domain 2 [PF03144] (354-409)
  IPR009000 Translation protein, beta-barrel domain superfamily [SSF50447] (336-409)
  IPR009001 Translation elongation factor EF1A/initiation factor IF2gamma, C-terminal [SSF50465] (20-123)
  IPR027417 P-loop containing nucleoside triphosphate hydrolase [G3DSA:3.40.50.300] (121-332)
  IPR027417 P-loop containing nucleoside triphosphate hydrolase [SSF52540] (134-355)
  IPR031157 Tr-type G domain, conserved site [PS00301] (155-170)
  IPR050100 Translation factor GTPase superfamily members [PTHR23115] (133-409)
  IPR054696 GTP-eEF1A, C-terminal domain [PF22594] (21-121)

Organism: Tetraodon nigroviridis (NCBI:txid99883)